Protein AF-A0A8H3B7B1-F1 (afdb_monomer_lite)

Secondary structure (DSSP, 8-state):
--------SSS---TT-TTPPPGGGSTT-PEEEEEEEEEEEEEEESEEEE----------TTT--EEEEEEEEEEPTTS--EEEEEEEEEEEEE-HHHHHHHHHH-TTTTT-EEEEEEEEESEEEEEE--TT--EEEEEEEEE---TTS---TT----EEEEEESSSEEEEEE---SSSSSPPPPEEEEEEEEE---PPP--TT---TT----PPPB---SS--B-TTS-B-----------------------------HHHHHHHHHHHHHHHHHHHHSSEE-SSTTS---TTEEEEE-TTT--EEEEEETTTSHHHHHHHHTS-SS-SEEEPPPEEEEEEEES-EE-----------SS---EEEEEEEEEE-TTS--EEEEEEEEEEEEE-HHHHHHHHTT-GGGTT-EEEEEEEEESEEEEEEPPTTT-EEEEEEEEES-----SSS------EEEEEESSSEEEEEE-TT-STTSPPP-EEEEEEEEE--SS-----------S--------EE---SS--B-TTSPBPPPTTSPPPP--

Organism: NCBI:txid456999

Sequence (546 aa):
MPIFGSVREVWELGPTSRGGVLLSDIPDGQLVEKGSLEDVVRITANAQAEIGGDLFTEIGTTGEVAVRVHASWTITPRNRAAILTVTDACSYYLEIGTIFPKLRTLRKLVGKAVVTEVLQCPAYAMLLTDKGVGGKASLSLHTGLSEAGAVLATGGSAKWQYNSESGLWRTACGYRRTLEEPDAIFTPLYRLKKISRGWPRYRGVSVPGLEEPVSEDYSPPWEELDEDGEEIYQILQYNYAVRVPSHLAVNSAVIQLATYPSVAMGVSSKKYVDLIFKASGKYGNWDPPHTVEVGDWGKVDRGTGNFVKEGNIFRDPECSALLSDAPDAPLIKRGDPEDVLRITAGAQMELKNDLYTEVGGMGELGVRVSGSWEFTPRNRAAVLTATDAYSNYLEVGVVFPRLRNLRKLEGKAIVTEALHCPAYALLLTEKGKGGKASLSLHTGLSDIPAAAGVGAGAGWKFTTESGFWRTACGYRATLDGNDAVYTPLYRLEKVPRVWRVGHRGGSTASTPMEEPVREIYNPPWDELDEDGEEIPPADSPMSPDF

Foldseek 3Di:
DDDDDDPPPPPDDDDDDPADDDPVVDPDWDKDKDDDQPFKDKDKDQKAKPDPDQPQPDDDPPQDWGWRDKTKIWHDLAFKMKMKMFGRKIKIFTPCVPCLVVQLVPPSQAQHKDWGMWIKGLKMKMWIFAHRDIWMKMKIWTPSDDPPPDPPPPQDHIDMDMDIPTTDMDIDHQPDSDPPDDGDMDTPDTWIWHNHNPDDPPPDDDDPPDDGPPTHTDDPPADDAPSRRHGPDPDLDDDDDDDDDDDDDDDDDDDPDPDDVVLVQLLQQLVLQVQQCVQPVWGFDPFQLPDDDAQFKADQDQSRRHGNTPDGLCPDPVSVVLCVPFPPDDQKDKFQWDQKDKTKGQWDWDPPDPPQPPVPDDFDWTFSDKGKIWHDLAAKMKMKMFGRKMKIAGPCLGRLVSCLVPPVLVVMWGFGMWIKGLKMKMWIFDHRFTGMKMKIWIDGFPPPPPPDPDTDDIDMDMDTPGTDMDIDHQQLVDPVSDGDMTTRITWIWGRDNDFPPPPPDDDDPDDPSSDGPTHGDDRPAADADRSSDGDPPPPPPPPPDD

Structure (mmCIF, N/CA/C/O backbone):
data_AF-A0A8H3B7B1-F1
#
_entry.id   AF-A0A8H3B7B1-F1
#
loop_
_atom_site.group_PDB
_atom_site.id
_atom_site.type_symbol
_atom_site.label_atom_id
_atom_site.label_alt_id
_atom_site.label_comp_id
_atom_site.label_asym_id
_atom_site.label_entity_id
_atom_site.label_seq_id
_atom_site.pdbx_PDB_ins_code
_atom_site.Cartn_x
_atom_site.Cartn_y
_atom_site.Cartn_z
_atom_site.occupancy
_atom_site.B_iso_or_equiv
_atom_site.auth_seq_id
_atom_site.auth_comp_id
_atom_site.auth_asym_id
_atom_site.auth_atom_id
_atom_site.pdbx_PDB_model_num
ATOM 1 N N . MET A 1 1 ? 7.821 -14.110 19.195 1.00 34.41 1 MET A N 1
ATOM 2 C CA . MET A 1 1 ? 8.799 -13.852 20.285 1.00 34.41 1 MET A CA 1
ATOM 3 C C . MET A 1 1 ? 10.180 -14.369 19.893 1.00 34.41 1 MET A C 1
ATOM 5 O O . MET A 1 1 ? 10.292 -15.563 19.639 1.00 34.41 1 MET A O 1
ATOM 9 N N . PRO A 1 2 ? 11.230 -13.535 19.972 1.00 25.27 2 PRO A N 1
ATOM 10 C CA . PRO A 1 2 ? 12.553 -13.978 20.387 1.00 25.27 2 PRO A CA 1
ATOM 11 C C . PRO A 1 2 ? 12.964 -13.338 21.724 1.00 25.27 2 PRO A C 1
ATOM 13 O O . PRO A 1 2 ? 12.488 -12.281 22.139 1.00 25.27 2 PRO A O 1
ATOM 16 N N . ILE A 1 3 ? 13.831 -14.054 22.426 1.00 23.69 3 ILE A N 1
ATOM 17 C CA . ILE A 1 3 ? 14.311 -13.793 23.782 1.00 23.69 3 ILE A CA 1
ATOM 18 C C . ILE A 1 3 ? 15.318 -12.631 23.744 1.00 23.69 3 ILE A C 1
ATOM 20 O O . ILE A 1 3 ? 16.404 -12.774 23.192 1.00 23.69 3 ILE A O 1
ATOM 24 N N . PHE A 1 4 ? 14.984 -11.481 24.338 1.00 31.52 4 PHE A N 1
ATOM 25 C CA . PHE A 1 4 ? 15.954 -10.401 24.564 1.00 31.52 4 PHE A CA 1
ATOM 26 C C . PHE A 1 4 ? 16.943 -10.814 25.663 1.00 31.52 4 PHE A C 1
ATOM 28 O O . PHE A 1 4 ? 16.574 -10.888 26.837 1.00 31.52 4 PHE A O 1
ATOM 35 N N . GLY A 1 5 ? 18.192 -11.077 25.275 1.00 23.47 5 GLY A N 1
ATOM 36 C CA . GLY A 1 5 ? 19.325 -11.164 26.192 1.00 23.47 5 GLY A CA 1
ATOM 37 C C . GLY A 1 5 ? 19.665 -9.791 26.777 1.00 23.47 5 GLY A C 1
ATOM 38 O O . GLY A 1 5 ? 19.486 -8.761 26.130 1.00 23.47 5 GLY A O 1
ATOM 39 N N . SER A 1 6 ? 20.141 -9.772 28.022 1.00 23.83 6 SER A N 1
ATOM 40 C CA . SER A 1 6 ? 20.609 -8.554 28.684 1.00 23.83 6 SER A CA 1
ATOM 41 C C . SER A 1 6 ? 21.815 -7.988 27.919 1.00 23.83 6 SER A C 1
ATOM 43 O O . SER A 1 6 ? 22.846 -8.654 27.822 1.00 23.83 6 SER A O 1
ATOM 45 N N . VAL A 1 7 ? 21.707 -6.765 27.394 1.00 31.25 7 VAL A N 1
ATOM 46 C CA . VAL A 1 7 ? 22.816 -6.014 26.781 1.00 31.25 7 VAL A CA 1
ATOM 47 C C . VAL A 1 7 ? 23.719 -5.485 27.902 1.00 31.25 7 VAL A C 1
ATOM 49 O O . VAL A 1 7 ? 23.717 -4.302 28.221 1.00 31.25 7 VAL A O 1
ATOM 52 N N . ARG A 1 8 ? 24.452 -6.386 28.563 1.00 25.31 8 ARG A N 1
ATOM 53 C CA . ARG A 1 8 ? 25.526 -6.041 29.515 1.00 25.31 8 ARG A CA 1
ATOM 54 C C . ARG A 1 8 ? 26.922 -6.248 28.908 1.00 25.31 8 ARG A C 1
ATOM 56 O O . ARG A 1 8 ? 27.909 -5.839 29.496 1.00 25.31 8 ARG A O 1
ATOM 63 N N . GLU A 1 9 ? 26.995 -6.809 27.699 1.00 26.45 9 GLU A N 1
ATOM 64 C CA . GLU A 1 9 ? 28.237 -7.194 27.006 1.00 26.45 9 GLU A CA 1
ATOM 65 C C . GLU A 1 9 ? 28.702 -6.215 25.906 1.00 26.45 9 GLU A C 1
ATOM 67 O O . GLU A 1 9 ? 29.564 -6.556 25.104 1.00 26.45 9 GLU A O 1
ATOM 72 N N . VAL A 1 10 ? 28.169 -4.988 25.832 1.00 32.31 10 VAL A N 1
ATOM 73 C CA . VAL A 1 10 ? 28.619 -4.010 24.811 1.00 32.31 10 VAL A CA 1
ATOM 74 C C . VAL A 1 10 ? 29.741 -3.087 25.308 1.00 32.31 10 VAL A C 1
ATOM 76 O O . VAL A 1 10 ? 30.409 -2.468 24.487 1.00 32.31 10 VAL A O 1
ATOM 79 N N . TRP A 1 11 ? 30.035 -3.044 26.613 1.00 33.31 11 TRP A N 1
ATOM 80 C CA . TRP A 1 11 ? 31.008 -2.076 27.150 1.00 33.31 11 TRP A CA 1
ATOM 81 C C . TRP A 1 11 ? 32.160 -2.670 27.976 1.00 33.31 11 TRP A C 1
ATOM 83 O O . TRP A 1 11 ? 33.146 -1.977 28.199 1.00 33.31 11 TRP A O 1
ATOM 93 N N . GLU A 1 12 ? 32.128 -3.966 28.303 1.00 30.67 12 GLU A N 1
ATOM 94 C CA . GLU A 1 12 ? 33.288 -4.704 28.825 1.00 30.67 12 GLU A CA 1
ATOM 95 C C . GLU A 1 12 ? 33.363 -6.098 28.183 1.00 30.67 12 GLU A C 1
ATOM 97 O O . GLU A 1 12 ? 32.766 -7.055 28.667 1.00 30.67 12 GLU A O 1
ATOM 102 N N . LEU A 1 13 ? 34.105 -6.237 27.079 1.00 28.47 13 LEU A N 1
ATOM 103 C CA . LEU A 1 13 ? 34.527 -7.546 26.575 1.00 28.47 13 LEU A CA 1
ATOM 104 C C . LEU A 1 13 ? 36.023 -7.532 26.258 1.00 28.47 13 LEU A C 1
ATOM 106 O O . LEU A 1 13 ? 36.514 -6.738 25.457 1.00 28.47 13 LEU A O 1
ATOM 110 N N . GLY A 1 14 ? 36.732 -8.440 26.932 1.00 31.02 14 GLY A N 1
ATOM 111 C CA . GLY A 1 14 ? 38.154 -8.716 26.769 1.00 31.02 14 GLY A CA 1
ATOM 112 C C . GLY A 1 14 ? 38.542 -9.284 25.389 1.00 31.02 14 GLY A C 1
ATOM 113 O O . GLY A 1 14 ? 37.713 -9.436 24.491 1.00 31.02 14 GLY A O 1
ATOM 114 N N . PRO A 1 15 ? 39.830 -9.616 25.198 1.00 28.97 15 PRO A N 1
ATOM 115 C CA . PRO A 1 15 ? 40.537 -9.505 23.916 1.00 28.97 15 PRO A CA 1
ATOM 116 C C . PRO A 1 15 ? 40.290 -10.624 22.880 1.00 28.97 15 PRO A C 1
ATOM 118 O O . PRO A 1 15 ? 41.192 -10.933 22.101 1.00 28.97 15 PRO A O 1
ATOM 121 N N . THR A 1 16 ? 39.118 -11.265 22.816 1.00 33.72 16 THR A N 1
ATOM 122 C CA . THR A 1 16 ? 38.947 -12.471 21.969 1.00 33.72 16 THR A CA 1
ATOM 123 C C . THR A 1 16 ? 37.715 -12.548 21.063 1.00 33.72 16 THR A C 1
ATOM 125 O O . THR A 1 16 ? 37.625 -13.502 20.286 1.00 33.72 16 THR A O 1
ATOM 128 N N . SER A 1 17 ? 36.830 -11.549 20.997 1.00 32.31 17 SER A N 1
ATOM 129 C CA . SER A 1 17 ? 35.781 -11.525 19.961 1.00 32.31 17 SER A CA 1
ATOM 130 C C . SER A 1 17 ? 36.282 -10.851 18.670 1.00 32.31 17 SER A C 1
ATOM 132 O O . SER A 1 17 ? 36.390 -9.633 18.530 1.00 32.31 17 SER A O 1
ATOM 134 N N . ARG A 1 18 ? 36.637 -11.676 17.676 1.00 40.03 18 ARG A N 1
ATOM 135 C CA . ARG A 1 18 ? 37.063 -11.229 16.339 1.00 40.03 18 ARG A CA 1
ATOM 136 C C . ARG A 1 18 ? 35.911 -10.519 15.614 1.00 40.03 18 ARG A C 1
ATOM 138 O O . ARG A 1 18 ? 35.073 -11.184 15.015 1.00 40.03 18 ARG A O 1
ATOM 145 N N . GLY A 1 19 ? 35.916 -9.184 15.584 1.00 38.59 19 GLY A N 1
ATOM 146 C CA . GLY A 1 19 ? 35.129 -8.425 14.600 1.00 38.59 19 GLY A CA 1
ATOM 147 C C . GLY A 1 19 ? 34.610 -7.039 14.988 1.00 38.59 19 GLY A C 1
ATOM 148 O O . GLY A 1 19 ? 34.029 -6.389 14.117 1.00 38.59 19 GLY A O 1
ATOM 149 N N . GLY A 1 20 ? 34.806 -6.574 16.225 1.00 36.62 20 GLY A N 1
ATOM 150 C CA . GLY A 1 20 ? 34.458 -5.206 16.633 1.00 36.62 20 GLY A CA 1
ATOM 151 C C . GLY A 1 20 ? 35.492 -4.178 16.161 1.00 36.62 20 GLY A C 1
ATOM 152 O O . GLY A 1 20 ? 36.686 -4.467 16.144 1.00 36.62 20 GLY A O 1
ATOM 153 N N . VAL A 1 21 ? 35.040 -2.995 15.747 1.00 44.12 21 VAL A N 1
ATOM 154 C CA . VAL A 1 21 ? 35.889 -1.798 15.606 1.00 44.12 21 VAL A CA 1
ATOM 155 C C . VAL A 1 21 ? 35.617 -0.957 16.848 1.00 44.12 21 VAL A C 1
ATOM 157 O O . VAL A 1 21 ? 34.452 -0.654 17.106 1.00 44.12 21 VAL A O 1
ATOM 160 N N . LEU A 1 22 ? 36.643 -0.634 17.635 1.00 48.06 22 LEU A N 1
ATOM 161 C CA . LEU A 1 22 ? 36.480 0.182 18.837 1.00 48.06 22 LEU A CA 1
ATOM 162 C C . LEU A 1 22 ? 36.382 1.658 18.431 1.00 48.06 22 LEU A C 1
ATOM 164 O O . LEU A 1 22 ? 37.113 2.121 17.560 1.00 48.06 22 LEU A O 1
ATOM 168 N N . LEU A 1 23 ? 35.500 2.424 19.078 1.00 48.06 23 LEU A N 1
ATOM 169 C CA . LEU A 1 23 ? 35.398 3.877 18.867 1.00 48.06 23 LEU A CA 1
ATOM 170 C C . LEU A 1 23 ? 36.710 4.605 19.210 1.00 48.06 23 LEU A C 1
ATOM 172 O O . LEU A 1 23 ? 37.022 5.616 18.587 1.00 48.06 23 LEU A O 1
ATOM 176 N N . SER A 1 24 ? 37.519 4.046 20.121 1.00 51.34 24 SER A N 1
ATOM 177 C CA . SER A 1 24 ? 38.871 4.528 20.433 1.00 51.34 24 SER A CA 1
ATOM 178 C C . SER A 1 24 ? 39.842 4.468 19.248 1.00 51.34 24 SER A C 1
ATOM 180 O O . SER A 1 24 ? 40.880 5.122 19.288 1.00 51.34 24 SER A O 1
ATOM 182 N N . ASP A 1 25 ? 39.517 3.715 18.191 1.00 52.84 25 ASP A N 1
ATOM 183 C CA . ASP A 1 25 ? 40.328 3.618 16.971 1.00 52.84 25 ASP A CA 1
ATOM 184 C C . ASP A 1 25 ? 40.089 4.800 16.009 1.00 52.84 25 ASP A C 1
ATOM 186 O O . ASP A 1 25 ? 40.728 4.887 14.957 1.00 52.84 25 ASP A O 1
ATOM 190 N N . ILE A 1 26 ? 39.162 5.709 16.340 1.00 55.50 26 ILE A N 1
ATOM 191 C CA . ILE A 1 26 ? 38.836 6.897 15.548 1.00 55.50 26 ILE A CA 1
ATOM 192 C C . ILE A 1 26 ? 39.436 8.119 16.254 1.00 55.50 26 ILE A C 1
ATOM 194 O O . ILE A 1 26 ? 38.814 8.656 17.174 1.00 55.50 26 ILE A O 1
ATOM 198 N N . PRO A 1 27 ? 40.626 8.594 15.840 1.00 46.84 27 PRO A N 1
ATOM 199 C CA . PRO A 1 27 ? 41.157 9.842 16.365 1.00 46.84 27 PRO A CA 1
ATOM 200 C C . PRO A 1 27 ? 40.156 10.951 16.012 1.00 46.84 27 PRO A C 1
ATOM 202 O O . PRO A 1 27 ? 39.730 11.057 14.861 1.00 46.84 27 PRO A O 1
ATOM 205 N N . ASP A 1 28 ? 39.739 11.739 17.001 1.00 57.53 28 ASP A N 1
ATOM 206 C CA . ASP A 1 28 ? 38.872 12.930 16.900 1.00 57.53 28 ASP A CA 1
ATOM 207 C C . ASP A 1 28 ? 37.340 12.731 16.876 1.00 57.53 28 ASP A C 1
ATOM 209 O O . ASP A 1 28 ? 36.619 13.673 16.550 1.00 57.53 28 ASP A O 1
ATOM 213 N N . GLY A 1 29 ? 36.801 11.562 17.234 1.00 57.31 29 GLY A N 1
ATOM 214 C CA . GLY A 1 29 ? 35.360 11.456 17.508 1.00 57.31 29 GLY A CA 1
ATOM 215 C C . GLY A 1 29 ? 35.010 12.012 18.893 1.00 57.31 29 GLY A C 1
ATOM 216 O O . GLY A 1 29 ? 35.287 11.345 19.885 1.00 57.31 29 GLY A O 1
ATOM 217 N N . GLN A 1 30 ? 34.414 13.206 18.988 1.00 66.56 30 GLN A N 1
ATOM 218 C CA . GLN A 1 30 ? 33.869 13.700 20.261 1.00 66.56 30 GLN A CA 1
ATOM 219 C C . GLN A 1 30 ? 32.459 13.144 20.482 1.00 66.56 30 GLN A C 1
ATOM 221 O O . GLN A 1 30 ? 31.583 13.273 19.627 1.00 66.56 30 GLN A O 1
ATOM 226 N N . LEU A 1 31 ? 32.251 12.516 21.641 1.00 68.81 31 LEU A N 1
ATOM 227 C CA . LEU A 1 31 ? 30.917 12.205 22.136 1.00 68.81 31 LEU A CA 1
ATOM 228 C C . LEU A 1 31 ? 30.320 13.498 22.682 1.00 68.81 31 LEU A C 1
ATOM 230 O O . LEU A 1 31 ? 30.909 14.111 23.574 1.00 68.81 31 LEU A O 1
ATOM 234 N N . VAL A 1 32 ? 29.177 13.910 22.146 1.00 77.75 32 VAL A N 1
ATOM 235 C CA . VAL A 1 32 ? 28.492 15.108 22.625 1.00 77.75 32 VAL A CA 1
ATOM 236 C C . VAL A 1 32 ? 27.325 14.669 23.496 1.00 77.75 32 VAL A C 1
ATOM 238 O O . VAL A 1 32 ? 26.419 13.965 23.047 1.00 77.75 32 VAL A O 1
ATOM 241 N N . GLU A 1 33 ? 27.359 15.081 24.757 1.00 80.25 33 GLU A N 1
ATOM 242 C CA . GLU A 1 33 ? 26.218 14.992 25.661 1.00 80.25 33 GLU A CA 1
ATOM 243 C C . GLU A 1 33 ? 25.295 16.182 25.387 1.00 80.25 33 GLU A C 1
ATOM 245 O O . GLU A 1 33 ? 25.735 17.336 25.373 1.00 80.25 33 GLU A O 1
ATOM 250 N N . LYS A 1 34 ? 24.016 15.919 25.116 1.00 61.88 34 LYS A N 1
ATOM 251 C CA . LYS A 1 34 ? 23.012 16.974 24.948 1.00 61.88 34 LYS A CA 1
ATOM 252 C C . LYS A 1 34 ? 21.755 16.573 25.689 1.00 61.88 34 LYS A C 1
ATOM 254 O O . LYS A 1 34 ? 20.983 15.743 25.222 1.00 61.88 34 LYS A O 1
ATOM 259 N N . GLY A 1 35 ? 21.541 17.218 26.824 1.00 53.72 35 GLY A N 1
ATOM 260 C CA . GLY A 1 35 ? 20.293 17.143 27.561 1.00 53.72 35 GLY A CA 1
ATOM 261 C C . GLY A 1 35 ? 20.300 18.130 28.717 1.00 53.72 35 GLY A C 1
ATOM 262 O O . GLY A 1 35 ? 21.275 18.218 29.458 1.00 53.72 35 GLY A O 1
ATOM 263 N N . SER A 1 36 ? 19.212 18.882 28.867 1.00 53.38 36 SER A N 1
ATOM 264 C CA . SER A 1 36 ? 18.713 19.182 30.206 1.00 53.38 36 SER A CA 1
ATOM 265 C C . SER A 1 36 ? 18.206 17.867 30.793 1.00 53.38 36 SER A C 1
ATOM 267 O O . SER A 1 36 ? 17.628 17.081 30.044 1.00 53.38 36 SER A O 1
ATOM 269 N N . LEU A 1 37 ? 18.418 17.620 32.088 1.00 55.25 37 LEU A N 1
ATOM 270 C CA . LEU A 1 37 ? 17.770 16.515 32.798 1.00 55.25 37 LEU A CA 1
ATOM 271 C C . LEU A 1 37 ? 16.252 16.692 32.657 1.00 55.25 37 LEU A C 1
ATOM 273 O O . LEU A 1 37 ? 15.647 17.490 33.366 1.00 55.25 37 LEU A O 1
ATOM 277 N N . GLU A 1 38 ? 15.650 16.024 31.675 1.00 58.69 38 GLU A N 1
ATOM 278 C CA . GLU A 1 38 ? 14.212 15.810 31.672 1.00 58.69 38 GLU A CA 1
ATOM 279 C C . GLU A 1 38 ? 13.956 14.695 32.679 1.00 58.69 38 GLU A C 1
ATOM 281 O O . GLU A 1 38 ? 14.412 13.560 32.503 1.00 58.69 38 GLU A O 1
ATOM 286 N N . ASP A 1 39 ? 13.256 15.035 33.760 1.00 68.25 39 ASP A N 1
ATOM 287 C CA . ASP A 1 39 ? 13.045 14.117 34.879 1.00 68.25 39 ASP A CA 1
ATOM 288 C C . ASP A 1 39 ? 12.316 12.839 34.435 1.00 68.25 39 ASP A C 1
ATOM 290 O O . ASP A 1 39 ? 12.569 11.755 34.970 1.00 68.25 39 ASP A O 1
ATOM 294 N N . VAL A 1 40 ? 11.429 12.942 33.435 1.00 76.69 40 VAL A N 1
ATOM 295 C CA . VAL A 1 40 ? 10.622 11.829 32.921 1.00 76.69 40 VAL A CA 1
ATOM 296 C C . VAL A 1 40 ? 10.344 11.990 31.422 1.00 76.69 40 VAL A C 1
ATOM 298 O O . VAL A 1 40 ? 9.697 12.948 31.011 1.00 76.69 40 VAL A O 1
ATOM 301 N N . VAL A 1 41 ? 10.725 10.996 30.611 1.00 82.38 41 VAL A N 1
ATOM 302 C CA . VAL A 1 41 ? 10.337 10.898 29.191 1.00 82.38 41 VAL A CA 1
ATOM 303 C C . VAL A 1 41 ? 9.377 9.724 29.005 1.00 82.38 41 VAL A C 1
ATOM 305 O O . VAL A 1 41 ? 9.643 8.599 29.442 1.00 82.38 41 VAL A O 1
ATOM 308 N N . ARG A 1 42 ? 8.242 9.974 28.342 1.00 83.25 42 ARG A N 1
ATOM 309 C CA . ARG A 1 42 ? 7.211 8.969 28.045 1.00 83.25 42 ARG A CA 1
ATOM 310 C C . ARG A 1 42 ? 6.991 8.862 26.541 1.00 83.25 42 ARG A C 1
ATOM 312 O O . ARG A 1 42 ? 6.687 9.851 25.883 1.00 83.25 42 ARG A O 1
ATOM 319 N N . ILE A 1 43 ? 7.089 7.647 26.018 1.00 86.12 43 ILE A N 1
ATOM 320 C CA . ILE A 1 43 ? 6.796 7.312 24.625 1.00 86.12 43 ILE A CA 1
ATOM 321 C C . ILE A 1 43 ? 5.671 6.286 24.625 1.00 86.12 43 ILE A C 1
ATOM 323 O O . ILE A 1 43 ? 5.788 5.223 25.231 1.00 86.12 43 ILE A O 1
ATOM 327 N N . THR A 1 44 ? 4.573 6.602 23.950 1.00 83.38 44 THR A N 1
ATOM 328 C CA . THR A 1 44 ? 3.398 5.733 23.862 1.00 83.38 44 THR A CA 1
ATOM 329 C C . THR A 1 44 ? 2.986 5.548 22.412 1.00 83.38 44 THR A C 1
ATOM 331 O O . THR A 1 44 ? 2.771 6.530 21.704 1.00 83.38 44 THR A O 1
ATOM 334 N N . ALA A 1 45 ? 2.806 4.302 21.992 1.00 84.31 45 ALA A N 1
ATOM 335 C CA . ALA A 1 45 ? 2.183 3.931 20.730 1.00 84.31 45 ALA A CA 1
ATOM 336 C C . ALA A 1 45 ? 0.903 3.143 21.024 1.00 84.31 45 ALA A C 1
ATOM 338 O O . ALA A 1 45 ? 0.930 2.202 21.817 1.00 84.31 45 ALA A O 1
ATOM 339 N N . ASN A 1 46 ? -0.213 3.525 20.392 1.00 77.62 46 ASN A N 1
ATOM 340 C CA . ASN A 1 46 ? -1.522 2.860 20.506 1.00 77.62 46 ASN A CA 1
ATOM 341 C C . ASN A 1 46 ? -2.091 2.708 21.937 1.00 77.62 46 ASN A C 1
ATOM 343 O O . ASN A 1 46 ? -2.994 1.904 22.167 1.00 77.62 46 ASN A O 1
ATOM 347 N N . ALA A 1 47 ? -1.605 3.500 22.892 1.00 76.56 47 ALA A N 1
ATOM 348 C CA . ALA A 1 47 ? -2.181 3.642 24.224 1.00 76.56 47 ALA A CA 1
ATOM 349 C C . ALA A 1 47 ? -2.589 5.097 24.437 1.00 76.56 47 ALA A C 1
ATOM 351 O O . ALA A 1 47 ? -1.830 6.009 24.102 1.00 76.56 47 ALA A O 1
ATOM 352 N N . GLN A 1 48 ? -3.763 5.317 25.020 1.00 77.38 48 GLN A N 1
ATOM 353 C CA . GLN A 1 48 ? -4.163 6.645 25.454 1.00 77.38 48 GLN A CA 1
ATOM 354 C C . GLN A 1 48 ? -3.753 6.804 26.913 1.00 77.38 48 GLN A C 1
ATOM 356 O O . GLN A 1 48 ? -4.214 6.055 27.770 1.00 77.38 48 GLN A O 1
ATOM 361 N N . ALA A 1 49 ? -2.876 7.762 27.208 1.00 74.31 49 ALA A N 1
ATOM 362 C CA . ALA A 1 49 ? -2.594 8.116 28.592 1.00 74.31 49 ALA A CA 1
ATOM 363 C C . ALA A 1 49 ? -3.873 8.694 29.221 1.00 74.31 49 ALA A C 1
ATOM 365 O O . ALA A 1 49 ? -4.384 9.721 28.769 1.00 74.31 49 ALA A O 1
ATOM 366 N N . GLU A 1 50 ? -4.408 8.028 30.246 1.00 73.62 50 GLU A N 1
ATOM 367 C CA . GLU A 1 50 ? -5.372 8.654 31.148 1.00 73.62 50 GLU A CA 1
ATOM 368 C C . GLU A 1 50 ? -4.526 9.596 31.991 1.00 73.62 50 GLU A C 1
ATOM 370 O O . GLU A 1 50 ? -3.678 9.098 32.726 1.00 73.62 50 GLU A O 1
ATOM 375 N N . ILE A 1 51 ? -4.684 10.913 31.815 1.00 51.47 51 ILE A N 1
ATOM 376 C CA . ILE A 1 51 ? -3.869 11.954 32.462 1.00 51.47 51 ILE A CA 1
ATOM 377 C C . ILE A 1 51 ? -3.683 11.621 33.950 1.00 51.47 51 ILE A C 1
ATOM 379 O O . ILE A 1 51 ? -4.518 11.940 34.794 1.00 51.47 51 ILE A O 1
ATOM 383 N N . GLY A 1 52 ? -2.567 10.969 34.262 1.00 49.25 52 GLY A N 1
ATOM 384 C CA . GLY A 1 52 ? -1.959 10.977 35.571 1.00 49.25 52 GLY A CA 1
ATOM 385 C C . GLY A 1 52 ? -1.115 12.229 35.562 1.00 49.25 52 GLY A C 1
ATOM 386 O O . GLY A 1 52 ? -0.194 12.328 34.753 1.00 49.25 52 GLY A O 1
ATOM 387 N N . GLY A 1 53 ? -1.480 13.216 36.378 1.00 49.16 53 GLY A N 1
ATOM 388 C CA . GLY A 1 53 ? -0.601 14.359 36.582 1.00 49.16 53 GLY A CA 1
ATOM 389 C C . GLY A 1 53 ? 0.786 13.856 36.974 1.00 49.16 53 GLY A C 1
ATOM 390 O O . GLY A 1 53 ? 0.898 12.846 37.676 1.00 49.16 53 GLY A O 1
ATOM 391 N N . ASP A 1 54 ? 1.829 14.556 36.532 1.00 49.28 54 ASP A N 1
ATOM 392 C CA . ASP A 1 54 ? 3.141 14.459 37.161 1.00 49.28 54 ASP A CA 1
ATOM 393 C C . ASP A 1 54 ? 2.970 14.961 38.594 1.00 49.28 54 ASP A C 1
ATOM 395 O O . ASP A 1 54 ? 3.086 16.150 38.886 1.00 49.28 54 ASP A O 1
ATOM 399 N N . LEU A 1 55 ? 2.535 14.067 39.481 1.00 45.53 55 LEU A N 1
ATOM 400 C CA . LEU A 1 55 ? 2.333 14.391 40.877 1.00 45.53 55 LEU A CA 1
ATOM 401 C C . LEU A 1 55 ? 3.717 14.399 41.522 1.00 45.53 55 LEU A C 1
ATOM 403 O O . LEU A 1 55 ? 4.153 13.414 42.113 1.00 45.53 55 LEU A O 1
ATOM 407 N N . PHE A 1 56 ? 4.415 15.523 41.396 1.00 50.34 56 PHE A N 1
ATOM 408 C CA . PHE A 1 56 ? 5.449 15.883 42.351 1.00 50.34 56 PHE A CA 1
ATOM 409 C C . PHE A 1 56 ? 4.734 16.197 43.668 1.00 50.34 56 PHE A C 1
ATOM 411 O O . PHE A 1 56 ? 4.365 17.337 43.942 1.00 50.34 56 PHE A O 1
ATOM 418 N N . THR A 1 57 ? 4.436 15.172 44.466 1.00 45.81 57 THR A N 1
ATOM 419 C CA . THR A 1 57 ? 4.040 15.400 45.861 1.00 45.81 57 THR A CA 1
ATOM 420 C C . THR A 1 57 ? 5.290 15.802 46.631 1.00 45.81 57 THR A C 1
ATOM 422 O O . THR A 1 57 ? 6.033 14.953 47.119 1.00 45.81 57 THR A O 1
ATOM 425 N N . GLU A 1 58 ? 5.537 17.108 46.707 1.00 46.16 58 GLU A N 1
ATOM 426 C CA . GLU A 1 58 ? 6.492 17.672 47.652 1.00 46.16 58 GLU A CA 1
ATOM 427 C C . GLU A 1 58 ? 5.903 17.682 49.077 1.00 46.16 58 GLU A C 1
ATOM 429 O O . GLU A 1 58 ? 4.901 18.334 49.365 1.00 46.16 58 GLU A O 1
ATOM 434 N N . ILE A 1 59 ? 6.628 16.967 49.944 1.00 47.66 59 ILE A N 1
ATOM 435 C CA . ILE A 1 59 ? 6.932 17.227 51.360 1.00 47.66 59 ILE A CA 1
ATOM 436 C C . ILE A 1 59 ? 5.830 16.990 52.411 1.00 47.66 59 ILE A C 1
ATOM 438 O O . ILE A 1 59 ? 4.912 17.780 52.616 1.00 47.66 59 ILE A O 1
ATOM 442 N N . GLY A 1 60 ? 6.093 15.987 53.258 1.00 40.88 60 GLY A N 1
ATOM 443 C CA . GLY A 1 60 ? 5.637 15.934 54.647 1.00 40.88 60 GLY A CA 1
ATOM 444 C C . GLY A 1 60 ? 6.780 15.500 55.570 1.00 40.88 60 GLY A C 1
ATOM 445 O O . GLY A 1 60 ? 7.459 14.508 55.311 1.00 40.88 60 GLY A O 1
ATOM 446 N N . THR A 1 61 ? 6.987 16.214 56.678 1.00 49.47 61 THR A N 1
ATOM 447 C CA . THR A 1 61 ? 7.999 15.966 57.732 1.00 49.47 61 THR A CA 1
ATOM 448 C C . THR A 1 61 ? 7.815 14.645 58.504 1.00 49.47 61 THR A C 1
ATOM 450 O O . THR A 1 61 ? 8.441 14.434 59.542 1.00 49.47 61 THR A O 1
ATOM 453 N N . THR A 1 62 ? 6.970 13.736 58.014 1.00 49.16 62 THR A N 1
ATOM 454 C CA . THR A 1 62 ? 6.469 12.559 58.737 1.00 49.16 62 THR A CA 1
ATOM 455 C C . THR A 1 62 ? 6.819 11.210 58.097 1.00 49.16 62 THR A C 1
ATOM 457 O O . THR A 1 62 ? 6.322 10.186 58.556 1.00 49.16 62 THR A O 1
ATOM 460 N N . GLY A 1 63 ? 7.726 11.164 57.114 1.00 52.38 63 GLY A N 1
ATOM 461 C CA . GLY A 1 63 ? 8.296 9.901 56.617 1.00 52.38 63 GLY A CA 1
ATOM 462 C C . GLY A 1 63 ? 7.451 9.163 55.571 1.00 52.38 63 GLY A C 1
ATOM 463 O O . GLY A 1 63 ? 7.366 7.937 55.614 1.00 52.38 63 GLY A O 1
ATOM 464 N N . GLU A 1 64 ? 6.840 9.886 54.632 1.00 52.75 64 GLU A N 1
ATOM 465 C CA . GLU A 1 64 ? 6.116 9.284 53.503 1.00 52.75 64 GLU A CA 1
ATOM 466 C C . GLU A 1 64 ? 7.024 8.966 52.301 1.00 52.75 64 GLU A C 1
ATOM 468 O O . GLU A 1 64 ? 8.084 9.559 52.101 1.00 52.75 64 GLU A O 1
ATOM 473 N N . VAL A 1 65 ? 6.600 7.974 51.512 1.00 54.97 65 VAL A N 1
ATOM 474 C CA . VAL A 1 65 ? 7.289 7.461 50.319 1.00 54.97 65 VAL A CA 1
ATOM 475 C C . VAL A 1 65 ? 7.189 8.481 49.184 1.00 54.97 65 VAL A C 1
ATOM 477 O O . VAL A 1 65 ? 6.090 8.740 48.698 1.00 54.97 65 VAL A O 1
ATOM 480 N N . ALA A 1 66 ? 8.323 8.996 48.702 1.00 64.12 66 ALA A N 1
ATOM 481 C CA . ALA A 1 66 ? 8.350 9.854 47.521 1.00 64.12 66 ALA A CA 1
ATOM 482 C C . ALA A 1 66 ? 7.999 9.035 46.263 1.00 64.12 66 ALA A C 1
ATOM 484 O O . ALA A 1 66 ? 8.742 8.146 45.826 1.00 64.12 66 ALA A O 1
ATOM 485 N N . VAL A 1 67 ? 6.821 9.305 45.697 1.00 61.38 67 VAL A N 1
ATOM 486 C CA . VAL A 1 67 ? 6.427 8.816 44.372 1.00 61.38 67 VAL A CA 1
ATOM 487 C C . VAL A 1 67 ? 7.011 9.779 43.352 1.00 61.38 67 VAL A C 1
ATOM 489 O O . VAL A 1 67 ? 6.644 10.948 43.331 1.00 61.38 67 VAL A O 1
ATOM 492 N N . ARG A 1 68 ? 7.932 9.290 42.521 1.00 68.44 68 ARG A N 1
ATOM 493 C CA . ARG A 1 68 ? 8.633 10.114 41.529 1.00 68.44 68 ARG A CA 1
ATOM 494 C C . ARG A 1 68 ? 7.906 10.169 40.191 1.00 68.44 68 ARG A C 1
ATOM 496 O O . ARG A 1 68 ? 7.981 11.158 39.479 1.00 68.44 68 ARG A O 1
ATOM 503 N N . VAL A 1 69 ? 7.203 9.096 39.844 1.00 80.00 69 VAL A N 1
ATOM 504 C CA . VAL A 1 69 ? 6.414 8.994 38.613 1.00 80.00 69 VAL A CA 1
ATOM 505 C C . VAL A 1 69 ? 5.137 8.251 38.954 1.00 80.00 69 VAL A C 1
ATOM 507 O O . VAL A 1 69 ? 5.206 7.212 39.604 1.00 80.00 69 VAL A O 1
ATOM 510 N N . HIS A 1 70 ? 3.992 8.740 38.489 1.00 84.50 70 HIS A N 1
ATOM 511 C CA . HIS A 1 70 ? 2.757 7.970 38.408 1.00 84.50 70 HIS A CA 1
ATOM 512 C C . HIS A 1 70 ? 2.094 8.250 37.060 1.00 84.50 70 HIS A C 1
ATOM 514 O O . HIS A 1 70 ? 1.935 9.402 36.670 1.00 84.50 70 HIS A O 1
ATOM 520 N N . ALA A 1 71 ? 1.726 7.203 36.333 1.00 86.38 71 ALA A N 1
ATOM 521 C CA . ALA A 1 71 ? 1.038 7.313 35.058 1.00 86.38 71 ALA A CA 1
ATOM 522 C C . ALA A 1 71 ? 0.055 6.156 34.881 1.00 86.38 71 ALA A C 1
ATOM 524 O O . ALA A 1 71 ? 0.273 5.045 35.367 1.00 86.38 71 ALA A O 1
ATOM 525 N N . SER A 1 72 ? -1.035 6.434 34.176 1.00 87.38 72 SER A N 1
ATOM 526 C CA . SER A 1 72 ? -2.069 5.466 33.831 1.00 87.38 72 SER A CA 1
ATOM 527 C C . SER A 1 72 ? -2.425 5.579 32.357 1.00 87.38 72 SER A C 1
ATOM 529 O O . SER A 1 72 ? -2.361 6.654 31.765 1.00 87.38 72 SER A O 1
ATOM 531 N N . TRP A 1 73 ? -2.811 4.463 31.757 1.00 90.12 73 TRP A N 1
ATOM 532 C CA . TRP A 1 73 ? -3.174 4.365 30.354 1.00 90.12 73 TRP A CA 1
ATOM 533 C C . TRP A 1 73 ? -4.420 3.506 30.185 1.00 90.12 73 TRP A C 1
ATOM 535 O O . TRP A 1 73 ? -4.544 2.450 30.811 1.00 90.12 73 TRP A O 1
ATOM 545 N N . THR A 1 74 ? -5.302 3.929 29.282 1.00 86.62 74 THR A N 1
ATOM 546 C CA . THR A 1 74 ? -6.304 3.056 28.675 1.00 86.62 74 THR A CA 1
ATOM 547 C C . THR A 1 74 ? -5.722 2.483 27.391 1.00 86.62 74 THR A C 1
ATOM 549 O O . THR A 1 74 ? -5.335 3.211 26.470 1.00 86.62 74 THR A O 1
ATOM 552 N N . ILE A 1 75 ? -5.683 1.161 27.308 1.00 87.62 75 ILE A N 1
ATOM 553 C CA . ILE A 1 75 ? -5.238 0.420 26.135 1.00 87.62 75 ILE A CA 1
ATOM 554 C C . ILE A 1 75 ? -6.480 -0.061 25.401 1.00 87.62 75 ILE A C 1
ATOM 556 O O . ILE A 1 75 ? -7.306 -0.798 25.945 1.00 87.62 75 ILE A O 1
ATOM 560 N N . THR A 1 76 ? -6.643 0.390 24.160 1.00 83.50 76 THR A N 1
ATOM 561 C CA . THR A 1 76 ? -7.786 -0.040 23.352 1.00 83.50 76 THR A CA 1
ATOM 562 C C . THR A 1 76 ? -7.558 -1.469 22.848 1.00 83.50 76 THR A C 1
ATOM 564 O O . THR A 1 76 ? -6.444 -1.782 22.439 1.00 83.50 76 THR A O 1
ATOM 567 N N . PRO A 1 77 ? -8.588 -2.335 22.794 1.00 81.06 77 PRO A N 1
ATOM 568 C CA . PRO A 1 77 ? -8.420 -3.716 22.334 1.00 81.06 77 PRO A CA 1
ATOM 569 C C . PRO A 1 77 ? -8.002 -3.856 20.868 1.00 81.06 77 PRO A C 1
ATOM 571 O O . PRO A 1 77 ? -7.652 -4.948 20.438 1.00 81.06 77 PRO A O 1
ATOM 574 N N . ARG A 1 78 ? -8.093 -2.784 20.073 1.00 71.12 78 ARG A N 1
ATOM 575 C CA . ARG A 1 78 ? -7.905 -2.858 18.620 1.00 71.12 78 ARG A CA 1
ATOM 576 C C . ARG A 1 78 ? -6.449 -3.084 18.229 1.00 71.12 78 ARG A C 1
ATOM 578 O O . ARG A 1 78 ? -6.196 -3.858 17.318 1.00 71.12 78 ARG A O 1
ATOM 585 N N . ASN A 1 79 ? -5.515 -2.472 18.953 1.00 71.56 79 ASN A N 1
ATOM 586 C CA . ASN A 1 79 ? -4.113 -2.415 18.555 1.00 71.56 79 ASN A CA 1
ATOM 587 C C . ASN A 1 79 ? -3.206 -2.947 19.667 1.00 71.56 79 ASN A C 1
ATOM 589 O O . ASN A 1 79 ? -3.512 -2.813 20.852 1.00 71.56 79 ASN A O 1
ATOM 593 N N . ARG A 1 80 ? -2.042 -3.480 19.284 1.00 82.25 80 ARG A N 1
ATOM 594 C CA . ARG A 1 80 ? -0.925 -3.655 20.220 1.00 82.25 80 ARG A CA 1
ATOM 595 C C . ARG A 1 80 ? -0.458 -2.286 20.687 1.00 82.25 80 ARG A C 1
ATOM 597 O O . ARG A 1 80 ? -0.203 -1.412 19.856 1.00 82.25 80 ARG A O 1
ATOM 604 N N . ALA A 1 81 ? -0.328 -2.115 21.992 1.00 86.88 81 ALA A N 1
ATOM 605 C CA . ALA A 1 81 ? 0.231 -0.922 22.592 1.00 86.88 81 ALA A CA 1
ATOM 606 C C . ALA A 1 81 ? 1.674 -1.161 23.023 1.00 86.88 81 ALA A C 1
ATOM 608 O O . ALA A 1 81 ? 2.009 -2.215 23.567 1.00 86.88 81 ALA A O 1
ATOM 609 N N . ALA A 1 82 ? 2.510 -0.150 22.808 1.00 91.06 82 ALA A N 1
ATOM 610 C CA . ALA A 1 82 ? 3.859 -0.089 23.346 1.00 91.06 82 ALA A CA 1
ATOM 611 C C . ALA A 1 82 ? 3.992 1.184 24.183 1.00 91.06 82 ALA A C 1
ATOM 613 O O . ALA A 1 82 ? 3.727 2.285 23.702 1.00 91.06 82 ALA A O 1
ATOM 614 N N . ILE A 1 83 ? 4.387 1.035 25.441 1.00 92.19 83 ILE A N 1
ATOM 615 C CA . ILE A 1 83 ? 4.602 2.144 26.370 1.00 92.19 83 ILE A CA 1
ATOM 616 C C . ILE A 1 83 ? 6.030 2.032 26.874 1.00 92.19 83 ILE A C 1
ATOM 618 O O . ILE A 1 83 ? 6.418 0.984 27.380 1.00 92.19 83 ILE A O 1
ATOM 622 N N . LEU A 1 84 ? 6.799 3.108 26.770 1.00 94.62 84 LEU A N 1
ATOM 623 C CA . LEU A 1 84 ? 8.115 3.246 27.373 1.00 94.62 84 LEU A CA 1
ATOM 624 C C . LEU A 1 84 ? 8.116 4.494 28.251 1.00 94.62 84 LEU A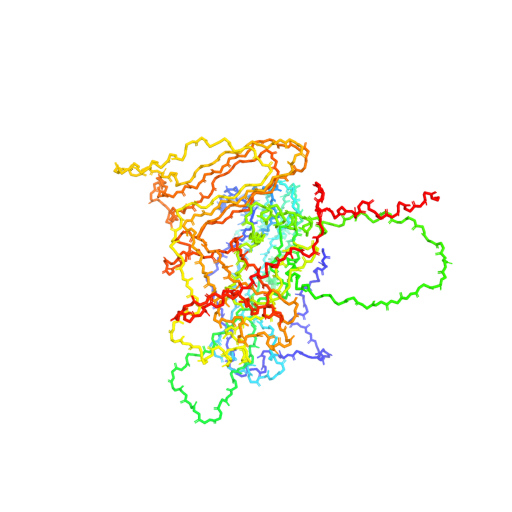 C 1
ATOM 626 O O . LEU A 1 84 ? 7.822 5.593 27.791 1.00 94.62 84 LEU A O 1
ATOM 630 N N . THR A 1 85 ? 8.450 4.320 29.522 1.00 91.56 85 THR A N 1
ATOM 631 C CA . THR A 1 85 ? 8.697 5.412 30.465 1.00 91.56 85 THR A CA 1
ATOM 632 C C . THR A 1 85 ? 10.134 5.307 30.942 1.00 91.56 85 THR A C 1
ATOM 634 O O . THR A 1 85 ? 10.554 4.242 31.397 1.00 91.56 85 THR A O 1
ATOM 637 N N . VAL A 1 86 ? 10.885 6.394 30.832 1.00 91.50 86 VAL A N 1
ATOM 638 C CA . VAL A 1 86 ? 12.266 6.508 31.313 1.00 91.50 86 VAL A CA 1
ATOM 639 C C . VAL A 1 86 ? 12.368 7.722 32.227 1.00 91.50 86 VAL A C 1
ATOM 641 O O . VAL A 1 86 ? 11.636 8.693 32.044 1.00 91.50 86 VAL A O 1
ATOM 644 N N . THR A 1 87 ? 13.247 7.664 33.218 1.00 89.56 87 THR A N 1
ATOM 645 C CA . THR A 1 87 ? 13.483 8.772 34.153 1.00 89.56 87 THR A CA 1
ATOM 646 C C . THR A 1 87 ? 14.935 9.211 34.098 1.00 89.56 87 THR A C 1
ATOM 648 O O . THR A 1 87 ? 15.800 8.370 33.858 1.00 89.56 87 THR A O 1
ATOM 651 N N . ASP A 1 88 ? 15.197 10.501 34.317 1.00 87.56 88 ASP A N 1
ATOM 652 C CA . ASP A 1 88 ? 16.533 11.120 34.239 1.00 87.56 88 ASP A CA 1
ATOM 653 C C . ASP A 1 88 ? 17.301 10.716 32.971 1.00 87.56 88 ASP A C 1
ATOM 655 O O . ASP A 1 88 ? 18.420 10.197 33.026 1.00 87.56 88 ASP A O 1
ATOM 659 N N . ALA A 1 89 ? 16.655 10.850 31.815 1.00 87.06 89 ALA A N 1
ATOM 660 C CA . ALA A 1 89 ? 17.224 10.359 30.573 1.00 87.06 89 ALA A CA 1
ATOM 661 C C . ALA A 1 89 ? 18.254 11.347 30.001 1.00 87.06 89 ALA A C 1
ATOM 663 O O . ALA A 1 89 ? 17.954 12.521 29.797 1.00 87.06 89 ALA A O 1
ATOM 664 N N . CYS A 1 90 ? 19.446 10.851 29.671 1.00 88.62 90 CYS A N 1
ATOM 665 C CA . CYS A 1 90 ? 20.494 11.593 28.973 1.00 88.62 90 CYS A CA 1
ATOM 666 C C . CYS A 1 90 ? 20.679 11.033 27.560 1.00 88.62 90 CYS A C 1
ATOM 668 O O . CYS A 1 90 ? 20.889 9.829 27.389 1.00 88.62 90 CYS A O 1
ATOM 670 N N . SER A 1 91 ? 20.623 11.891 26.536 1.00 87.38 91 SER A N 1
ATOM 671 C CA . SER A 1 91 ? 20.952 11.497 25.161 1.00 87.38 91 SER A CA 1
ATOM 672 C C . SER A 1 91 ? 22.424 11.776 24.861 1.00 87.38 91 SER A C 1
ATOM 674 O O . SER A 1 91 ? 22.916 12.899 25.020 1.00 87.38 91 SER A O 1
ATOM 676 N N . TYR A 1 92 ? 23.121 10.745 24.393 1.00 88.75 92 TYR A N 1
ATOM 677 C CA . TYR A 1 92 ? 24.478 10.838 23.870 1.00 88.75 92 TYR A CA 1
ATOM 678 C C . TYR A 1 92 ? 24.446 10.563 22.377 1.00 88.75 92 TYR A C 1
ATOM 680 O O . TYR A 1 92 ? 23.906 9.542 21.953 1.00 88.75 92 TYR A O 1
ATOM 688 N N . TYR A 1 93 ? 25.063 11.425 21.574 1.00 87.38 93 TYR A N 1
ATOM 689 C CA . TYR A 1 93 ? 25.119 11.240 20.127 1.00 87.38 93 TYR A CA 1
ATOM 690 C C . TYR A 1 93 ? 26.515 11.486 19.568 1.00 87.38 93 TYR A C 1
ATOM 692 O O . TYR A 1 93 ? 27.355 12.184 20.138 1.00 87.38 93 TYR A O 1
ATOM 700 N N . LEU A 1 94 ? 26.753 10.868 18.418 1.00 87.19 94 LEU A N 1
ATOM 701 C CA . LEU A 1 94 ? 27.920 11.094 17.588 1.00 87.19 94 LEU A CA 1
ATOM 702 C C . LEU A 1 94 ? 27.632 12.271 16.664 1.00 87.19 94 LEU A C 1
ATOM 704 O O . LEU A 1 94 ? 26.635 12.271 15.937 1.00 87.19 94 LEU A O 1
ATOM 708 N N . GLU A 1 95 ? 28.524 13.255 16.646 1.00 85.06 95 GLU A N 1
ATOM 709 C CA . GLU A 1 95 ? 28.436 14.352 15.692 1.00 85.06 95 GLU A CA 1
ATOM 710 C C . GLU A 1 95 ? 28.672 13.814 14.270 1.00 85.06 95 GLU A C 1
ATOM 712 O O . GLU A 1 95 ? 29.779 13.446 13.867 1.00 85.06 95 GLU A O 1
ATOM 717 N N . ILE A 1 96 ? 27.583 13.708 13.508 1.00 79.12 96 ILE A N 1
ATOM 718 C CA . ILE A 1 96 ? 27.567 12.988 12.229 1.00 79.12 96 ILE A CA 1
ATOM 719 C C . ILE A 1 96 ? 28.557 13.610 11.235 1.00 79.12 96 ILE A C 1
ATOM 721 O O . ILE A 1 96 ? 29.266 12.874 10.550 1.00 79.12 96 ILE A O 1
ATOM 725 N N . GLY A 1 97 ? 28.652 14.944 11.196 1.00 78.88 97 GLY A N 1
ATOM 726 C CA . GLY A 1 97 ? 29.496 15.669 10.240 1.00 78.88 97 GLY A CA 1
ATOM 727 C C . GLY A 1 97 ? 30.994 15.385 10.382 1.00 78.88 97 GLY A C 1
ATOM 728 O O . GLY A 1 97 ? 31.714 15.358 9.388 1.00 78.88 97 GLY A O 1
ATOM 729 N N . THR A 1 98 ? 31.477 15.107 11.593 1.00 80.31 98 THR A N 1
ATOM 730 C CA . THR A 1 98 ? 32.912 14.903 11.848 1.00 80.31 98 THR A CA 1
ATOM 731 C C . THR A 1 98 ? 33.315 13.432 11.726 1.00 80.31 98 THR A C 1
ATOM 733 O O . THR A 1 98 ? 34.387 13.109 11.202 1.00 80.31 98 THR A O 1
ATOM 736 N N . ILE A 1 99 ? 32.446 12.514 12.159 1.00 84.06 99 ILE A N 1
ATOM 737 C CA . ILE A 1 99 ? 32.790 11.093 12.311 1.00 84.06 99 ILE A CA 1
ATOM 738 C C . ILE A 1 99 ? 32.443 10.265 11.063 1.00 84.06 99 ILE A C 1
ATOM 740 O O . ILE A 1 99 ? 33.204 9.365 10.686 1.00 84.06 99 ILE A O 1
ATOM 744 N N . PHE A 1 100 ? 31.338 10.553 10.366 1.00 82.31 100 PHE A N 1
ATOM 745 C CA . PHE A 1 100 ? 30.890 9.725 9.234 1.00 82.31 100 PHE A CA 1
ATOM 746 C C . PHE A 1 100 ? 31.862 9.675 8.050 1.00 82.31 100 PHE A C 1
ATOM 748 O O . PHE A 1 100 ? 32.050 8.580 7.500 1.00 82.31 100 PHE A O 1
ATOM 755 N N . PRO A 1 101 ? 32.528 10.778 7.653 1.00 83.06 101 PRO A N 1
ATOM 756 C CA . PRO A 1 101 ? 33.544 10.723 6.606 1.00 83.06 101 PRO A CA 1
ATOM 757 C C . PRO A 1 101 ? 34.661 9.725 6.937 1.00 83.06 101 PRO A C 1
ATOM 759 O O . PRO A 1 101 ? 35.076 8.960 6.064 1.00 83.06 10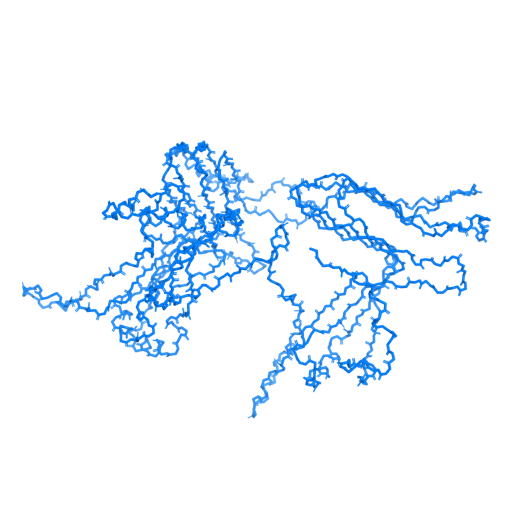1 PRO A O 1
ATOM 762 N N . LYS A 1 102 ? 35.087 9.657 8.207 1.00 85.69 102 LYS A N 1
ATOM 763 C CA . LYS A 1 102 ? 36.111 8.714 8.685 1.00 85.69 102 LYS A CA 1
ATOM 764 C C . LYS A 1 102 ? 35.589 7.280 8.697 1.00 85.69 102 LYS A C 1
ATOM 766 O O . LYS A 1 102 ? 36.248 6.396 8.148 1.00 85.69 102 LYS A O 1
ATOM 771 N N . LEU A 1 103 ? 34.382 7.050 9.217 1.00 85.06 103 LEU A N 1
ATOM 772 C CA . LEU A 1 103 ? 33.747 5.724 9.225 1.00 85.06 103 LEU A CA 1
ATOM 773 C C . LEU A 1 103 ? 33.606 5.130 7.816 1.00 85.06 103 LEU A C 1
ATOM 775 O O . LEU A 1 103 ? 33.846 3.937 7.625 1.00 85.06 103 LEU A O 1
ATOM 779 N N . ARG A 1 104 ? 33.306 5.955 6.805 1.00 82.94 104 ARG A N 1
ATOM 780 C CA . ARG A 1 104 ? 33.231 5.524 5.395 1.00 82.94 104 ARG A CA 1
ATOM 781 C C . ARG A 1 104 ? 34.572 5.032 4.838 1.00 82.94 104 ARG A C 1
ATOM 783 O O . ARG A 1 104 ? 34.578 4.210 3.921 1.00 82.94 104 ARG A O 1
ATOM 790 N N . THR A 1 105 ? 35.707 5.493 5.372 1.00 83.44 105 THR A N 1
ATOM 791 C CA . THR A 1 105 ? 37.033 4.998 4.952 1.00 83.44 105 THR A CA 1
ATOM 792 C C . THR A 1 105 ? 37.309 3.575 5.445 1.00 83.44 105 THR A C 1
ATOM 794 O O . THR A 1 105 ? 38.068 2.827 4.818 1.00 83.44 105 THR A O 1
ATOM 797 N N . LEU A 1 106 ? 36.641 3.154 6.523 1.00 88.00 106 LEU A N 1
ATOM 798 C CA . LEU A 1 106 ? 36.781 1.827 7.105 1.00 88.00 106 LEU A CA 1
ATOM 799 C C . LEU A 1 106 ? 35.937 0.823 6.317 1.00 88.00 106 LEU A C 1
ATOM 801 O O . LEU A 1 106 ? 34.779 0.555 6.631 1.00 88.00 106 LEU A O 1
ATOM 805 N N . ARG A 1 107 ? 36.546 0.187 5.309 1.00 82.75 107 ARG A N 1
ATOM 806 C CA . ARG A 1 107 ? 35.882 -0.814 4.444 1.00 82.75 107 ARG A CA 1
ATOM 807 C C . ARG A 1 107 ? 35.136 -1.918 5.208 1.00 82.75 107 ARG A C 1
ATOM 809 O O . ARG A 1 107 ? 34.166 -2.453 4.687 1.00 82.75 107 ARG A O 1
ATOM 816 N N . LYS A 1 108 ? 35.568 -2.253 6.431 1.00 88.75 108 LYS A N 1
ATOM 817 C CA . LYS A 1 108 ? 34.927 -3.259 7.300 1.00 88.75 108 LYS A CA 1
ATOM 818 C C . LYS A 1 108 ? 33.556 -2.833 7.843 1.00 88.75 108 LYS A C 1
ATOM 820 O O . LYS A 1 108 ? 32.830 -3.694 8.343 1.00 88.75 108 LYS A O 1
ATOM 825 N N . LEU A 1 109 ? 33.235 -1.542 7.797 1.00 86.19 109 LEU A N 1
ATOM 826 C CA . LEU A 1 109 ? 31.992 -0.962 8.307 1.00 86.19 109 LEU A CA 1
ATOM 827 C C . LEU A 1 109 ? 30.993 -0.607 7.202 1.00 86.19 109 LEU A C 1
ATOM 829 O O . LEU A 1 109 ? 29.828 -0.354 7.479 1.00 86.19 109 LEU A O 1
ATOM 833 N N . VAL A 1 110 ? 31.423 -0.639 5.944 1.00 85.62 110 VAL A N 1
ATOM 834 C CA . VAL A 1 110 ? 30.564 -0.390 4.788 1.00 85.62 110 VAL A CA 1
ATOM 835 C C . VAL A 1 110 ? 29.410 -1.397 4.743 1.00 85.62 110 VAL A C 1
ATOM 837 O O . VAL A 1 110 ? 29.636 -2.607 4.732 1.00 85.62 110 VAL A O 1
ATOM 840 N N . GLY A 1 111 ? 28.179 -0.890 4.672 1.00 83.00 111 GLY A N 1
ATOM 841 C CA . GLY A 1 111 ? 26.947 -1.680 4.696 1.00 83.00 111 GLY A CA 1
ATOM 842 C C . GLY A 1 111 ? 26.487 -2.099 6.095 1.00 83.00 111 GLY A C 1
ATOM 843 O O . GLY A 1 111 ? 25.435 -2.722 6.203 1.00 83.00 111 GLY A O 1
ATOM 844 N N . LYS A 1 112 ? 27.234 -1.759 7.155 1.00 89.50 112 LYS A N 1
ATOM 845 C CA . LYS A 1 112 ? 26.837 -2.014 8.546 1.00 89.50 112 LYS A CA 1
ATOM 846 C C . LYS A 1 112 ? 26.069 -0.827 9.130 1.00 89.50 112 LYS A C 1
ATOM 848 O O . LYS A 1 112 ? 26.228 0.311 8.681 1.00 89.50 112 LYS A O 1
ATOM 853 N N . ALA A 1 113 ? 25.253 -1.115 10.138 1.00 89.56 113 ALA A N 1
ATOM 854 C CA . ALA A 1 113 ? 24.637 -0.111 10.992 1.00 89.56 113 ALA A CA 1
ATOM 855 C C . ALA A 1 113 ? 25.614 0.307 12.097 1.00 89.56 113 ALA A C 1
ATOM 857 O O . ALA A 1 113 ? 26.325 -0.539 12.645 1.00 89.56 113 ALA A O 1
ATOM 858 N N . VAL A 1 114 ? 25.639 1.593 12.431 1.00 91.50 114 VAL A N 1
ATOM 859 C CA . VAL A 1 114 ? 26.369 2.126 13.586 1.00 91.50 114 VAL A CA 1
ATOM 860 C C . VAL A 1 114 ? 25.395 2.879 14.474 1.00 91.50 114 VAL A C 1
ATOM 862 O O . VAL A 1 114 ? 24.539 3.609 13.978 1.00 91.50 114 VAL A O 1
ATOM 865 N N . VAL A 1 115 ? 25.530 2.684 15.784 1.00 92.88 115 VAL A N 1
ATOM 866 C CA . VAL A 1 115 ? 24.783 3.434 16.792 1.00 92.88 115 VAL A CA 1
ATOM 867 C C . VAL A 1 115 ? 25.297 4.868 16.804 1.00 92.88 115 VAL A C 1
ATOM 869 O O . VAL A 1 115 ? 26.469 5.103 17.086 1.00 92.88 115 VAL A O 1
ATOM 872 N N . THR A 1 116 ? 24.432 5.816 16.460 1.00 91.06 116 THR A N 1
ATOM 873 C CA . THR A 1 116 ? 24.771 7.244 16.420 1.00 91.06 116 THR A CA 1
ATOM 874 C C . THR A 1 116 ? 24.196 8.024 17.576 1.00 91.06 116 THR A C 1
ATOM 876 O O . THR A 1 116 ? 24.646 9.132 17.815 1.00 91.06 116 THR A O 1
ATOM 879 N N . GLU A 1 117 ? 23.191 7.481 18.249 1.00 91.88 117 GLU A N 1
ATOM 880 C CA . GLU A 1 117 ? 22.550 8.102 19.399 1.00 91.88 117 GLU A CA 1
ATOM 881 C C . GLU A 1 117 ? 22.140 7.001 20.372 1.00 91.88 117 GLU A C 1
ATOM 883 O O . GLU A 1 117 ? 21.658 5.950 19.941 1.00 91.88 117 GLU A O 1
ATOM 888 N N . VAL A 1 118 ? 22.344 7.221 21.663 1.00 91.88 118 VAL A N 1
ATOM 889 C CA . VAL A 1 118 ? 21.880 6.347 22.739 1.00 91.88 118 VAL A CA 1
ATOM 890 C C . VAL A 1 118 ? 21.202 7.192 23.799 1.00 91.88 118 VAL A C 1
ATOM 892 O O . VAL A 1 118 ? 21.744 8.210 24.224 1.00 91.88 118 VAL A O 1
ATOM 895 N N . LEU A 1 119 ? 20.034 6.746 24.248 1.00 91.50 119 LEU A N 1
ATOM 896 C CA . LEU A 1 119 ? 19.384 7.308 25.421 1.00 91.50 119 LEU A CA 1
ATOM 897 C C . LEU A 1 119 ? 19.780 6.462 26.622 1.00 91.50 119 LEU A C 1
ATOM 899 O O . LEU A 1 119 ? 19.469 5.271 26.662 1.00 91.50 119 LEU A O 1
ATOM 903 N N . GLN A 1 120 ? 20.476 7.060 27.578 1.00 92.88 120 GLN A N 1
ATOM 904 C CA . GLN A 1 120 ? 20.857 6.423 28.828 1.00 92.88 120 GLN A CA 1
ATOM 905 C C . GLN A 1 120 ? 19.960 6.901 29.963 1.00 92.88 120 GLN A C 1
ATOM 907 O O . GLN A 1 120 ? 19.616 8.074 30.023 1.00 92.88 120 GLN A O 1
ATOM 912 N N . CYS A 1 121 ? 19.577 6.004 30.866 1.00 91.56 121 CYS A N 1
ATOM 913 C CA . CYS A 1 121 ? 18.759 6.355 32.024 1.00 91.56 121 CYS A CA 1
ATOM 914 C C . CYS A 1 121 ? 19.048 5.430 33.217 1.00 91.56 121 CYS A C 1
ATOM 916 O O . CYS A 1 121 ? 19.325 4.242 33.010 1.00 91.56 121 CYS A O 1
ATOM 918 N N . PRO A 1 122 ? 18.923 5.910 34.463 1.00 89.81 122 PRO A N 1
ATOM 919 C CA . PRO A 1 122 ? 19.009 5.079 35.662 1.00 89.81 122 PRO A CA 1
ATOM 920 C C . PRO A 1 122 ? 17.774 4.196 35.888 1.00 89.81 122 PRO A C 1
ATOM 922 O O . PRO A 1 122 ? 17.867 3.196 36.596 1.00 89.81 122 PRO A O 1
ATOM 925 N N . ALA A 1 123 ? 16.610 4.505 35.308 1.00 90.88 123 ALA A N 1
ATOM 926 C CA . ALA A 1 123 ? 15.444 3.627 35.397 1.00 90.88 123 ALA A CA 1
ATOM 927 C C . ALA A 1 123 ? 14.538 3.714 34.164 1.00 90.88 123 ALA A C 1
ATOM 929 O O . ALA A 1 123 ? 14.336 4.780 33.585 1.00 90.88 123 ALA A O 1
ATOM 930 N N . TYR A 1 124 ? 13.964 2.569 33.787 1.00 94.88 124 TYR A N 1
ATOM 931 C CA . TYR A 1 124 ? 12.959 2.482 32.733 1.00 94.88 124 TYR A CA 1
ATOM 932 C C . TYR A 1 124 ? 11.899 1.425 33.035 1.00 94.88 124 TYR A C 1
ATOM 934 O O . TYR A 1 124 ? 12.144 0.439 33.739 1.00 94.88 124 TYR A O 1
ATOM 942 N N . ALA A 1 125 ? 10.734 1.605 32.429 1.00 94.25 125 ALA A N 1
ATOM 943 C CA . ALA A 1 125 ? 9.659 0.634 32.386 1.00 94.25 125 ALA A CA 1
ATOM 944 C C . ALA A 1 125 ? 9.064 0.586 30.979 1.00 94.25 125 ALA A C 1
ATOM 946 O O . ALA A 1 125 ? 8.770 1.620 30.382 1.00 94.25 125 ALA A O 1
ATOM 947 N N . MET A 1 126 ? 8.888 -0.624 30.458 1.00 95.38 126 MET A N 1
ATOM 948 C CA . MET A 1 126 ? 8.355 -0.885 29.129 1.00 95.38 126 MET A CA 1
ATOM 949 C C . MET A 1 126 ? 7.186 -1.863 29.218 1.00 95.38 126 MET A C 1
ATOM 951 O O . MET A 1 126 ? 7.342 -2.935 29.797 1.00 95.38 126 MET A O 1
ATOM 955 N N . LEU A 1 127 ? 6.047 -1.522 28.624 1.00 93.25 127 LEU A N 1
ATOM 956 C CA . LEU A 1 127 ? 4.903 -2.414 28.445 1.00 93.25 127 LEU A CA 1
ATOM 957 C C . LEU A 1 127 ? 4.702 -2.677 26.957 1.00 93.25 127 LEU A C 1
ATOM 959 O O . LEU A 1 127 ? 4.671 -1.739 26.163 1.00 93.25 127 LEU A O 1
ATOM 963 N N . LEU A 1 128 ? 4.520 -3.946 26.606 1.00 92.00 128 LEU A N 1
ATOM 964 C CA . LEU A 1 128 ? 4.042 -4.371 25.294 1.00 92.00 128 LEU A CA 1
ATOM 965 C C . LEU A 1 128 ? 2.783 -5.216 25.490 1.00 92.00 128 LEU A C 1
ATOM 967 O O . LEU A 1 128 ? 2.816 -6.174 26.270 1.00 92.00 128 LEU A O 1
ATOM 971 N N . THR A 1 129 ? 1.692 -4.864 24.810 1.00 89.12 129 THR A N 1
ATOM 972 C CA . THR A 1 129 ? 0.437 -5.630 24.851 1.00 89.12 129 THR A CA 1
ATOM 973 C C . THR A 1 129 ? 0.216 -6.451 23.590 1.00 89.12 129 THR A C 1
ATOM 975 O O . THR A 1 129 ? 0.652 -6.082 22.498 1.00 89.12 129 THR A O 1
ATOM 978 N N . ASP A 1 130 ? -0.495 -7.566 23.751 1.00 83.75 130 ASP A N 1
ATOM 979 C CA . ASP A 1 130 ? -0.978 -8.375 22.636 1.00 83.75 130 ASP A CA 1
ATOM 980 C C . ASP A 1 130 ? -2.213 -7.729 21.984 1.00 83.75 130 ASP A C 1
ATOM 982 O O . ASP A 1 130 ? -2.957 -6.968 22.611 1.00 83.75 130 ASP A O 1
ATOM 986 N N . LYS A 1 131 ? -2.435 -8.035 20.701 1.00 78.75 131 LYS A N 1
ATOM 987 C CA . LYS A 1 131 ? -3.590 -7.546 19.933 1.00 78.75 131 LYS A CA 1
ATOM 988 C C . LYS A 1 131 ? -4.882 -8.142 20.498 1.00 78.75 131 LYS A C 1
ATOM 990 O O . LYS A 1 131 ? -4.893 -9.276 20.968 1.00 78.75 131 LYS A O 1
ATOM 995 N N . GLY A 1 132 ? -5.985 -7.401 20.434 1.00 76.19 132 GLY A N 1
ATOM 996 C CA . GLY A 1 132 ? -7.295 -7.882 20.882 1.00 76.19 132 GLY A CA 1
ATOM 997 C C . GLY A 1 132 ? -7.536 -7.746 22.386 1.00 76.19 132 GLY A C 1
ATOM 998 O O . GLY A 1 132 ? -8.674 -7.906 22.826 1.00 76.19 132 GLY A O 1
ATOM 999 N N . VAL A 1 133 ? -6.508 -7.421 23.180 1.00 75.50 133 VAL A N 1
ATOM 1000 C CA . VAL A 1 133 ? -6.606 -7.345 24.642 1.00 75.50 133 VAL A CA 1
ATOM 1001 C C . VAL A 1 133 ? -6.473 -5.895 25.101 1.00 75.50 133 VAL A C 1
ATOM 1003 O O . VAL A 1 133 ? -5.378 -5.383 25.340 1.00 75.50 133 VAL A O 1
ATOM 1006 N N . GLY A 1 134 ? -7.615 -5.218 25.210 1.00 82.56 134 GLY A N 1
ATOM 1007 C CA . GLY A 1 134 ? -7.671 -3.897 25.830 1.00 82.56 134 GLY A CA 1
ATOM 1008 C C . GLY A 1 134 ? -7.613 -3.993 27.349 1.00 82.56 134 GLY A C 1
ATOM 1009 O O . GLY A 1 134 ? -7.672 -5.083 27.915 1.00 82.56 134 GLY A O 1
ATOM 1010 N N . GLY A 1 135 ? -7.527 -2.844 28.002 1.00 88.56 135 GLY A N 1
ATOM 1011 C CA . GLY A 1 135 ? -7.572 -2.766 29.454 1.00 88.56 135 GLY A CA 1
ATOM 1012 C C . GLY A 1 135 ? -6.863 -1.541 30.002 1.00 88.56 135 GLY A C 1
ATOM 1013 O O . GLY A 1 135 ? -6.399 -0.677 29.256 1.00 88.56 135 GLY A O 1
ATOM 1014 N N . LYS A 1 136 ? -6.790 -1.454 31.323 1.00 90.44 136 LYS A N 1
ATOM 1015 C CA . LYS A 1 136 ? -6.057 -0.400 32.024 1.00 90.44 136 LYS A CA 1
ATOM 1016 C C . LYS A 1 136 ? -4.648 -0.851 32.373 1.00 90.44 136 LYS A C 1
ATOM 1018 O O . LYS A 1 136 ? -4.426 -1.984 32.803 1.00 90.44 136 LYS A O 1
ATOM 1023 N N . ALA A 1 137 ? -3.698 0.062 32.223 1.00 90.19 137 ALA A N 1
ATOM 1024 C CA . ALA A 1 137 ? -2.341 -0.090 32.721 1.00 90.19 137 ALA A CA 1
ATOM 1025 C C . ALA A 1 137 ? -1.991 1.100 33.614 1.00 90.19 137 ALA A C 1
ATOM 1027 O O . ALA A 1 137 ? -2.355 2.233 33.316 1.00 90.19 137 ALA A O 1
ATOM 1028 N N . SER A 1 138 ? -1.279 0.862 34.706 1.00 90.81 138 SER A N 1
ATOM 1029 C CA . SER A 1 138 ? -0.717 1.905 35.553 1.00 90.81 138 SER A CA 1
ATOM 1030 C C . SER A 1 138 ? 0.713 1.567 35.942 1.00 90.81 138 SER A C 1
ATOM 1032 O O . SER A 1 138 ? 1.103 0.402 36.035 1.00 90.81 138 SER A O 1
ATOM 1034 N N . LEU A 1 139 ? 1.506 2.609 36.139 1.00 91.81 139 LEU A N 1
ATOM 1035 C CA . LEU A 1 139 ? 2.915 2.530 36.477 1.00 91.81 139 LEU A CA 1
ATOM 1036 C C . LEU A 1 139 ? 3.243 3.636 37.472 1.00 91.81 139 LEU A C 1
ATOM 1038 O O . LEU A 1 139 ? 2.954 4.805 37.220 1.00 91.81 139 LEU A O 1
ATOM 1042 N N . SER A 1 140 ? 3.910 3.277 38.560 1.00 88.94 140 SER A N 1
ATOM 1043 C CA . SER A 1 140 ? 4.506 4.219 39.491 1.00 88.94 140 SER A CA 1
ATOM 1044 C C . SER A 1 140 ? 5.948 3.859 39.835 1.00 88.94 140 SER A C 1
ATOM 1046 O O . SER A 1 140 ? 6.306 2.692 39.993 1.00 88.94 140 SER A O 1
ATOM 1048 N N . LEU A 1 141 ? 6.801 4.873 39.961 1.00 88.38 141 LEU A N 1
ATOM 1049 C CA . LEU A 1 141 ? 8.157 4.730 40.479 1.00 88.38 141 LEU A CA 1
ATOM 1050 C C . LEU A 1 141 ? 8.204 5.278 41.898 1.00 88.38 141 LEU A C 1
ATOM 1052 O O . LEU A 1 141 ? 7.999 6.472 42.114 1.00 88.38 141 LEU A O 1
ATOM 1056 N N . HIS A 1 142 ? 8.527 4.414 42.854 1.00 84.38 142 HIS A N 1
ATOM 1057 C CA . HIS A 1 142 ? 8.749 4.818 44.236 1.00 84.38 142 HIS A CA 1
ATOM 1058 C C . HIS A 1 142 ? 10.249 4.932 44.468 1.00 84.38 142 HIS A C 1
ATOM 1060 O O . HIS A 1 142 ? 10.962 3.932 44.364 1.00 84.38 142 HIS A O 1
ATOM 1066 N N . THR A 1 143 ? 10.729 6.131 44.785 1.00 75.12 143 THR A N 1
ATOM 1067 C CA . THR A 1 143 ? 12.112 6.377 45.197 1.00 75.12 143 THR A CA 1
ATOM 1068 C C . THR A 1 143 ? 12.093 6.537 46.709 1.00 75.12 143 THR A C 1
ATOM 1070 O O . THR A 1 143 ? 11.611 7.542 47.209 1.00 75.12 143 THR A O 1
ATOM 1073 N N . GLY A 1 144 ? 12.544 5.537 47.469 1.00 63.66 144 GLY A N 1
ATOM 1074 C CA . GLY A 1 144 ? 12.486 5.532 48.943 1.00 63.66 144 GLY A CA 1
ATOM 1075 C C . GLY A 1 144 ? 13.376 6.571 49.648 1.00 63.66 144 GLY A C 1
ATOM 1076 O O . GLY A 1 144 ? 13.792 6.342 50.780 1.00 63.66 144 GLY A O 1
ATOM 1077 N N . LEU A 1 145 ? 13.712 7.676 48.981 1.00 56.12 145 LEU A N 1
ATOM 1078 C CA . LEU A 1 145 ? 14.596 8.731 49.453 1.00 56.12 145 LEU A CA 1
ATOM 1079 C C . LEU A 1 145 ? 13.755 9.858 50.065 1.00 56.12 145 LEU A C 1
ATOM 1081 O O . LEU A 1 145 ? 12.975 10.507 49.377 1.00 56.12 145 LEU A O 1
ATOM 1085 N N . SER A 1 146 ? 13.918 10.072 51.370 1.00 52.44 146 SER A N 1
ATOM 1086 C CA . SER A 1 146 ? 13.471 11.287 52.056 1.00 52.44 146 SER A CA 1
ATOM 1087 C C . SER A 1 146 ? 14.535 12.370 51.850 1.00 52.44 146 SER A C 1
ATOM 1089 O O . SER A 1 146 ? 15.701 12.143 52.180 1.00 52.44 146 SER A O 1
ATOM 1091 N N . GLU A 1 147 ? 14.159 13.542 51.327 1.00 49.31 147 GLU A N 1
ATOM 1092 C CA . GLU A 1 147 ? 15.075 14.679 51.094 1.00 49.31 147 GLU A CA 1
ATOM 1093 C C . GLU A 1 147 ? 15.769 15.191 52.367 1.00 49.31 147 GLU A C 1
ATOM 1095 O O . GLU A 1 147 ? 16.777 15.889 52.293 1.00 49.31 147 GLU A O 1
ATOM 1100 N N . ALA A 1 148 ? 15.297 14.808 53.557 1.00 50.97 148 ALA A N 1
ATOM 1101 C CA . ALA A 1 148 ? 15.862 15.264 54.824 1.00 50.97 148 ALA A CA 1
ATOM 1102 C C . ALA A 1 148 ? 17.230 14.639 55.180 1.00 50.97 148 ALA A C 1
ATOM 1104 O O . ALA A 1 148 ? 17.723 14.853 56.287 1.00 50.97 148 ALA A O 1
ATOM 1105 N N . GLY A 1 149 ? 17.838 13.822 54.310 1.00 47.00 149 GLY A N 1
ATOM 1106 C CA . GLY A 1 149 ? 19.139 13.182 54.566 1.00 47.00 149 GLY A CA 1
ATOM 1107 C C . GLY A 1 149 ? 19.137 12.169 55.722 1.00 47.00 149 GLY A C 1
ATOM 1108 O O . GLY A 1 149 ? 20.160 11.553 56.017 1.00 47.00 149 GLY A O 1
ATOM 1109 N N . ALA A 1 150 ? 17.989 11.954 56.368 1.00 46.56 150 ALA A N 1
ATOM 1110 C CA . ALA A 1 150 ? 17.784 10.892 57.331 1.00 46.56 150 ALA A CA 1
ATOM 1111 C C . ALA A 1 150 ? 17.412 9.623 56.564 1.00 46.56 150 ALA A C 1
ATOM 1113 O O . ALA A 1 150 ? 16.294 9.482 56.066 1.00 46.56 150 ALA A O 1
ATOM 1114 N N . VAL A 1 151 ? 18.367 8.699 56.467 1.00 43.62 151 VAL A N 1
ATOM 1115 C CA . VAL A 1 151 ? 18.124 7.322 56.034 1.00 43.62 151 VAL A CA 1
ATOM 1116 C C . VAL A 1 151 ? 16.965 6.779 56.872 1.00 43.62 151 VAL A C 1
ATOM 1118 O O . VAL A 1 151 ? 17.127 6.533 58.069 1.00 43.62 151 VAL A O 1
ATOM 1121 N N . LEU A 1 152 ? 15.783 6.604 56.271 1.00 44.94 152 LEU A N 1
ATOM 1122 C CA . LEU A 1 152 ? 14.757 5.754 56.865 1.00 44.94 152 LEU A CA 1
ATOM 1123 C C . LEU A 1 152 ? 15.435 4.402 57.097 1.00 44.94 152 LEU A C 1
ATOM 1125 O O . LEU A 1 152 ? 15.934 3.786 56.155 1.00 44.94 152 LEU A O 1
ATOM 1129 N N . ALA A 1 153 ? 15.497 3.959 58.355 1.00 47.50 153 ALA A N 1
ATOM 1130 C CA . ALA A 1 153 ? 16.219 2.760 58.798 1.00 47.50 153 ALA A CA 1
ATOM 1131 C C . ALA A 1 153 ? 15.738 1.447 58.134 1.00 47.50 153 ALA A C 1
ATOM 1133 O O . ALA A 1 153 ? 16.218 0.362 58.452 1.00 47.50 153 ALA A O 1
ATOM 1134 N N . THR A 1 154 ? 14.797 1.537 57.198 1.00 50.97 154 THR A N 1
ATOM 1135 C CA . THR A 1 154 ? 14.180 0.455 56.442 1.00 50.97 154 THR A CA 1
ATOM 1136 C C . THR A 1 154 ? 14.597 0.441 54.965 1.00 50.97 154 THR A C 1
ATOM 1138 O O . THR A 1 154 ? 13.787 0.081 54.127 1.00 50.97 154 THR A O 1
ATOM 1141 N N . GLY A 1 155 ? 15.840 0.810 54.619 1.00 56.56 155 GLY A N 1
ATOM 1142 C CA . GLY A 1 155 ? 16.573 0.320 53.428 1.00 56.56 155 GLY A CA 1
ATOM 1143 C C . GLY A 1 155 ? 15.795 0.134 52.110 1.00 56.56 155 GLY A C 1
ATOM 1144 O O . GLY A 1 155 ? 16.005 -0.862 51.413 1.00 56.56 155 GLY A O 1
ATOM 1145 N N . GLY A 1 156 ? 14.873 1.038 51.772 1.00 61.75 156 GLY A N 1
ATOM 1146 C CA . GLY A 1 156 ? 13.976 0.875 50.630 1.00 61.75 156 GLY A CA 1
ATOM 1147 C C . GLY A 1 156 ? 14.674 1.225 49.321 1.00 61.75 156 GLY A C 1
ATOM 1148 O O . GLY A 1 156 ? 14.885 2.397 49.029 1.00 61.75 156 GLY A O 1
ATOM 1149 N N . SER A 1 157 ? 15.019 0.227 48.505 1.00 73.19 157 SER A N 1
ATOM 1150 C CA . SER A 1 157 ? 15.510 0.479 47.145 1.00 73.19 157 SER A CA 1
ATOM 1151 C C . SER A 1 157 ? 14.386 1.009 46.259 1.00 73.19 157 SER A C 1
ATOM 1153 O O . SER A 1 157 ? 13.267 0.490 46.328 1.00 73.19 157 SER A O 1
ATOM 1155 N N . ALA A 1 158 ? 14.696 1.972 45.390 1.00 81.81 158 ALA A N 1
ATOM 1156 C CA . ALA A 1 158 ? 13.743 2.444 44.397 1.00 81.81 158 ALA A CA 1
ATOM 1157 C C . ALA A 1 158 ? 13.191 1.270 43.567 1.00 81.81 158 ALA A C 1
ATOM 1159 O O . ALA A 1 158 ? 13.930 0.353 43.193 1.00 81.81 158 ALA A O 1
ATOM 1160 N N . LYS A 1 159 ? 11.877 1.262 43.332 1.00 87.31 159 LYS A N 1
ATOM 1161 C CA . LYS A 1 159 ? 11.196 0.148 42.665 1.00 87.31 159 LYS A CA 1
ATOM 1162 C C . LYS A 1 159 ? 10.008 0.643 41.849 1.00 87.31 159 LYS A C 1
ATOM 1164 O O . LYS A 1 159 ? 9.208 1.450 42.320 1.00 87.31 159 LYS A O 1
ATOM 1169 N N . TRP A 1 160 ? 9.872 0.085 40.650 1.00 90.25 160 TRP A N 1
ATOM 1170 C CA . TRP A 1 160 ? 8.661 0.203 39.847 1.00 90.25 160 TRP A CA 1
ATOM 1171 C C . TRP A 1 160 ? 7.534 -0.634 40.457 1.00 90.25 160 TRP A C 1
ATOM 1173 O O . TRP A 1 160 ? 7.693 -1.837 40.690 1.00 90.25 160 TRP A O 1
ATOM 1183 N N . GLN A 1 161 ? 6.394 -0.003 40.700 1.00 89.31 161 GLN A N 1
ATOM 1184 C CA . GLN A 1 161 ? 5.119 -0.672 40.905 1.00 89.31 161 GLN A CA 1
ATOM 1185 C C . GLN A 1 161 ? 4.302 -0.496 39.634 1.00 89.31 161 GLN A C 1
ATOM 1187 O O . GLN A 1 161 ? 4.262 0.579 39.048 1.00 89.31 161 GLN A O 1
ATOM 1192 N N . TYR A 1 162 ? 3.687 -1.566 39.166 1.00 92.19 162 TYR A N 1
ATOM 1193 C CA . TYR A 1 162 ? 2.897 -1.529 37.950 1.00 92.19 162 TYR A CA 1
ATOM 1194 C C . TYR A 1 162 ? 1.713 -2.465 38.086 1.00 92.19 162 TYR A C 1
ATOM 1196 O O . TYR A 1 162 ? 1.771 -3.468 38.801 1.00 92.19 162 TYR A O 1
ATOM 1204 N N . ASN A 1 163 ? 0.648 -2.128 37.379 1.00 90.94 163 ASN A N 1
ATOM 1205 C CA . ASN A 1 163 ? -0.504 -2.981 37.185 1.00 90.94 163 ASN A CA 1
ATOM 1206 C C . ASN A 1 163 ? -0.891 -2.918 35.709 1.00 90.94 163 ASN A C 1
ATOM 1208 O O . ASN A 1 163 ? -0.818 -1.862 35.084 1.00 90.94 163 ASN A O 1
ATOM 1212 N N . SER A 1 164 ? -1.286 -4.040 35.134 1.00 89.88 164 SER A N 1
ATOM 1213 C CA . SER A 1 164 ? -1.823 -4.067 33.782 1.00 89.88 164 SER A CA 1
ATOM 1214 C C . SER A 1 164 ? -2.803 -5.210 33.640 1.00 89.88 164 SER A C 1
ATOM 1216 O O . SER A 1 164 ? -2.499 -6.346 33.997 1.00 89.88 164 SER A O 1
ATOM 1218 N N . GLU A 1 165 ? -3.964 -4.906 33.073 1.00 88.94 165 GLU A N 1
ATOM 1219 C CA . GLU A 1 165 ? -4.957 -5.915 32.703 1.00 88.94 165 GLU A CA 1
ATOM 1220 C C . GLU A 1 165 ? -4.489 -6.756 31.500 1.00 88.94 165 GLU A C 1
ATOM 1222 O O . GLU A 1 165 ? -4.946 -7.884 31.322 1.00 88.94 165 GLU A O 1
ATOM 1227 N N . SER A 1 166 ? -3.546 -6.239 30.700 1.00 83.19 166 SER A N 1
ATOM 1228 C CA . SER A 1 166 ? -2.959 -6.928 29.549 1.00 83.19 166 SER A CA 1
ATOM 1229 C C . SER A 1 166 ? -1.483 -6.576 29.321 1.00 83.19 166 SER A C 1
ATOM 1231 O O . SER A 1 166 ? -1.001 -5.524 29.739 1.00 83.19 166 SER A O 1
ATOM 1233 N N . GLY A 1 167 ? -0.758 -7.470 28.641 1.00 88.56 167 GLY A N 1
ATOM 1234 C CA . GLY A 1 167 ? 0.652 -7.289 28.283 1.00 88.56 167 GLY A CA 1
ATOM 1235 C C . GLY A 1 167 ? 1.661 -7.657 29.372 1.00 88.56 167 GLY A C 1
ATOM 1236 O O . GLY A 1 167 ? 1.311 -8.101 30.466 1.00 88.56 167 GLY A O 1
ATOM 1237 N N . LEU A 1 168 ? 2.946 -7.501 29.042 1.00 89.31 168 LEU A N 1
ATOM 1238 C CA . LEU A 1 168 ? 4.068 -7.829 29.925 1.00 89.31 168 LEU A CA 1
ATOM 1239 C C . LEU A 1 168 ? 4.938 -6.597 30.183 1.00 89.31 168 LEU A C 1
ATOM 1241 O O . LEU A 1 168 ? 5.568 -6.068 29.263 1.00 89.31 168 LEU A O 1
ATOM 1245 N N . TRP A 1 169 ? 5.026 -6.189 31.449 1.00 90.69 169 TRP A N 1
ATOM 1246 C CA . TRP A 1 169 ? 5.966 -5.161 31.885 1.00 90.69 169 TRP A CA 1
ATOM 1247 C C . TRP A 1 169 ? 7.397 -5.700 31.960 1.00 90.69 169 TRP A C 1
ATOM 1249 O O . TRP A 1 169 ? 7.665 -6.775 32.501 1.00 90.69 169 TRP A O 1
ATOM 1259 N N . ARG A 1 170 ? 8.342 -4.900 31.471 1.00 91.75 170 ARG A N 1
ATOM 1260 C CA . ARG A 1 170 ? 9.781 -5.054 31.683 1.00 91.75 170 ARG A CA 1
ATOM 1261 C C . ARG A 1 170 ? 10.305 -3.789 32.329 1.00 91.75 170 ARG A C 1
ATOM 1263 O O . ARG A 1 170 ? 10.206 -2.714 31.751 1.00 91.75 170 ARG A O 1
ATOM 1270 N N . THR A 1 171 ? 10.861 -3.919 33.523 1.00 92.94 171 THR A N 1
ATOM 1271 C CA . THR A 1 171 ? 11.281 -2.769 34.323 1.00 92.94 171 THR A CA 1
ATOM 1272 C C . THR A 1 171 ? 12.699 -2.953 34.824 1.00 92.94 171 THR A C 1
ATOM 1274 O O . THR A 1 171 ? 13.050 -4.048 35.271 1.00 92.94 171 THR A O 1
ATOM 1277 N N . ALA A 1 172 ? 13.478 -1.880 34.839 1.00 90.25 172 ALA A N 1
ATOM 1278 C CA . ALA A 1 172 ? 14.757 -1.827 35.527 1.00 90.25 172 ALA A CA 1
ATOM 1279 C C . ALA A 1 172 ? 14.872 -0.520 36.313 1.00 90.25 172 ALA A C 1
ATOM 1281 O O . ALA A 1 172 ? 14.364 0.523 35.898 1.00 90.25 172 ALA A O 1
ATOM 1282 N N . CYS A 1 173 ? 15.511 -0.595 37.475 1.00 89.31 173 CYS A N 1
ATOM 1283 C CA . CYS A 1 173 ? 15.711 0.541 38.359 1.00 89.31 173 CYS A CA 1
ATOM 1284 C C . CYS A 1 173 ? 17.094 0.424 38.993 1.00 89.31 173 CYS A C 1
ATOM 1286 O O . CYS A 1 173 ? 17.372 -0.531 39.719 1.00 89.31 173 CYS A O 1
ATOM 1288 N N . GLY A 1 174 ? 17.954 1.372 38.649 1.00 84.31 174 GLY A N 1
ATOM 1289 C CA . GLY A 1 174 ? 19.373 1.415 38.970 1.00 84.31 174 GLY A CA 1
ATOM 1290 C C . GLY A 1 174 ? 19.747 2.514 39.946 1.00 84.31 174 GLY A C 1
ATOM 1291 O O . GLY A 1 174 ? 20.933 2.656 40.224 1.00 84.31 174 GLY A O 1
ATOM 1292 N N . TYR A 1 175 ? 18.764 3.265 40.459 1.00 81.50 175 TYR A N 1
ATOM 1293 C CA . TYR A 1 175 ? 19.005 4.275 41.482 1.00 81.50 175 TYR A CA 1
ATOM 1294 C C . TYR A 1 175 ? 19.735 3.664 42.672 1.00 81.50 175 TYR A C 1
ATOM 1296 O O . TYR A 1 175 ? 19.313 2.631 43.214 1.00 81.50 175 TYR A O 1
ATOM 1304 N N . ARG A 1 176 ? 20.835 4.307 43.057 1.00 73.12 176 ARG A N 1
ATOM 1305 C CA . ARG A 1 176 ? 21.707 3.840 44.134 1.00 73.12 176 ARG A CA 1
ATOM 1306 C C . ARG A 1 176 ? 20.941 3.637 45.438 1.00 73.12 176 ARG A C 1
ATOM 1308 O O . ARG A 1 176 ? 20.030 4.390 45.781 1.00 73.12 176 ARG A O 1
ATOM 1315 N N . ARG A 1 177 ? 21.371 2.640 46.215 1.00 63.00 177 ARG A N 1
ATOM 1316 C CA . ARG A 1 177 ? 20.909 2.443 47.601 1.00 63.00 177 ARG A CA 1
ATOM 1317 C C . ARG A 1 177 ? 21.677 3.312 48.599 1.00 63.00 177 ARG A C 1
ATOM 1319 O O . ARG A 1 177 ? 21.164 3.581 49.680 1.00 63.00 177 ARG A O 1
ATOM 1326 N N . THR A 1 178 ? 22.896 3.723 48.248 1.00 65.56 178 THR A N 1
ATOM 1327 C CA . THR A 1 178 ? 23.814 4.522 49.074 1.00 65.56 178 THR A CA 1
ATOM 1328 C C . THR A 1 178 ? 24.508 5.587 48.218 1.00 65.56 178 THR A C 1
ATOM 1330 O O . THR A 1 178 ? 24.592 5.452 47.003 1.00 65.56 178 THR A O 1
ATOM 1333 N N . LEU A 1 179 ? 25.039 6.650 48.830 1.00 66.44 179 LEU A N 1
ATOM 1334 C CA . LEU A 1 179 ? 25.755 7.710 48.097 1.00 66.44 179 LEU A CA 1
ATOM 1335 C C . LEU A 1 179 ? 27.061 7.229 47.423 1.00 66.44 179 LEU A C 1
ATOM 1337 O O . LEU A 1 179 ? 27.577 7.914 46.543 1.00 66.44 179 LEU A O 1
ATOM 1341 N N . GLU A 1 180 ? 27.598 6.072 47.824 1.00 73.44 180 GLU A N 1
ATOM 1342 C CA . GLU A 1 180 ? 28.923 5.585 47.409 1.00 73.44 180 GLU A CA 1
ATOM 1343 C C . GLU A 1 180 ? 28.905 4.693 46.154 1.00 73.44 180 GLU A C 1
ATOM 1345 O O . GLU A 1 180 ? 29.877 4.681 45.399 1.00 73.44 180 GLU A O 1
ATOM 1350 N N . GLU A 1 181 ? 27.822 3.955 45.892 1.00 74.00 181 GLU A N 1
ATOM 1351 C CA . GLU A 1 181 ? 27.698 3.117 44.685 1.00 74.00 181 GLU A CA 1
ATOM 1352 C C . GLU A 1 181 ? 27.376 3.989 43.467 1.00 74.00 181 GLU A C 1
ATOM 1354 O O . GLU A 1 181 ? 26.698 4.979 43.667 1.00 74.00 181 GLU A O 1
ATOM 1359 N N . PRO A 1 182 ? 27.817 3.700 42.228 1.00 77.38 182 PRO A N 1
ATOM 1360 C CA . PRO A 1 182 ? 27.319 4.366 41.021 1.00 77.38 182 PRO A CA 1
ATOM 1361 C C . PRO A 1 182 ? 25.895 3.907 40.653 1.00 77.38 182 PRO A C 1
ATOM 1363 O O . PRO A 1 182 ? 25.540 2.756 40.903 1.00 77.38 182 PRO A O 1
ATOM 1366 N N . ASP A 1 183 ? 25.081 4.770 40.028 1.00 79.62 183 ASP A N 1
ATOM 1367 C CA . ASP A 1 183 ? 23.770 4.354 39.508 1.00 79.62 183 ASP A CA 1
ATOM 1368 C C . ASP A 1 183 ? 23.988 3.355 38.372 1.00 79.62 183 ASP A C 1
ATOM 1370 O O . ASP A 1 183 ? 24.877 3.533 37.533 1.00 79.62 183 ASP A O 1
ATOM 1374 N N . ALA A 1 184 ? 23.175 2.300 38.323 1.00 85.25 184 ALA A N 1
ATOM 1375 C CA . ALA A 1 184 ? 23.194 1.417 37.166 1.00 85.25 184 ALA A CA 1
ATOM 1376 C C . ALA A 1 184 ? 22.563 2.146 35.974 1.00 85.25 184 ALA A C 1
ATOM 1378 O O . ALA A 1 184 ? 21.416 2.584 36.042 1.00 85.25 184 ALA A O 1
ATOM 1379 N N . ILE A 1 185 ? 23.317 2.255 34.882 1.00 88.81 185 ILE A N 1
ATOM 1380 C CA . ILE A 1 185 ? 22.885 2.931 33.660 1.00 88.81 185 ILE A CA 1
ATOM 1381 C C . ILE A 1 185 ? 22.297 1.901 32.693 1.00 88.81 185 ILE A C 1
ATOM 1383 O O . ILE A 1 185 ? 22.910 0.870 32.407 1.00 88.81 185 ILE A O 1
ATOM 1387 N N . PHE A 1 186 ? 21.113 2.195 32.164 1.00 91.94 186 PHE A N 1
ATOM 1388 C CA . PHE A 1 186 ? 20.433 1.404 31.142 1.00 91.94 186 PHE A CA 1
ATOM 1389 C C . PHE A 1 186 ? 20.349 2.177 29.828 1.00 91.94 186 PHE A C 1
ATOM 1391 O O . PHE A 1 186 ? 20.379 3.401 29.830 1.00 91.94 186 PHE A O 1
ATOM 1398 N N . THR A 1 187 ? 20.203 1.468 28.706 1.00 93.38 187 THR A N 1
ATOM 1399 C CA . THR A 1 187 ? 20.074 2.073 27.369 1.00 93.38 187 THR A CA 1
ATOM 1400 C C . THR A 1 187 ? 18.813 1.562 26.664 1.00 93.38 187 THR A C 1
ATOM 1402 O O . THR A 1 187 ? 18.901 0.642 25.849 1.00 93.38 187 THR A O 1
ATOM 1405 N N . PRO A 1 188 ? 17.618 2.080 27.008 1.00 89.62 188 PRO A N 1
ATOM 1406 C CA . PRO A 1 188 ? 16.359 1.582 26.452 1.00 89.62 188 PRO A CA 1
ATOM 1407 C C . PRO A 1 188 ? 16.116 1.994 24.993 1.00 89.62 188 PRO A C 1
ATOM 1409 O O . PRO A 1 188 ? 15.339 1.327 24.316 1.00 89.62 188 PRO A O 1
ATOM 1412 N N . LEU A 1 189 ? 16.765 3.057 24.498 1.00 91.50 189 LEU A N 1
ATOM 1413 C CA . LEU A 1 189 ? 16.635 3.525 23.114 1.00 91.50 189 LEU A CA 1
ATOM 1414 C C . LEU A 1 189 ? 17.996 3.814 22.494 1.00 91.50 189 LEU A C 1
ATOM 1416 O O . LEU A 1 189 ? 18.919 4.289 23.156 1.00 91.50 189 LEU A O 1
ATOM 1420 N N . TYR A 1 190 ? 18.092 3.565 21.194 1.00 94.00 190 TYR A N 1
ATOM 1421 C CA . TYR A 1 190 ? 19.248 3.921 20.391 1.00 94.00 190 TYR A CA 1
ATOM 1422 C C . TYR A 1 190 ? 18.825 4.214 18.949 1.00 94.00 190 TYR A C 1
ATOM 1424 O O . TYR A 1 190 ? 17.865 3.633 18.441 1.00 94.00 190 TYR A O 1
ATOM 1432 N N . ARG A 1 191 ? 19.556 5.108 18.279 1.00 89.44 191 ARG A N 1
ATOM 1433 C CA . ARG A 1 191 ? 19.406 5.399 16.850 1.00 89.44 191 ARG A CA 1
ATOM 1434 C C . ARG A 1 191 ? 20.545 4.757 16.080 1.00 89.44 191 ARG A C 1
ATOM 1436 O O . ARG A 1 191 ? 21.713 4.890 16.450 1.00 89.44 191 ARG A O 1
ATOM 1443 N N . LEU A 1 192 ? 20.202 4.091 14.986 1.00 92.75 192 LEU A N 1
ATOM 1444 C CA . LEU A 1 192 ? 21.151 3.482 14.066 1.00 92.75 192 LEU A CA 1
ATOM 1445 C C . LEU A 1 192 ? 21.211 4.276 12.760 1.00 92.75 192 LEU A C 1
ATOM 1447 O O . LEU A 1 192 ? 20.185 4.719 12.246 1.00 92.75 192 LEU A O 1
ATOM 1451 N N . LYS A 1 193 ? 22.401 4.376 12.170 1.00 91.06 193 LYS A N 1
ATOM 1452 C CA . LYS A 1 193 ? 22.592 4.864 10.798 1.00 91.06 193 LYS A CA 1
ATOM 1453 C C . LYS A 1 193 ? 23.375 3.876 9.962 1.00 91.06 193 LYS A C 1
ATOM 1455 O O . LYS A 1 193 ? 24.289 3.210 10.457 1.00 91.06 193 LYS A O 1
ATOM 1460 N N . LYS A 1 194 ? 23.034 3.791 8.678 1.00 89.50 194 LYS A N 1
ATOM 1461 C CA . LYS A 1 194 ? 23.692 2.884 7.737 1.00 89.50 194 LYS A CA 1
ATOM 1462 C C . LYS A 1 194 ? 24.919 3.557 7.132 1.00 89.50 194 LYS A C 1
ATOM 1464 O O . LYS A 1 194 ? 24.841 4.651 6.575 1.00 89.50 194 LYS A O 1
ATOM 1469 N N . ILE A 1 195 ? 26.067 2.884 7.180 1.00 87.88 195 ILE A N 1
ATOM 1470 C CA . ILE A 1 195 ? 27.261 3.361 6.473 1.00 87.88 195 ILE A CA 1
ATOM 1471 C C . ILE A 1 195 ? 27.132 2.977 4.998 1.00 87.88 195 ILE A C 1
ATOM 1473 O O . ILE A 1 195 ? 27.411 1.841 4.603 1.00 87.88 195 ILE A O 1
ATOM 1477 N N . SER A 1 196 ? 26.703 3.931 4.171 1.00 82.94 196 SER A N 1
ATOM 1478 C CA . SER A 1 196 ? 26.603 3.757 2.722 1.00 82.94 196 SER A CA 1
ATOM 1479 C C . SER A 1 196 ? 27.982 3.608 2.065 1.00 82.94 196 SER A C 1
ATOM 1481 O O . SER A 1 196 ? 28.989 4.168 2.517 1.00 82.94 196 SER A O 1
ATOM 1483 N N . ARG A 1 197 ? 28.047 2.835 0.969 1.00 79.00 197 ARG A N 1
ATOM 1484 C CA . ARG A 1 197 ? 29.201 2.876 0.059 1.00 79.00 197 ARG A CA 1
ATOM 1485 C C . ARG A 1 197 ? 29.235 4.281 -0.526 1.00 79.00 197 ARG A C 1
ATOM 1487 O O . ARG A 1 197 ? 28.304 4.654 -1.227 1.00 79.00 197 ARG A O 1
ATOM 1494 N N . GLY A 1 198 ? 30.273 5.056 -0.206 1.00 71.31 198 GLY A N 1
ATOM 1495 C CA . GLY A 1 198 ? 30.451 6.381 -0.799 1.00 71.31 198 GLY A CA 1
ATOM 1496 C C . GLY A 1 198 ? 30.370 6.315 -2.327 1.00 71.31 198 GLY A C 1
ATOM 1497 O O . GLY A 1 198 ? 30.677 5.272 -2.914 1.00 71.31 198 GLY A O 1
ATOM 1498 N N . TRP A 1 199 ? 29.956 7.420 -2.954 1.00 56.56 199 TRP A N 1
ATOM 1499 C CA . TRP A 1 199 ? 29.848 7.523 -4.408 1.00 56.56 199 TRP A CA 1
ATOM 1500 C C . TRP A 1 199 ? 31.118 6.988 -5.080 1.00 56.56 199 TRP A C 1
ATOM 1502 O O . TRP A 1 199 ? 32.227 7.265 -4.598 1.00 56.56 199 TRP A O 1
ATOM 1512 N N . PRO A 1 200 ? 30.996 6.241 -6.194 1.00 58.44 200 PRO A N 1
ATOM 1513 C CA . PRO A 1 200 ? 32.144 5.951 -7.031 1.00 58.44 200 PRO A CA 1
ATOM 1514 C C . PRO A 1 200 ? 32.828 7.283 -7.327 1.00 58.44 200 PRO A C 1
ATOM 1516 O O . PRO A 1 200 ? 32.207 8.187 -7.883 1.00 58.44 200 PRO A O 1
ATOM 1519 N N . ARG A 1 201 ? 34.091 7.442 -6.914 1.00 58.25 201 ARG A N 1
ATOM 1520 C CA . ARG A 1 201 ? 34.881 8.602 -7.328 1.00 58.25 201 ARG A CA 1
ATOM 1521 C C . ARG A 1 201 ? 35.006 8.516 -8.845 1.00 58.25 201 ARG A C 1
ATOM 1523 O O . ARG A 1 201 ? 35.870 7.792 -9.342 1.00 58.25 201 ARG A O 1
ATOM 1530 N N . TYR A 1 202 ? 34.128 9.207 -9.571 1.00 49.25 202 TYR A N 1
ATOM 1531 C CA . TYR A 1 202 ? 34.277 9.402 -11.003 1.00 49.25 202 TYR A CA 1
ATOM 1532 C C . TYR A 1 202 ? 35.624 10.084 -11.203 1.00 49.25 202 TYR A C 1
ATOM 1534 O O . TYR A 1 202 ? 35.879 11.191 -10.726 1.00 49.25 202 TYR A O 1
ATOM 1542 N N . ARG A 1 203 ? 36.549 9.343 -11.807 1.00 52.69 203 ARG A N 1
ATOM 1543 C CA . ARG A 1 203 ? 37.935 9.758 -11.957 1.00 52.69 203 ARG A CA 1
ATOM 1544 C C . ARG A 1 203 ? 37.967 10.887 -12.996 1.00 52.69 203 ARG A C 1
ATOM 1546 O O . ARG A 1 203 ? 38.001 10.601 -14.183 1.00 52.69 203 ARG A O 1
ATOM 1553 N N . GLY A 1 204 ? 37.937 12.146 -12.549 1.00 57.62 204 GLY A N 1
ATOM 1554 C CA . GLY A 1 204 ? 38.299 13.298 -13.387 1.00 57.62 204 GLY A CA 1
ATOM 1555 C C . GLY A 1 204 ? 37.421 14.550 -13.323 1.00 57.62 204 GLY A C 1
ATOM 1556 O O . GLY A 1 204 ? 37.827 15.550 -13.901 1.00 57.62 204 GLY A O 1
ATOM 1557 N N . VAL A 1 205 ? 36.275 14.556 -12.632 1.00 55.41 205 VAL A N 1
ATOM 1558 C CA . VAL A 1 205 ? 35.439 15.768 -12.526 1.00 55.41 205 VAL A CA 1
ATOM 1559 C C . VAL A 1 205 ? 35.038 15.985 -11.072 1.00 55.41 205 VAL A C 1
ATOM 1561 O O . VAL A 1 205 ? 34.098 15.378 -10.567 1.00 55.41 205 VAL A O 1
ATOM 1564 N N . SER A 1 206 ? 35.784 16.835 -10.369 1.00 52.44 206 SER A N 1
ATOM 1565 C CA . SER A 1 206 ? 35.334 17.409 -9.104 1.00 52.44 206 SER A CA 1
ATOM 1566 C C . SER A 1 206 ? 34.231 18.411 -9.426 1.00 52.44 206 SER A C 1
ATOM 1568 O O . SER A 1 206 ? 34.536 19.518 -9.863 1.00 52.44 206 SER A O 1
ATOM 1570 N N . VAL A 1 207 ? 32.966 18.019 -9.270 1.00 60.09 207 VAL A N 1
ATOM 1571 C CA . VAL A 1 207 ? 31.845 18.964 -9.335 1.00 60.09 207 VAL A CA 1
ATOM 1572 C C . VAL A 1 207 ? 31.838 19.731 -8.007 1.00 60.09 207 VAL A C 1
ATOM 1574 O O . VAL A 1 207 ? 31.571 19.119 -6.971 1.00 60.09 207 VAL A O 1
ATOM 1577 N N . PRO A 1 208 ? 32.188 21.029 -7.977 1.00 60.94 208 PRO A N 1
ATOM 1578 C CA . PRO A 1 208 ? 32.102 21.818 -6.757 1.00 60.94 208 PRO A CA 1
ATOM 1579 C C . PRO A 1 208 ? 30.619 22.056 -6.447 1.00 60.94 208 PRO A C 1
ATOM 1581 O O . PRO A 1 208 ? 29.893 22.547 -7.308 1.00 60.94 208 PRO A O 1
ATOM 1584 N N . GLY A 1 209 ? 30.171 21.707 -5.238 1.00 64.06 209 GLY A N 1
ATOM 1585 C CA . GLY A 1 209 ? 28.813 22.004 -4.764 1.00 64.06 209 GLY A CA 1
ATOM 1586 C C . GLY A 1 209 ? 27.834 20.829 -4.687 1.00 64.06 209 GLY A C 1
ATOM 1587 O O . GLY A 1 209 ? 26.664 21.067 -4.417 1.00 64.06 209 GLY A O 1
ATOM 1588 N N . LEU A 1 210 ? 28.267 19.575 -4.884 1.00 59.81 210 LEU A N 1
ATOM 1589 C CA . LEU A 1 210 ? 27.431 18.439 -4.477 1.00 59.81 210 LEU A CA 1
ATOM 1590 C C . LEU A 1 210 ? 27.409 18.361 -2.946 1.00 59.81 210 LEU A C 1
ATOM 1592 O O . LEU A 1 210 ? 28.443 18.091 -2.330 1.00 59.81 210 LEU A O 1
ATOM 1596 N N . GLU A 1 211 ? 26.240 18.618 -2.359 1.00 61.72 211 GLU A N 1
ATOM 1597 C CA . GLU A 1 211 ? 25.975 18.420 -0.935 1.00 61.72 211 GLU A CA 1
ATOM 1598 C C . GLU A 1 211 ? 26.406 17.010 -0.513 1.00 61.72 211 GLU A C 1
ATOM 1600 O O . GLU A 1 211 ? 26.209 16.031 -1.244 1.00 61.72 211 GLU A O 1
ATOM 1605 N N . GLU A 1 212 ? 27.064 16.905 0.646 1.00 59.34 212 GLU A N 1
ATOM 1606 C CA . GLU A 1 212 ? 27.505 15.611 1.153 1.00 59.34 212 GLU A CA 1
ATOM 1607 C C . GLU A 1 212 ? 26.309 14.658 1.241 1.00 59.34 212 GLU A C 1
ATOM 1609 O O . GLU A 1 212 ? 25.252 15.051 1.735 1.00 59.34 212 GLU A O 1
ATOM 1614 N N . PRO A 1 213 ? 26.448 13.394 0.794 1.00 60.69 213 PRO A N 1
ATOM 1615 C CA . PRO A 1 213 ? 25.346 12.452 0.847 1.00 60.69 213 PRO A CA 1
ATOM 1616 C C . PRO A 1 213 ? 24.916 12.288 2.301 1.00 60.69 213 PRO A C 1
ATOM 1618 O O . PRO A 1 213 ? 25.687 11.768 3.126 1.00 60.69 213 PRO A O 1
ATOM 1621 N N . VAL A 1 214 ? 23.695 12.750 2.572 1.00 66.50 214 VAL A N 1
ATOM 1622 C CA . VAL A 1 214 ? 23.015 12.666 3.860 1.00 66.50 214 VAL A CA 1
ATOM 1623 C C . VAL A 1 214 ? 23.128 11.225 4.343 1.00 66.50 214 VAL A C 1
ATOM 1625 O O . VAL A 1 214 ? 22.840 10.277 3.614 1.00 66.50 214 VAL A O 1
ATOM 1628 N N . SER A 1 215 ? 23.654 11.034 5.552 1.00 72.69 215 SER A N 1
ATOM 1629 C CA . SER A 1 215 ? 23.681 9.712 6.175 1.00 72.69 215 SER A CA 1
ATOM 1630 C C . SER A 1 215 ? 22.242 9.202 6.296 1.00 72.69 215 SER A C 1
ATOM 1632 O O . SER A 1 215 ? 21.436 9.854 6.961 1.00 72.69 215 SER A O 1
ATOM 1634 N N . GLU A 1 216 ? 21.938 8.063 5.687 1.00 82.31 216 GLU A N 1
ATOM 1635 C CA . GLU A 1 216 ? 20.621 7.438 5.794 1.00 82.31 216 GLU A CA 1
ATOM 1636 C C . GLU A 1 216 ? 20.460 6.804 7.181 1.00 82.31 216 GLU A C 1
ATOM 1638 O O . GLU A 1 216 ? 21.356 6.101 7.677 1.00 82.31 216 GLU A O 1
ATOM 1643 N N . ASP A 1 217 ? 19.317 7.065 7.814 1.00 85.56 217 ASP A N 1
ATOM 1644 C CA . ASP A 1 217 ? 18.918 6.346 9.018 1.00 85.56 217 ASP A CA 1
ATOM 1645 C C . ASP A 1 217 ? 18.782 4.855 8.674 1.00 85.56 217 ASP A C 1
ATOM 1647 O O . ASP A 1 217 ? 18.394 4.474 7.568 1.00 85.56 217 ASP A O 1
ATOM 1651 N N . TYR A 1 218 ? 19.210 3.987 9.591 1.00 86.31 218 TYR A N 1
ATOM 1652 C CA . TYR A 1 218 ? 19.148 2.552 9.351 1.00 86.31 218 TYR A CA 1
ATOM 1653 C C . TYR A 1 218 ? 17.701 2.088 9.484 1.00 86.31 218 TYR A C 1
ATOM 1655 O O . TYR A 1 218 ? 17.166 2.016 10.590 1.00 86.31 218 TYR A O 1
ATOM 1663 N N . SER A 1 219 ? 17.095 1.735 8.357 1.00 80.69 219 SER A N 1
ATOM 1664 C CA . SER A 1 219 ? 15.855 0.971 8.345 1.00 80.69 219 SER A CA 1
ATOM 1665 C C . SER A 1 219 ? 16.125 -0.444 8.870 1.00 80.69 219 SER A C 1
ATOM 1667 O O . SER A 1 219 ? 17.115 -1.061 8.450 1.00 80.69 219 SER A O 1
ATOM 1669 N N . PRO A 1 220 ? 15.292 -0.966 9.786 1.00 78.50 220 PRO A N 1
ATOM 1670 C CA . PRO A 1 220 ? 15.370 -2.356 10.212 1.00 78.50 220 PRO A CA 1
ATOM 1671 C C . PRO A 1 220 ? 15.347 -3.338 9.026 1.00 78.50 220 PRO A C 1
ATOM 1673 O O . PRO A 1 220 ? 14.877 -2.986 7.948 1.00 78.50 220 PRO A O 1
ATOM 1676 N N . PRO A 1 221 ? 15.862 -4.571 9.193 1.00 73.81 221 PRO A N 1
ATOM 1677 C CA . PRO A 1 221 ? 15.918 -5.557 8.113 1.00 73.81 221 PRO A CA 1
ATOM 1678 C C . PRO A 1 221 ? 14.556 -6.176 7.757 1.00 73.81 221 PRO A C 1
ATOM 1680 O O . PRO A 1 221 ? 14.508 -6.984 6.834 1.00 73.81 221 PRO A O 1
ATOM 1683 N N . TRP A 1 222 ? 13.500 -5.833 8.497 1.00 75.56 222 TRP A N 1
ATOM 1684 C CA . TRP A 1 222 ? 12.123 -6.226 8.223 1.00 75.56 222 TRP A CA 1
ATOM 1685 C C . TRP A 1 222 ? 11.389 -5.117 7.453 1.00 75.56 222 TRP A C 1
ATOM 1687 O O . TRP A 1 222 ? 11.675 -3.934 7.650 1.00 75.56 222 TRP A O 1
ATOM 1697 N N . GLU A 1 223 ? 10.445 -5.506 6.594 1.00 78.38 223 GLU A N 1
ATOM 1698 C CA . GLU A 1 223 ? 9.491 -4.588 5.952 1.00 78.38 223 GLU A CA 1
ATOM 1699 C C . GLU A 1 223 ? 8.506 -4.021 6.987 1.00 78.38 223 GLU A C 1
ATOM 1701 O O . GLU A 1 223 ? 8.559 -4.385 8.165 1.00 78.38 223 GLU A O 1
ATOM 1706 N N . GLU A 1 224 ? 7.605 -3.121 6.582 1.00 71.94 224 GLU A N 1
ATOM 1707 C CA . GLU A 1 224 ? 6.522 -2.689 7.472 1.00 71.94 224 GLU A CA 1
ATOM 1708 C C . GLU A 1 224 ? 5.854 -3.917 8.108 1.00 71.94 224 GLU A C 1
ATOM 1710 O O . GLU A 1 224 ? 5.532 -4.895 7.435 1.00 71.94 224 GLU A O 1
ATOM 1715 N N . LEU A 1 225 ? 5.742 -3.904 9.435 1.00 73.19 225 LEU A N 1
ATOM 1716 C CA . LEU A 1 225 ? 5.077 -4.971 10.167 1.00 73.19 225 LEU A CA 1
ATOM 1717 C C . LEU A 1 225 ? 3.585 -4.659 10.198 1.00 73.19 225 LEU A C 1
ATOM 1719 O O . LEU A 1 225 ? 3.197 -3.498 10.358 1.00 73.19 225 LEU A O 1
ATOM 1723 N N . ASP A 1 226 ? 2.751 -5.682 10.089 1.00 75.69 226 ASP A N 1
ATOM 1724 C CA . ASP A 1 226 ? 1.321 -5.512 10.302 1.00 75.69 226 ASP A CA 1
ATOM 1725 C C . ASP A 1 226 ? 0.985 -5.336 11.797 1.00 75.69 226 ASP A C 1
ATOM 1727 O O . ASP A 1 226 ? 1.836 -5.340 12.692 1.00 75.69 226 ASP A O 1
ATOM 1731 N N . GLU A 1 227 ? -0.304 -5.173 12.086 1.00 65.69 227 GLU A N 1
ATOM 1732 C CA . GLU A 1 227 ? -0.829 -5.081 13.453 1.00 65.69 227 GLU A CA 1
ATOM 1733 C C . GLU A 1 227 ? -0.575 -6.342 14.312 1.00 65.69 227 GLU A C 1
ATOM 1735 O O . GLU A 1 227 ? -0.684 -6.284 15.544 1.00 65.69 227 GLU A O 1
ATOM 1740 N N . ASP A 1 228 ? -0.198 -7.464 13.693 1.00 71.19 228 ASP A N 1
ATOM 1741 C CA . ASP A 1 228 ? 0.183 -8.722 14.335 1.00 71.19 228 ASP A CA 1
ATOM 1742 C C . ASP A 1 228 ? 1.708 -8.881 14.494 1.00 71.19 228 ASP A C 1
ATOM 1744 O O . ASP A 1 228 ? 2.185 -9.835 15.125 1.00 71.19 228 ASP A O 1
ATOM 1748 N N . GLY A 1 229 ? 2.484 -7.884 14.066 1.00 70.12 229 GLY A N 1
ATOM 1749 C CA . GLY A 1 229 ? 3.941 -7.899 14.138 1.00 70.12 229 GLY A CA 1
ATOM 1750 C C . GLY A 1 229 ? 4.578 -8.895 13.172 1.00 70.12 229 GLY A C 1
ATOM 1751 O O . GLY A 1 229 ? 5.738 -9.255 13.377 1.00 70.12 229 GLY A O 1
ATOM 1752 N N . GLU A 1 230 ? 3.827 -9.351 12.171 1.00 75.12 230 GLU A N 1
ATOM 1753 C CA . GLU A 1 230 ? 4.336 -10.171 11.081 1.00 75.12 230 GLU A CA 1
ATOM 1754 C C . GLU A 1 230 ? 4.842 -9.252 9.965 1.00 75.12 230 GLU A C 1
ATOM 1756 O O . GLU A 1 230 ? 4.292 -8.175 9.720 1.00 75.12 230 GLU A O 1
ATOM 1761 N N . GLU A 1 231 ? 5.929 -9.656 9.307 1.00 70.50 231 GLU A N 1
ATOM 1762 C CA . GLU A 1 231 ? 6.464 -8.913 8.167 1.00 70.50 231 GLU A CA 1
ATOM 1763 C C . GLU A 1 231 ?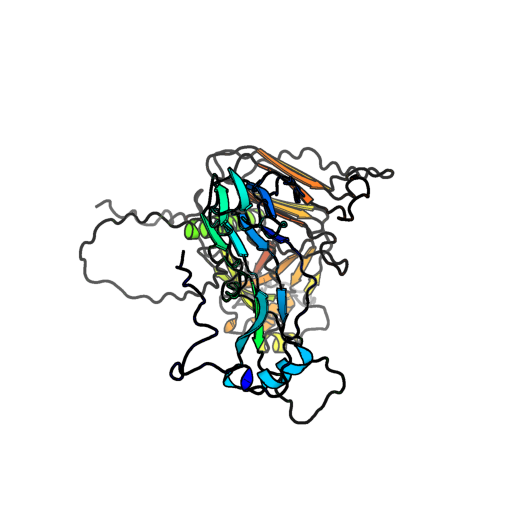 5.413 -8.880 7.060 1.00 70.50 231 GLU A C 1
ATOM 1765 O O . GLU A 1 231 ? 4.938 -9.928 6.605 1.00 70.50 231 GLU A O 1
ATOM 1770 N N . ILE A 1 232 ? 5.059 -7.682 6.593 1.00 66.31 232 ILE A N 1
ATOM 1771 C CA . ILE A 1 232 ? 4.241 -7.542 5.394 1.00 66.31 232 ILE A CA 1
ATOM 1772 C C . ILE A 1 232 ? 5.130 -7.949 4.213 1.00 66.31 232 ILE A C 1
ATOM 1774 O O . ILE A 1 232 ? 5.819 -7.133 3.602 1.00 66.31 232 ILE A O 1
ATOM 1778 N N . TYR A 1 233 ? 5.153 -9.247 3.898 1.00 58.47 233 TYR A N 1
ATOM 1779 C CA . TYR A 1 233 ? 5.864 -9.765 2.735 1.00 58.47 233 TYR A CA 1
ATOM 1780 C C . TYR A 1 233 ? 5.203 -9.230 1.466 1.00 58.47 233 TYR A C 1
ATOM 1782 O O . TYR A 1 233 ? 4.168 -9.733 1.020 1.00 58.47 233 TYR A O 1
ATOM 1790 N N . GLN A 1 234 ? 5.841 -8.252 0.827 1.00 48.28 234 GLN A N 1
ATOM 1791 C CA . GLN A 1 234 ? 5.599 -7.982 -0.585 1.00 48.28 234 GLN A CA 1
ATOM 1792 C C . GLN A 1 234 ? 6.103 -9.194 -1.392 1.00 48.28 234 GLN A C 1
ATOM 1794 O O . GLN A 1 234 ? 7.282 -9.288 -1.734 1.00 48.28 234 GLN A O 1
ATOM 1799 N N . ILE A 1 235 ? 5.240 -10.185 -1.657 1.00 47.19 235 ILE A N 1
ATOM 1800 C CA . ILE A 1 235 ? 5.640 -11.378 -2.416 1.00 47.19 235 ILE A CA 1
ATOM 1801 C C . ILE A 1 235 ? 5.772 -11.022 -3.904 1.00 47.19 235 ILE A C 1
ATOM 1803 O O . ILE A 1 235 ? 4.798 -10.969 -4.652 1.00 47.19 235 ILE A O 1
ATOM 1807 N N . LEU A 1 236 ? 7.022 -10.858 -4.340 1.00 45.00 236 LEU A N 1
ATOM 1808 C CA . LEU A 1 236 ? 7.456 -10.984 -5.733 1.00 45.00 236 LEU A CA 1
ATOM 1809 C C . LEU A 1 236 ? 7.257 -12.444 -6.193 1.00 45.00 236 LEU A C 1
ATOM 1811 O O . LEU A 1 236 ? 8.110 -13.297 -5.944 1.00 45.00 236 LEU A O 1
ATOM 1815 N N . GLN A 1 237 ? 6.141 -12.773 -6.850 1.00 38.59 237 GLN A N 1
ATOM 1816 C CA . GLN A 1 237 ? 5.894 -14.143 -7.324 1.00 38.59 237 GLN A CA 1
ATOM 1817 C C . GLN A 1 237 ? 6.577 -14.423 -8.674 1.00 38.59 237 GLN A C 1
ATOM 1819 O O . GLN A 1 237 ? 6.067 -14.116 -9.750 1.00 38.59 237 GLN A O 1
ATOM 1824 N N . TYR A 1 238 ? 7.738 -15.080 -8.600 1.00 42.56 238 TYR A N 1
ATOM 1825 C CA . TYR A 1 238 ? 8.309 -15.919 -9.658 1.00 42.56 238 TYR A CA 1
ATOM 1826 C C . TYR A 1 238 ? 7.881 -17.371 -9.413 1.00 42.56 238 TYR A C 1
ATOM 1828 O O . TYR A 1 238 ? 8.210 -17.908 -8.363 1.00 42.56 238 TYR A O 1
ATOM 1836 N N . ASN A 1 239 ? 7.242 -18.046 -10.378 1.00 35.28 239 ASN A N 1
ATOM 1837 C CA . ASN A 1 239 ? 7.274 -19.514 -10.445 1.00 35.28 239 ASN A CA 1
ATOM 1838 C C . ASN A 1 239 ? 7.178 -20.044 -11.889 1.00 35.28 239 ASN A C 1
ATOM 1840 O O . ASN A 1 239 ? 6.209 -19.816 -12.613 1.00 35.28 239 ASN A O 1
ATOM 1844 N N . TYR A 1 240 ? 8.226 -20.773 -12.285 1.00 31.72 240 TYR A N 1
ATOM 1845 C CA . TYR A 1 240 ? 8.287 -21.707 -13.411 1.00 31.72 240 TYR A CA 1
ATOM 1846 C C . TYR A 1 240 ? 7.907 -23.105 -12.893 1.00 31.72 240 TYR A C 1
ATOM 1848 O O . TYR A 1 240 ? 8.435 -23.528 -11.870 1.00 31.72 240 TYR A O 1
ATOM 1856 N N . ALA A 1 241 ? 7.067 -23.853 -13.613 1.00 34.59 241 ALA A N 1
ATOM 1857 C CA . ALA A 1 241 ? 6.819 -25.271 -13.337 1.00 34.59 241 ALA A CA 1
ATOM 1858 C C . ALA A 1 241 ? 7.608 -26.160 -14.316 1.00 34.59 241 ALA A C 1
ATOM 1860 O O . ALA A 1 241 ? 7.522 -25.979 -15.532 1.00 34.59 241 ALA A O 1
ATOM 1861 N N . VAL A 1 242 ? 8.344 -27.142 -13.788 1.00 29.97 242 VAL A N 1
ATOM 1862 C CA . VAL A 1 242 ? 8.961 -28.245 -14.545 1.00 29.97 242 VAL A CA 1
ATOM 1863 C C . VAL A 1 242 ? 8.276 -29.556 -14.148 1.00 29.97 242 VAL A C 1
ATOM 1865 O O . VAL A 1 242 ? 7.972 -29.793 -12.984 1.00 29.97 242 VAL A O 1
ATOM 1868 N N . ARG A 1 243 ? 8.008 -30.386 -15.156 1.00 39.59 243 ARG A N 1
ATOM 1869 C CA . ARG A 1 243 ? 7.233 -31.637 -15.143 1.00 39.59 243 ARG A CA 1
ATOM 1870 C C . ARG A 1 243 ? 8.117 -32.837 -14.772 1.00 39.59 243 ARG A C 1
ATOM 1872 O O . ARG A 1 243 ? 9.197 -32.945 -15.346 1.00 39.59 243 ARG A O 1
ATOM 1879 N N . VAL A 1 244 ? 7.624 -33.801 -13.983 1.00 31.64 244 VAL A N 1
ATOM 1880 C CA . VAL A 1 244 ? 8.129 -35.197 -14.004 1.00 31.64 244 VAL A CA 1
ATOM 1881 C C . VAL A 1 244 ? 6.977 -36.200 -13.773 1.00 31.64 244 VAL A C 1
ATOM 1883 O O . VAL A 1 244 ? 6.118 -35.910 -12.942 1.00 31.64 244 VAL A O 1
ATOM 1886 N N . PRO A 1 245 ? 6.921 -37.353 -14.483 1.00 36.88 245 PRO A N 1
ATOM 1887 C CA . PRO A 1 245 ? 5.859 -38.353 -14.355 1.00 36.88 245 PRO A CA 1
ATOM 1888 C C . PRO A 1 245 ? 6.143 -39.477 -13.339 1.00 36.88 245 PRO A C 1
ATOM 1890 O O . PRO A 1 245 ? 7.271 -39.740 -12.931 1.00 36.88 245 PRO A O 1
ATOM 1893 N N . SER A 1 246 ? 5.043 -40.147 -13.009 1.00 43.88 246 SER A N 1
ATOM 1894 C CA . SER A 1 246 ? 4.739 -41.163 -11.998 1.00 43.88 246 SER A CA 1
ATOM 1895 C C . SER A 1 246 ? 5.419 -42.532 -12.133 1.00 43.88 246 SER A C 1
ATOM 1897 O O . SER A 1 246 ? 5.344 -43.132 -13.198 1.00 43.88 246 SER A O 1
ATOM 1899 N N . HIS A 1 247 ? 5.912 -43.086 -11.015 1.00 37.66 247 HIS A N 1
ATOM 1900 C CA . HIS A 1 247 ? 5.722 -44.491 -10.607 1.00 37.66 247 HIS A CA 1
ATOM 1901 C C . HIS A 1 247 ? 6.199 -44.695 -9.154 1.00 37.66 247 HIS A C 1
ATOM 1903 O O . HIS A 1 247 ? 7.397 -44.650 -8.901 1.00 37.66 247 HIS A O 1
ATOM 1909 N N . LEU A 1 248 ? 5.246 -44.926 -8.237 1.00 35.47 248 LEU A N 1
ATOM 1910 C CA . LEU A 1 248 ? 5.286 -45.738 -7.000 1.00 35.47 248 LEU A CA 1
ATOM 1911 C C . LEU A 1 248 ? 4.399 -45.113 -5.916 1.00 35.47 248 LEU A C 1
ATOM 1913 O O . LEU A 1 248 ? 4.674 -44.040 -5.388 1.00 35.47 248 LEU A O 1
ATOM 1917 N N . ALA A 1 249 ? 3.322 -45.829 -5.601 1.00 42.09 249 ALA A N 1
ATOM 1918 C CA . ALA A 1 249 ? 2.447 -45.572 -4.473 1.00 42.09 249 ALA A CA 1
ATOM 1919 C C . ALA A 1 249 ? 3.127 -45.996 -3.167 1.00 42.09 249 ALA A C 1
ATOM 1921 O O . ALA A 1 249 ? 3.591 -47.132 -3.075 1.00 42.09 249 ALA A O 1
ATOM 1922 N N . VAL A 1 250 ? 3.099 -45.134 -2.147 1.00 34.97 250 VAL A N 1
ATOM 1923 C CA . VAL A 1 250 ? 3.085 -45.552 -0.739 1.00 34.97 250 VAL A CA 1
ATOM 1924 C C . VAL A 1 250 ? 2.193 -44.589 0.045 1.00 34.97 250 VAL A C 1
ATOM 1926 O O . VAL A 1 250 ? 2.331 -43.373 -0.050 1.00 34.97 250 VAL A O 1
ATOM 1929 N N . ASN A 1 251 ? 1.277 -45.188 0.804 1.00 41.97 251 ASN A N 1
ATOM 1930 C CA . ASN A 1 251 ? 0.384 -44.598 1.794 1.00 41.97 251 ASN A CA 1
ATOM 1931 C C . ASN A 1 251 ? 1.038 -43.473 2.613 1.00 41.97 251 ASN A C 1
ATOM 1933 O O . ASN A 1 251 ? 2.115 -43.674 3.177 1.00 41.97 251 ASN A O 1
ATOM 1937 N N . SER A 1 252 ? 0.345 -42.348 2.803 1.00 31.02 252 SER A N 1
ATOM 1938 C CA . SER A 1 252 ? 0.528 -41.530 4.005 1.00 31.02 252 SER A CA 1
ATOM 1939 C C . SER A 1 252 ? -0.702 -40.699 4.325 1.00 31.02 252 SER A C 1
ATOM 1941 O O . SER A 1 252 ? -1.418 -40.217 3.454 1.00 31.02 252 SER A O 1
ATOM 1943 N N . ALA A 1 253 ? -0.939 -40.640 5.628 1.00 31.30 253 ALA A N 1
ATOM 1944 C CA . ALA A 1 253 ? -2.147 -40.229 6.294 1.00 31.30 253 ALA A CA 1
ATOM 1945 C C . ALA A 1 253 ? -2.500 -38.753 6.092 1.00 31.30 253 ALA A C 1
ATOM 1947 O O . ALA A 1 253 ? -1.641 -37.882 5.966 1.00 31.30 253 ALA A O 1
ATOM 1948 N N . VAL A 1 254 ? -3.808 -38.520 6.153 1.00 38.31 254 VAL A N 1
ATOM 1949 C CA . VAL A 1 254 ? -4.478 -37.234 6.314 1.00 38.31 254 VAL A CA 1
ATOM 1950 C C . VAL A 1 254 ? -3.815 -36.432 7.436 1.00 38.31 254 VAL A C 1
ATOM 1952 O O . VAL A 1 254 ? -3.939 -36.768 8.612 1.00 38.31 254 VAL A O 1
ATOM 1955 N N . ILE A 1 255 ? -3.143 -35.346 7.065 1.00 29.67 255 ILE A N 1
ATOM 1956 C CA . ILE A 1 255 ? -2.889 -34.212 7.950 1.00 29.67 255 ILE A CA 1
ATOM 1957 C C . ILE A 1 255 ? -3.733 -33.072 7.384 1.00 29.67 255 ILE A C 1
ATOM 1959 O O . ILE A 1 255 ? -3.372 -32.458 6.382 1.00 29.67 255 ILE A O 1
ATOM 1963 N N . GLN A 1 256 ? -4.886 -32.815 8.007 1.00 32.12 256 GLN A N 1
ATOM 1964 C CA . GLN A 1 256 ? -5.599 -31.546 7.863 1.00 32.12 256 GLN A CA 1
ATOM 1965 C C . GLN A 1 256 ? -4.696 -30.448 8.441 1.00 32.12 256 GLN A C 1
ATOM 1967 O O . GLN A 1 256 ? -4.715 -30.167 9.637 1.00 32.12 256 GLN A O 1
ATOM 1972 N N . LEU A 1 257 ? -3.852 -29.865 7.590 1.00 31.42 257 LEU A N 1
ATOM 1973 C CA . LEU A 1 257 ? -3.201 -28.595 7.873 1.00 31.42 257 LEU A CA 1
ATOM 1974 C C . LEU A 1 257 ? -4.289 -27.526 7.856 1.00 31.42 257 LEU A C 1
ATOM 1976 O O . LEU A 1 257 ? -4.881 -27.251 6.814 1.00 31.42 257 LEU A O 1
ATOM 1980 N N . ALA A 1 258 ? -4.561 -26.953 9.026 1.00 31.83 258 ALA A N 1
ATOM 1981 C CA . ALA A 1 258 ? -5.303 -25.711 9.140 1.00 31.83 258 ALA A CA 1
ATOM 1982 C C . ALA A 1 258 ? -4.651 -24.674 8.213 1.00 31.83 258 ALA A C 1
ATOM 1984 O O . ALA A 1 258 ? -3.477 -24.332 8.361 1.00 31.83 258 ALA A O 1
ATOM 1985 N N . THR A 1 259 ? -5.405 -24.244 7.208 1.00 34.28 259 THR A N 1
ATOM 1986 C CA . THR A 1 259 ? -4.991 -23.297 6.180 1.00 34.28 259 THR A CA 1
ATOM 1987 C C . THR A 1 259 ? -4.598 -21.976 6.847 1.00 34.28 259 THR A C 1
ATOM 1989 O O . THR A 1 259 ? -5.410 -21.336 7.510 1.00 34.28 259 THR A O 1
ATOM 1992 N N . TYR A 1 260 ? -3.325 -21.605 6.718 1.00 32.66 260 TYR A N 1
ATOM 1993 C CA . TYR A 1 260 ? -2.732 -20.399 7.298 1.00 32.66 260 TYR A CA 1
ATOM 1994 C C . TYR A 1 260 ? -3.406 -19.103 6.784 1.00 32.66 260 TYR A C 1
ATOM 1996 O O . TYR A 1 260 ? -3.833 -19.052 5.626 1.00 32.66 260 TYR A O 1
ATOM 2004 N N . PRO A 1 261 ? -3.424 -18.012 7.579 1.00 42.56 261 PRO A N 1
ATOM 2005 C CA . PRO A 1 261 ? -4.024 -16.726 7.197 1.00 42.56 261 PRO A CA 1
ATOM 2006 C C . PRO A 1 261 ? -3.385 -16.044 5.968 1.00 42.56 261 PRO A C 1
ATOM 2008 O O . PRO A 1 261 ? -4.037 -15.212 5.338 1.00 42.56 261 PRO A O 1
ATOM 2011 N N . SER A 1 262 ? -2.169 -16.422 5.545 1.00 43.72 262 SER A N 1
ATOM 2012 C CA . SER A 1 262 ? -1.560 -15.862 4.323 1.00 43.72 262 SER A CA 1
ATOM 2013 C C . SER A 1 262 ? -2.227 -16.362 3.031 1.00 43.72 262 SER A C 1
ATOM 2015 O O . SER A 1 262 ? -2.297 -15.620 2.051 1.00 43.72 262 SER A O 1
ATOM 2017 N N . VAL A 1 263 ? -2.792 -17.579 3.035 1.00 46.47 263 VAL A N 1
ATOM 2018 C CA . VAL A 1 263 ? -3.595 -18.098 1.912 1.00 46.47 263 VAL A CA 1
ATOM 2019 C C . VAL A 1 263 ? -4.911 -17.323 1.824 1.00 46.47 263 VAL A C 1
ATOM 2021 O O . VAL A 1 263 ? -5.324 -16.926 0.739 1.00 46.47 263 VAL A O 1
ATOM 2024 N N . ALA A 1 264 ? -5.525 -17.007 2.970 1.00 53.06 264 ALA A N 1
ATOM 2025 C CA . ALA A 1 264 ? -6.766 -16.234 3.020 1.00 53.06 264 ALA A CA 1
ATOM 2026 C C . ALA A 1 264 ? -6.610 -14.791 2.489 1.00 53.06 264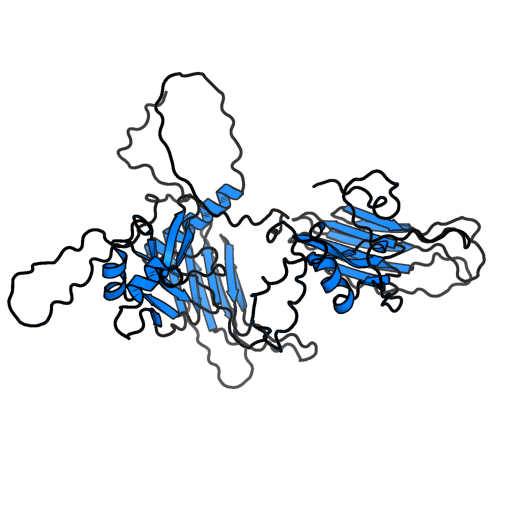 ALA A C 1
ATOM 2028 O O . ALA A 1 264 ? -7.545 -14.266 1.869 1.00 53.06 264 ALA A O 1
ATOM 2029 N N . MET A 1 265 ? -5.439 -14.159 2.668 1.00 55.88 265 MET A N 1
ATOM 2030 C CA . MET A 1 265 ? -5.158 -12.841 2.079 1.00 55.88 265 MET A CA 1
ATOM 2031 C C . MET A 1 265 ? -5.027 -12.890 0.550 1.00 55.88 265 MET A C 1
ATOM 2033 O O . MET A 1 265 ? -5.664 -12.078 -0.122 1.00 55.88 265 MET A O 1
ATOM 2037 N N . GLY A 1 266 ? -4.287 -13.859 -0.008 1.00 62.91 266 GLY A N 1
ATOM 2038 C CA . GLY A 1 266 ? -4.155 -14.020 -1.467 1.00 62.91 266 GLY A CA 1
ATOM 2039 C C . GLY A 1 266 ? -5.477 -14.374 -2.158 1.00 62.91 266 GLY A C 1
ATOM 2040 O O . GLY A 1 266 ? -5.808 -13.840 -3.216 1.00 62.91 266 GLY A O 1
ATOM 2041 N N . VAL A 1 267 ? -6.299 -15.196 -1.503 1.00 76.00 267 VAL A N 1
ATOM 2042 C CA . VAL A 1 267 ? -7.634 -15.572 -1.993 1.00 76.00 267 VAL A CA 1
ATOM 2043 C C . VAL A 1 267 ? -8.584 -14.364 -2.029 1.00 76.00 267 VAL A C 1
ATOM 2045 O O . VAL A 1 267 ? -9.430 -14.256 -2.919 1.00 76.00 267 VAL A O 1
ATOM 2048 N N . SER A 1 268 ? -8.447 -13.419 -1.095 1.00 85.44 268 SER A N 1
ATOM 2049 C CA . SER A 1 268 ? -9.280 -12.208 -1.058 1.00 85.44 268 SER A CA 1
ATOM 2050 C C . SER A 1 268 ? -8.894 -11.203 -2.146 1.00 85.44 268 SER A C 1
ATOM 2052 O O . SER A 1 268 ? -9.782 -10.666 -2.812 1.00 85.44 268 SER A O 1
ATOM 2054 N N . SER A 1 269 ? -7.594 -10.994 -2.384 1.00 92.44 269 SER A N 1
ATOM 2055 C CA . SER A 1 269 ? -7.124 -10.107 -3.453 1.00 92.44 269 SER A CA 1
ATOM 2056 C C . SER A 1 269 ? -7.510 -10.644 -4.832 1.00 92.44 269 SER A C 1
ATOM 2058 O O . SER A 1 269 ? -8.133 -9.917 -5.606 1.00 92.44 269 SER A O 1
ATOM 2060 N N . LYS A 1 270 ? -7.278 -11.936 -5.106 1.00 94.62 270 LYS A N 1
ATOM 2061 C CA . LYS A 1 270 ? -7.629 -12.576 -6.388 1.00 94.62 270 LYS A CA 1
ATOM 2062 C C . LYS A 1 270 ? -9.111 -12.399 -6.726 1.00 94.62 270 LYS A C 1
ATOM 2064 O O . LYS A 1 270 ? -9.456 -12.019 -7.843 1.00 94.62 270 LYS A O 1
ATOM 2069 N N . LYS A 1 271 ? -9.990 -12.600 -5.738 1.00 92.69 271 LYS A N 1
ATOM 2070 C CA . LYS A 1 271 ? -11.442 -12.409 -5.884 1.00 92.69 271 LYS A CA 1
ATOM 2071 C C . LYS A 1 271 ? -11.834 -10.984 -6.222 1.00 92.69 271 LYS A C 1
ATOM 2073 O O . LYS A 1 271 ? -12.668 -10.775 -7.099 1.00 92.69 271 LYS A O 1
ATOM 2078 N N . TYR A 1 272 ? -11.270 -10.011 -5.512 1.00 95.81 272 TYR A N 1
ATOM 2079 C CA . TYR A 1 272 ? -11.542 -8.612 -5.806 1.00 95.81 272 TYR A CA 1
ATOM 2080 C C . TYR A 1 272 ? -11.156 -8.276 -7.249 1.00 95.81 272 TYR A C 1
ATOM 2082 O O . TYR A 1 272 ? -11.961 -7.705 -7.985 1.00 95.81 272 TYR A O 1
ATOM 2090 N N . VAL A 1 273 ? -9.958 -8.694 -7.667 1.00 96.62 273 VAL A N 1
ATOM 2091 C CA . VAL A 1 273 ? -9.458 -8.471 -9.028 1.00 96.62 273 VAL A CA 1
ATOM 2092 C C . VAL A 1 273 ? -10.384 -9.102 -10.065 1.00 96.62 273 VAL A C 1
ATOM 2094 O O . VAL A 1 273 ? -10.736 -8.433 -11.033 1.00 96.62 273 VAL A O 1
ATOM 2097 N N . ASP A 1 274 ? -10.825 -10.343 -9.852 1.00 96.31 274 ASP A N 1
ATOM 2098 C CA . ASP A 1 274 ? -11.738 -11.048 -10.758 1.00 96.31 274 ASP A CA 1
ATOM 2099 C C . ASP A 1 274 ? -13.097 -10.344 -10.902 1.00 96.31 274 ASP A C 1
ATOM 2101 O O . ASP A 1 274 ? -13.557 -10.093 -12.017 1.00 96.31 274 ASP A O 1
ATOM 2105 N N . LEU A 1 275 ? -13.720 -9.963 -9.782 1.00 95.50 275 LEU A N 1
ATOM 2106 C CA . LEU A 1 275 ? -15.017 -9.279 -9.778 1.00 95.50 275 LEU A CA 1
ATOM 2107 C C . LEU A 1 275 ? -14.946 -7.915 -10.477 1.00 95.50 275 LEU A C 1
ATOM 2109 O O . LEU A 1 275 ? -15.816 -7.585 -11.286 1.00 95.50 275 LEU A O 1
ATOM 2113 N N . ILE A 1 276 ? -13.898 -7.135 -10.204 1.00 97.25 276 ILE A N 1
ATOM 2114 C CA . ILE A 1 276 ? -13.672 -5.842 -10.858 1.00 97.25 276 ILE A CA 1
ATOM 2115 C C . ILE A 1 276 ? -13.360 -6.024 -12.345 1.00 97.25 276 ILE A C 1
ATOM 2117 O O . ILE A 1 276 ? -13.891 -5.275 -13.169 1.00 97.25 276 ILE A O 1
ATOM 2121 N N . PHE A 1 277 ? -12.570 -7.035 -12.712 1.00 96.94 277 PHE A N 1
ATOM 2122 C CA . PHE A 1 277 ? -12.264 -7.339 -14.108 1.00 96.94 277 PHE A CA 1
ATOM 2123 C C . PHE A 1 277 ? -13.516 -7.722 -14.891 1.00 96.94 277 PHE A C 1
ATOM 2125 O O . PHE A 1 277 ? -13.754 -7.169 -15.963 1.00 96.94 277 PHE A O 1
ATOM 2132 N N . LYS A 1 278 ? -14.377 -8.581 -14.339 1.00 95.31 278 LYS A N 1
ATOM 2133 C CA . LYS A 1 278 ? -15.666 -8.933 -14.956 1.00 95.31 278 LYS A CA 1
ATOM 2134 C C . LYS A 1 278 ? -16.581 -7.720 -15.131 1.00 95.31 278 LYS A C 1
ATOM 2136 O O . LYS A 1 278 ? -17.264 -7.620 -16.146 1.00 95.31 278 LYS A O 1
ATOM 2141 N N . ALA A 1 279 ? -16.586 -6.795 -14.170 1.00 95.56 279 ALA A N 1
ATOM 2142 C CA . ALA A 1 279 ? -17.430 -5.602 -14.226 1.00 95.56 279 ALA A CA 1
ATOM 2143 C C . ALA A 1 279 ? -16.900 -4.503 -15.163 1.00 95.56 279 ALA A C 1
ATOM 2145 O O . ALA A 1 279 ? -17.693 -3.718 -15.676 1.00 95.56 279 ALA A O 1
ATOM 2146 N N . SER A 1 280 ? -15.583 -4.415 -15.375 1.00 96.00 280 SER A N 1
ATOM 2147 C CA . SER A 1 280 ? -14.959 -3.249 -16.025 1.00 96.00 280 SER A CA 1
ATOM 2148 C C . SER A 1 280 ? -14.053 -3.554 -17.218 1.00 96.00 280 SER A C 1
ATOM 2150 O O . SER A 1 280 ? -13.698 -2.644 -17.966 1.00 96.00 280 SER A O 1
ATOM 2152 N N . GLY A 1 281 ? -13.623 -4.805 -17.387 1.00 96.38 281 GLY A N 1
ATOM 2153 C CA . GLY A 1 281 ? -12.545 -5.184 -18.304 1.00 96.38 281 GLY A CA 1
ATOM 2154 C C . GLY A 1 281 ? -11.157 -4.666 -17.894 1.00 96.38 281 GLY A C 1
ATOM 2155 O O . GLY A 1 281 ? -10.215 -4.771 -18.680 1.00 96.38 281 GLY A O 1
ATOM 2156 N N . LYS A 1 282 ? -11.019 -4.089 -16.692 1.00 97.75 282 LYS A N 1
ATOM 2157 C CA . LYS A 1 282 ? -9.764 -3.594 -16.110 1.00 97.75 282 LYS A CA 1
ATOM 2158 C C . LYS A 1 282 ? -9.422 -4.386 -14.851 1.00 97.75 282 LYS A C 1
ATOM 2160 O O . LYS A 1 282 ? -10.298 -4.845 -14.128 1.00 97.75 282 LYS A O 1
ATOM 2165 N N . TYR A 1 283 ? -8.138 -4.532 -14.575 1.00 98.00 283 TYR A N 1
ATOM 2166 C CA . TYR A 1 283 ? -7.652 -5.170 -13.362 1.00 98.00 283 TYR A CA 1
ATOM 2167 C C . TYR A 1 283 ? -7.790 -4.220 -12.176 1.00 98.00 283 TYR A C 1
ATOM 2169 O O . TYR A 1 283 ? -7.328 -3.079 -12.231 1.00 98.00 283 TYR A O 1
ATOM 2177 N N . GLY A 1 284 ? -8.405 -4.714 -11.102 1.00 97.50 284 GLY A N 1
ATOM 2178 C CA . GLY A 1 284 ? -8.351 -4.069 -9.794 1.00 97.50 284 GLY A CA 1
ATOM 2179 C C . GLY A 1 284 ? -6.931 -4.096 -9.238 1.00 97.50 284 GLY A C 1
ATOM 2180 O O . GLY A 1 284 ? -6.275 -5.134 -9.272 1.00 97.50 284 GLY A O 1
ATOM 2181 N N . ASN A 1 285 ? -6.451 -2.980 -8.700 1.00 97.19 285 ASN A N 1
ATOM 2182 C CA . ASN A 1 285 ? -5.286 -2.993 -7.827 1.00 97.19 285 ASN A CA 1
ATOM 2183 C C . ASN A 1 285 ? -5.765 -3.152 -6.383 1.00 97.19 285 ASN A C 1
ATOM 2185 O O . ASN A 1 285 ? -6.421 -2.265 -5.840 1.00 97.19 285 ASN A O 1
ATOM 2189 N N . TRP A 1 286 ? -5.462 -4.294 -5.771 1.00 95.12 286 TRP A N 1
ATOM 2190 C CA . TRP A 1 286 ? -5.831 -4.561 -4.380 1.00 95.12 286 TRP A CA 1
ATOM 2191 C C . TRP A 1 286 ? -5.049 -3.701 -3.373 1.00 95.12 286 TRP A C 1
ATOM 2193 O O . TRP A 1 286 ? -5.513 -3.474 -2.251 1.00 95.12 286 TRP A O 1
ATOM 2203 N N . ASP A 1 287 ? -3.892 -3.187 -3.797 1.00 94.94 287 ASP A N 1
ATOM 2204 C CA . ASP A 1 287 ? -3.039 -2.288 -3.029 1.00 94.94 287 ASP A CA 1
ATOM 2205 C C . ASP A 1 287 ? -2.732 -1.005 -3.830 1.00 94.94 287 ASP A C 1
ATOM 2207 O O . ASP A 1 287 ? -1.631 -0.837 -4.352 1.00 94.94 287 ASP A O 1
ATOM 2211 N N . PRO A 1 288 ? -3.701 -0.074 -3.977 1.00 95.88 288 PRO A N 1
ATOM 2212 C CA . PRO A 1 288 ? -3.529 1.135 -4.790 1.00 95.88 288 PRO A CA 1
ATOM 2213 C C . PRO A 1 288 ? -2.357 2.071 -4.435 1.00 95.88 288 PRO A C 1
ATOM 2215 O O . PRO A 1 288 ? -1.953 2.821 -5.331 1.00 95.88 288 PRO A O 1
ATOM 2218 N N . PRO A 1 289 ? -1.817 2.099 -3.194 1.00 92.62 289 PRO A N 1
ATOM 2219 C CA . PRO A 1 289 ? -0.552 2.771 -2.889 1.00 92.62 289 PRO A CA 1
ATOM 2220 C C . PRO A 1 289 ? 0.640 2.207 -3.667 1.00 92.62 289 PRO A C 1
ATOM 2222 O O . PRO A 1 289 ? 1.562 2.956 -3.986 1.00 92.62 289 PRO A O 1
ATOM 2225 N N . HIS A 1 290 ? 0.615 0.919 -4.021 1.00 91.81 290 HIS A N 1
ATOM 2226 C CA . HIS A 1 290 ? 1.585 0.342 -4.939 1.00 91.81 290 HIS A CA 1
ATOM 2227 C C . HIS A 1 290 ? 1.300 0.841 -6.358 1.00 91.81 290 HIS A C 1
ATOM 2229 O O . HIS A 1 290 ? 0.293 0.492 -6.981 1.00 91.81 290 HIS A O 1
ATOM 2235 N N . THR A 1 291 ? 2.181 1.697 -6.870 1.00 90.94 291 THR A N 1
ATOM 2236 C CA . THR A 1 291 ? 1.972 2.372 -8.148 1.00 90.94 291 THR A CA 1
ATOM 2237 C C . THR A 1 291 ? 2.205 1.431 -9.326 1.00 90.94 291 THR A C 1
ATOM 2239 O O . THR A 1 291 ? 3.244 0.783 -9.451 1.00 90.94 291 THR A O 1
ATOM 2242 N N . VAL A 1 292 ? 1.223 1.390 -10.228 1.00 96.75 292 VAL A N 1
ATOM 2243 C CA . VAL A 1 292 ? 1.305 0.687 -11.511 1.00 96.75 292 VAL A CA 1
ATOM 2244 C C . VAL A 1 292 ? 1.317 1.746 -12.608 1.00 96.75 292 VAL A C 1
ATOM 2246 O O . VAL A 1 292 ? 0.409 2.570 -12.695 1.00 96.75 292 VAL A O 1
ATOM 2249 N N . GLU A 1 293 ? 2.361 1.767 -13.430 1.00 97.50 293 GLU A N 1
ATOM 2250 C CA . GLU A 1 293 ? 2.554 2.810 -14.440 1.00 97.50 293 GLU A CA 1
ATOM 2251 C C . GLU A 1 293 ? 2.285 2.273 -15.849 1.00 97.50 293 GLU A C 1
ATOM 2253 O O . GLU A 1 293 ? 2.541 1.107 -16.161 1.00 97.50 293 GLU A O 1
ATOM 2258 N N . VAL A 1 294 ? 1.823 3.147 -16.747 1.00 98.00 294 VAL A N 1
ATOM 2259 C CA . VAL A 1 294 ? 1.724 2.813 -18.173 1.00 98.00 294 VAL A CA 1
ATOM 2260 C C . VAL A 1 294 ? 3.092 2.391 -18.710 1.00 98.00 294 VAL A C 1
ATOM 2262 O O . VAL A 1 294 ? 4.113 3.044 -18.484 1.00 98.00 294 VAL A O 1
ATOM 2265 N N . GLY A 1 295 ? 3.103 1.285 -19.448 1.00 97.75 295 GLY A N 1
ATOM 2266 C CA . GLY A 1 295 ? 4.314 0.680 -19.986 1.00 97.75 295 GLY A CA 1
ATOM 2267 C C . GLY A 1 295 ? 5.007 -0.300 -19.042 1.00 97.75 295 GLY A C 1
ATOM 2268 O O . GLY A 1 295 ? 5.957 -0.959 -19.477 1.00 97.75 295 GLY A O 1
ATOM 2269 N N . ASP A 1 296 ? 4.551 -0.451 -17.796 1.00 98.50 296 ASP A N 1
ATOM 2270 C CA . ASP A 1 296 ? 5.003 -1.552 -16.948 1.00 98.50 296 ASP A CA 1
ATOM 2271 C C . ASP A 1 296 ? 4.648 -2.889 -17.601 1.00 98.50 296 ASP A C 1
ATOM 2273 O O . ASP A 1 296 ? 3.555 -3.065 -18.143 1.00 98.50 296 ASP A O 1
ATOM 2277 N N . TRP A 1 297 ? 5.581 -3.837 -17.582 1.00 98.44 297 TRP A N 1
ATOM 2278 C CA . TRP A 1 297 ? 5.379 -5.168 -18.141 1.00 98.44 297 TRP A CA 1
ATOM 2279 C C . TRP A 1 297 ? 5.738 -6.249 -17.130 1.00 98.44 297 TRP A C 1
ATOM 2281 O O . TRP A 1 297 ? 6.604 -6.063 -16.272 1.00 98.44 297 TRP A O 1
ATOM 2291 N N . GLY A 1 298 ? 5.042 -7.380 -17.212 1.00 98.00 298 GLY A N 1
ATOM 2292 C CA . GLY A 1 298 ? 5.144 -8.429 -16.203 1.00 98.00 298 GLY A CA 1
ATOM 2293 C C . GLY A 1 298 ? 4.101 -9.526 -16.363 1.00 98.00 298 GLY A C 1
ATOM 2294 O O . GLY A 1 298 ? 3.657 -9.833 -17.478 1.00 98.00 298 GLY A O 1
ATOM 2295 N N . LYS A 1 299 ? 3.720 -10.139 -15.243 1.00 97.81 299 LYS A N 1
ATOM 2296 C CA . LYS A 1 299 ? 2.707 -11.200 -15.179 1.00 97.81 299 LYS A CA 1
ATOM 2297 C C . LYS A 1 299 ? 1.753 -10.951 -14.021 1.00 97.81 299 LYS A C 1
ATOM 2299 O O . LYS A 1 299 ? 2.155 -10.428 -12.991 1.00 97.81 299 LYS A O 1
ATOM 2304 N N . VAL A 1 300 ? 0.505 -11.371 -14.188 1.00 97.38 300 VAL A N 1
ATOM 2305 C CA . VAL A 1 300 ? -0.430 -11.468 -13.066 1.00 97.38 300 VAL A CA 1
ATOM 2306 C C . VAL A 1 300 ? -0.140 -12.772 -12.337 1.00 97.38 300 VAL A C 1
ATOM 2308 O O . VAL A 1 300 ? -0.089 -13.831 -12.970 1.00 97.38 300 VAL A O 1
ATOM 2311 N N . ASP A 1 301 ? 0.067 -12.707 -11.029 1.00 95.88 301 ASP A N 1
ATOM 2312 C CA . ASP A 1 301 ? 0.174 -13.916 -10.231 1.00 95.88 301 ASP A CA 1
ATOM 2313 C C . ASP A 1 301 ? -1.188 -14.613 -10.106 1.00 95.88 301 ASP A C 1
ATOM 2315 O O . ASP A 1 301 ? -2.203 -13.986 -9.802 1.00 95.88 301 ASP A O 1
ATOM 2319 N N . ARG A 1 302 ? -1.215 -15.932 -10.328 1.00 94.69 302 ARG A N 1
ATOM 2320 C CA . ARG A 1 302 ? -2.461 -16.717 -10.325 1.00 94.69 302 ARG A CA 1
ATOM 2321 C C . ARG A 1 302 ? -3.076 -16.874 -8.931 1.00 94.69 302 ARG A C 1
ATOM 2323 O O . ARG A 1 302 ? -4.292 -17.006 -8.834 1.00 94.69 302 ARG A O 1
ATOM 2330 N N . GLY A 1 303 ? -2.266 -16.899 -7.876 1.00 90.81 303 GLY A N 1
ATOM 2331 C CA . GLY A 1 303 ? -2.721 -17.093 -6.499 1.00 90.81 303 GLY A CA 1
ATOM 2332 C C . GLY A 1 303 ? -3.252 -15.815 -5.855 1.00 90.81 303 GLY A C 1
ATOM 2333 O O . GLY A 1 303 ? -4.231 -15.875 -5.119 1.00 90.81 303 GLY A O 1
ATOM 2334 N N . THR A 1 304 ? -2.638 -14.668 -6.145 1.00 91.88 304 THR A N 1
ATOM 2335 C CA . THR A 1 304 ? -2.987 -13.384 -5.513 1.00 91.88 304 THR A CA 1
ATOM 2336 C C . THR A 1 304 ? -3.769 -12.445 -6.423 1.00 91.88 304 THR A C 1
ATOM 2338 O O . THR A 1 304 ? -4.435 -11.538 -5.933 1.00 91.88 304 THR A O 1
ATOM 2341 N N . GLY A 1 305 ? -3.699 -12.614 -7.742 1.00 94.12 305 GLY A N 1
ATOM 2342 C CA . GLY A 1 305 ? -4.251 -11.648 -8.691 1.00 94.12 305 GLY A CA 1
ATOM 2343 C C . GLY A 1 305 ? -3.459 -10.350 -8.818 1.00 94.12 305 GLY A C 1
ATOM 2344 O O . GLY A 1 305 ? -3.860 -9.479 -9.587 1.00 94.12 305 GLY A O 1
ATOM 2345 N N . ASN A 1 306 ? -2.327 -10.226 -8.122 1.00 95.50 306 ASN A N 1
ATOM 2346 C CA . ASN A 1 306 ? -1.485 -9.040 -8.190 1.00 95.50 306 ASN A CA 1
ATOM 2347 C C . ASN A 1 306 ? -0.642 -9.039 -9.468 1.00 95.50 306 ASN A C 1
ATOM 2349 O O . ASN A 1 306 ? -0.149 -10.075 -9.921 1.00 95.50 306 ASN A O 1
ATOM 2353 N N . PHE A 1 307 ? -0.438 -7.855 -10.040 1.00 97.44 307 PHE A N 1
ATOM 2354 C CA . PHE A 1 307 ? 0.490 -7.671 -11.146 1.00 97.44 307 PHE A CA 1
ATOM 2355 C C . PHE A 1 307 ? 1.927 -7.582 -10.624 1.00 97.44 307 PHE A C 1
ATOM 2357 O O . PHE A 1 307 ? 2.288 -6.653 -9.906 1.00 97.44 307 PHE A O 1
ATOM 2364 N N . VAL A 1 308 ? 2.759 -8.550 -11.002 1.00 97.00 308 VAL A N 1
ATOM 2365 C CA . VAL A 1 308 ? 4.180 -8.603 -10.658 1.00 97.00 308 VAL A CA 1
ATOM 2366 C C . VAL A 1 308 ? 4.972 -7.923 -11.772 1.00 97.00 308 VAL A C 1
ATOM 2368 O O . VAL A 1 308 ? 5.174 -8.492 -12.851 1.00 97.00 308 VAL A O 1
ATOM 2371 N N . LYS A 1 309 ? 5.404 -6.686 -11.511 1.00 97.75 309 LYS A N 1
ATOM 2372 C CA . LYS A 1 309 ? 6.221 -5.877 -12.424 1.00 97.75 309 LYS A CA 1
ATOM 2373 C C . LYS A 1 309 ? 7.605 -6.497 -12.610 1.00 97.75 309 LYS A C 1
ATOM 2375 O O . LYS A 1 309 ? 8.329 -6.735 -11.648 1.00 97.75 309 LYS A O 1
ATOM 2380 N N . GLU A 1 310 ? 7.998 -6.695 -13.863 1.00 97.81 310 GLU A N 1
ATOM 2381 C CA . GLU A 1 310 ? 9.336 -7.166 -14.243 1.00 97.81 310 GLU A CA 1
ATOM 2382 C C . GLU A 1 310 ? 10.180 -6.056 -14.891 1.00 97.81 310 GLU A C 1
ATOM 2384 O O . GLU A 1 310 ? 11.408 -6.096 -14.842 1.00 97.81 310 GLU A O 1
ATOM 2389 N N . GLY A 1 311 ? 9.538 -5.032 -15.457 1.00 97.62 311 GLY A N 1
ATOM 2390 C CA . GLY A 1 311 ? 10.205 -3.851 -15.997 1.00 97.62 311 GLY A CA 1
ATOM 2391 C C . GLY A 1 311 ? 9.214 -2.813 -16.516 1.00 97.62 311 GLY A C 1
ATOM 2392 O O . GLY A 1 311 ? 8.011 -2.928 -16.302 1.00 97.62 311 GLY A O 1
ATOM 2393 N N . ASN A 1 312 ? 9.724 -1.794 -17.210 1.00 98.19 312 ASN A N 1
ATOM 2394 C CA . ASN A 1 312 ? 8.916 -0.783 -17.896 1.00 98.19 312 ASN A CA 1
ATOM 2395 C C . ASN A 1 312 ? 9.495 -0.528 -19.296 1.00 98.19 312 ASN A C 1
ATOM 2397 O O . ASN A 1 312 ? 10.707 -0.360 -19.432 1.00 98.19 312 ASN A O 1
ATOM 2401 N N . ILE A 1 313 ? 8.658 -0.504 -20.335 1.00 97.50 313 ILE A N 1
ATOM 2402 C CA . ILE A 1 313 ? 9.097 -0.385 -21.739 1.00 97.50 313 ILE A CA 1
ATOM 2403 C C . ILE A 1 313 ? 9.801 0.944 -22.058 1.00 97.50 313 ILE A C 1
ATOM 2405 O O . ILE A 1 313 ? 10.552 1.008 -23.026 1.00 97.50 313 ILE A O 1
ATOM 2409 N N . PHE A 1 314 ? 9.591 1.987 -21.255 1.00 95.81 314 PHE A N 1
ATOM 2410 C CA . PHE A 1 314 ? 10.247 3.286 -21.421 1.00 95.81 314 PHE A CA 1
ATOM 2411 C C . PHE A 1 314 ? 11.576 3.379 -20.667 1.00 95.81 314 PHE A C 1
ATOM 2413 O O . PHE A 1 314 ? 12.438 4.165 -21.046 1.00 95.81 314 PHE A O 1
ATOM 2420 N N . ARG A 1 315 ? 11.752 2.587 -19.602 1.00 95.88 315 ARG A N 1
ATOM 2421 C CA . ARG A 1 315 ? 12.981 2.568 -18.785 1.00 95.88 315 ARG A CA 1
ATOM 2422 C C . ARG A 1 315 ? 13.951 1.464 -19.201 1.00 95.88 315 ARG A C 1
ATOM 2424 O O . ARG A 1 315 ? 15.142 1.550 -18.923 1.00 95.88 315 ARG A O 1
ATOM 2431 N N . ASP A 1 316 ? 13.447 0.418 -19.846 1.00 96.69 316 ASP A N 1
ATOM 2432 C CA . ASP A 1 316 ? 14.263 -0.669 -20.363 1.00 96.69 316 ASP A CA 1
ATOM 2433 C C . ASP A 1 316 ? 15.089 -0.209 -21.590 1.00 96.69 316 ASP A C 1
ATOM 2435 O O . ASP A 1 316 ? 14.512 0.342 -22.532 1.00 96.69 316 ASP A O 1
ATOM 2439 N N . PRO A 1 317 ? 16.416 -0.441 -21.633 1.00 96.44 317 PRO A N 1
ATOM 2440 C CA . PRO A 1 317 ? 17.270 0.050 -22.720 1.00 96.44 317 PRO A CA 1
ATOM 2441 C C . PRO A 1 317 ? 16.934 -0.494 -24.116 1.00 96.44 317 PRO A C 1
ATOM 2443 O O . PRO A 1 317 ? 17.042 0.238 -25.096 1.00 96.44 317 PRO A O 1
ATOM 2446 N N . GLU A 1 318 ? 16.521 -1.759 -24.241 1.00 95.44 318 GLU A N 1
ATOM 2447 C CA . GLU A 1 318 ? 16.228 -2.346 -25.559 1.00 95.44 318 GLU A CA 1
ATOM 2448 C C . GLU A 1 318 ? 14.852 -1.901 -26.062 1.00 95.44 318 GLU A C 1
ATOM 2450 O O . GLU A 1 318 ? 14.685 -1.622 -27.247 1.00 95.44 318 GLU A O 1
ATOM 2455 N N . CYS A 1 319 ? 13.865 -1.814 -25.165 1.00 95.19 319 CYS A N 1
ATOM 2456 C CA . CYS A 1 319 ? 12.540 -1.303 -25.501 1.00 95.19 319 CYS A CA 1
ATOM 2457 C C . CYS A 1 319 ? 12.614 0.186 -25.849 1.00 95.19 319 CYS A C 1
ATOM 2459 O O . CYS A 1 319 ? 12.112 0.595 -26.894 1.00 95.19 319 CYS A O 1
ATOM 2461 N N . SER A 1 320 ? 13.280 0.986 -25.012 1.00 94.38 320 SER A N 1
ATOM 2462 C CA . SER A 1 320 ? 13.382 2.434 -25.213 1.00 94.38 320 SER A CA 1
ATOM 2463 C C . SER A 1 320 ? 14.129 2.787 -26.500 1.00 94.38 320 SER A C 1
ATOM 2465 O O . SER A 1 320 ? 13.685 3.687 -27.212 1.00 94.38 320 SER A O 1
ATOM 2467 N N . ALA A 1 321 ? 15.169 2.035 -26.885 1.00 94.50 321 ALA A N 1
ATOM 2468 C CA . ALA A 1 321 ? 15.844 2.223 -28.171 1.00 94.50 321 ALA A CA 1
ATOM 2469 C C . ALA A 1 321 ? 14.884 2.054 -29.365 1.00 94.50 321 ALA A C 1
ATOM 2471 O O . ALA A 1 321 ? 14.874 2.886 -30.266 1.00 94.50 321 ALA A O 1
ATOM 2472 N N . LEU A 1 322 ? 14.009 1.041 -29.348 1.00 92.81 322 LEU A N 1
ATOM 2473 C CA . LEU A 1 322 ? 13.020 0.815 -30.417 1.00 92.81 322 LEU A CA 1
ATOM 2474 C C . LEU A 1 322 ? 11.893 1.858 -30.442 1.00 92.81 322 LEU A C 1
ATOM 2476 O O . LEU A 1 322 ? 11.277 2.099 -31.488 1.00 92.81 322 LEU A O 1
ATOM 2480 N N . LEU A 1 323 ? 11.587 2.451 -29.289 1.00 93.00 323 LEU A N 1
ATOM 2481 C CA . LEU A 1 323 ? 10.576 3.498 -29.150 1.00 93.00 323 LEU A CA 1
ATOM 2482 C C . LEU A 1 323 ? 11.132 4.898 -29.433 1.00 93.00 323 LEU A C 1
ATOM 2484 O O . LEU A 1 323 ? 10.347 5.785 -29.746 1.00 93.00 323 LEU A O 1
ATOM 2488 N N . SER A 1 324 ? 12.454 5.087 -29.391 1.00 89.81 324 SER A N 1
ATOM 2489 C CA . SER A 1 324 ? 13.096 6.384 -29.667 1.00 89.81 324 SER A CA 1
ATOM 2490 C C . SER A 1 324 ? 12.908 6.832 -31.118 1.00 89.81 324 SER A C 1
ATOM 2492 O O . SER A 1 324 ? 12.849 8.024 -31.388 1.00 89.81 324 SER A O 1
ATOM 2494 N N . ASP A 1 325 ? 12.737 5.882 -32.041 1.00 83.75 325 ASP A N 1
ATOM 2495 C CA . ASP A 1 325 ? 12.476 6.161 -33.459 1.00 83.75 325 ASP A CA 1
ATOM 2496 C C . ASP A 1 325 ? 10.983 6.448 -33.750 1.00 83.75 325 ASP A C 1
ATOM 2498 O O . ASP A 1 325 ? 10.538 6.357 -34.901 1.00 83.75 325 ASP A O 1
ATOM 2502 N N . ALA A 1 326 ? 10.137 6.593 -32.723 1.00 80.44 326 ALA A N 1
ATOM 2503 C CA . ALA A 1 326 ? 8.705 6.849 -32.885 1.00 80.44 326 ALA A CA 1
ATOM 2504 C C . ALA A 1 326 ? 8.454 8.310 -33.281 1.00 80.44 326 ALA A C 1
ATOM 2506 O O . ALA A 1 326 ? 9.243 9.173 -32.913 1.00 80.44 326 ALA A O 1
ATOM 2507 N N . PRO A 1 327 ? 7.389 8.601 -34.056 1.00 73.81 327 PRO A N 1
ATOM 2508 C CA . PRO A 1 327 ? 7.046 9.983 -34.389 1.00 73.81 327 PRO A CA 1
ATOM 2509 C C . PRO A 1 327 ? 6.867 10.818 -33.114 1.00 73.81 327 PRO A C 1
ATOM 2511 O O . PRO A 1 327 ? 6.403 10.283 -32.111 1.00 73.81 327 PRO A O 1
ATOM 2514 N N . ASP A 1 328 ? 7.161 12.122 -33.188 1.00 69.19 328 ASP A N 1
ATOM 2515 C CA . ASP A 1 328 ? 7.228 13.084 -32.063 1.00 69.19 328 ASP A CA 1
ATOM 2516 C C . ASP A 1 328 ? 5.962 13.197 -31.180 1.00 69.19 328 ASP A C 1
ATOM 2518 O O . ASP A 1 328 ? 5.940 13.945 -30.201 1.00 69.19 328 ASP A O 1
ATOM 2522 N N . ALA A 1 329 ? 4.879 12.491 -31.513 1.00 67.44 329 ALA A N 1
ATOM 2523 C CA . ALA A 1 329 ? 3.673 12.463 -30.703 1.00 67.44 329 ALA A CA 1
ATOM 2524 C C . ALA A 1 329 ? 3.917 11.731 -29.367 1.00 67.44 329 ALA A C 1
ATOM 2526 O O . ALA A 1 329 ? 4.590 10.696 -29.336 1.00 67.44 329 ALA A O 1
ATOM 2527 N N . PRO A 1 330 ? 3.331 12.212 -28.255 1.00 80.88 330 PRO A N 1
ATOM 2528 C CA . PRO A 1 330 ? 3.486 11.562 -26.964 1.00 80.88 330 PRO A CA 1
ATOM 2529 C C . PRO A 1 330 ? 2.897 10.147 -27.011 1.00 80.88 330 PRO A C 1
ATOM 2531 O O . PRO A 1 330 ? 1.722 9.952 -27.324 1.00 80.88 330 PRO A O 1
ATOM 2534 N N . LEU A 1 331 ? 3.724 9.153 -26.675 1.00 87.06 331 LEU A N 1
ATOM 2535 C CA . LEU A 1 331 ? 3.321 7.741 -26.618 1.00 87.06 331 LEU A CA 1
ATOM 2536 C C . LEU A 1 331 ? 2.345 7.449 -25.470 1.00 87.06 331 LEU A C 1
ATOM 2538 O O . LEU A 1 331 ? 1.694 6.403 -25.476 1.00 87.06 331 LEU A O 1
ATOM 2542 N N . ILE A 1 332 ? 2.261 8.364 -24.499 1.00 91.00 332 ILE A N 1
ATOM 2543 C CA . ILE A 1 332 ? 1.321 8.327 -23.384 1.00 91.00 332 ILE A CA 1
ATOM 2544 C C . ILE A 1 332 ? 0.396 9.537 -23.488 1.00 91.00 332 ILE A C 1
ATOM 2546 O O . ILE A 1 332 ? 0.860 10.678 -23.492 1.00 91.00 332 ILE A O 1
ATOM 2550 N N . LYS A 1 333 ? -0.911 9.293 -23.530 1.00 91.12 333 LYS A N 1
ATOM 2551 C CA . LYS A 1 333 ? -1.937 10.337 -23.464 1.00 91.12 333 LYS A CA 1
ATOM 2552 C C . LYS A 1 333 ? -2.565 10.352 -22.082 1.00 91.12 333 LYS A C 1
ATOM 2554 O O . LYS A 1 333 ? -2.880 9.298 -21.539 1.00 91.12 333 LYS A O 1
ATOM 2559 N N . ARG A 1 334 ? -2.778 11.542 -21.530 1.00 93.56 334 ARG A N 1
ATOM 2560 C CA . ARG A 1 334 ? -3.550 11.726 -20.300 1.00 93.56 334 ARG A CA 1
ATOM 2561 C C . ARG A 1 334 ? -5.005 11.995 -20.675 1.00 93.56 334 ARG A C 1
ATOM 2563 O O . ARG A 1 334 ? -5.260 12.865 -21.502 1.00 93.56 334 ARG A O 1
ATOM 2570 N N . GLY A 1 335 ? -5.923 11.223 -20.111 1.00 89.50 335 GLY A N 1
ATOM 2571 C CA . GLY A 1 335 ? -7.357 11.459 -20.213 1.00 89.50 335 GLY A CA 1
ATOM 2572 C C . GLY A 1 335 ? -7.811 12.596 -19.309 1.00 89.50 335 GLY A C 1
ATOM 2573 O O . GLY A 1 335 ? -7.116 12.960 -18.354 1.00 89.50 335 GLY A O 1
ATOM 2574 N N . ASP A 1 336 ? -8.991 13.123 -19.609 1.00 88.75 336 ASP A N 1
ATOM 2575 C CA . ASP A 1 336 ? -9.647 14.108 -18.759 1.00 88.75 336 ASP A CA 1
ATOM 2576 C C . ASP A 1 336 ? -10.024 13.473 -17.408 1.00 88.75 336 ASP A C 1
ATOM 2578 O O . ASP A 1 336 ? -10.369 12.286 -17.365 1.00 88.75 336 ASP A O 1
ATOM 2582 N N . PRO A 1 337 ? -9.913 14.217 -16.295 1.00 88.94 337 PRO A N 1
ATOM 2583 C CA . PRO A 1 337 ? -10.322 13.717 -14.993 1.00 88.94 337 PRO A CA 1
ATOM 2584 C C . PRO A 1 337 ? -11.845 13.536 -14.932 1.00 88.94 337 PRO A C 1
ATOM 2586 O O . PRO A 1 337 ? -12.605 14.409 -15.343 1.00 88.94 337 PRO A O 1
ATOM 2589 N N . GLU A 1 338 ? -12.279 12.407 -14.386 1.00 86.38 338 GLU A N 1
ATOM 2590 C CA . GLU A 1 338 ? -13.654 12.123 -13.997 1.00 86.38 338 GLU A CA 1
ATOM 2591 C C . GLU A 1 338 ? -13.842 12.475 -12.518 1.00 86.38 338 GLU A C 1
ATOM 2593 O O . GLU A 1 338 ? -13.080 12.018 -11.662 1.00 86.38 338 GLU A O 1
ATOM 2598 N N . ASP A 1 339 ? -14.885 13.246 -12.200 1.00 85.50 339 ASP A N 1
ATOM 2599 C CA . ASP A 1 339 ? -15.157 13.674 -10.822 1.00 85.50 339 ASP A CA 1
ATOM 2600 C C . ASP A 1 339 ? -15.309 12.478 -9.871 1.00 85.50 339 ASP A C 1
ATOM 2602 O O . ASP A 1 339 ? -14.740 12.463 -8.775 1.00 85.50 339 ASP A O 1
ATOM 2606 N N . VAL A 1 340 ? -16.069 11.460 -10.294 1.00 89.94 340 VAL A N 1
ATOM 2607 C CA . VAL A 1 340 ? -16.328 10.239 -9.524 1.00 89.94 340 VAL A CA 1
ATOM 2608 C C . VAL A 1 340 ? -16.434 9.035 -10.458 1.00 89.94 340 VAL A C 1
ATOM 2610 O O . VAL A 1 340 ? -17.377 8.922 -11.239 1.00 89.94 340 VAL A O 1
ATOM 2613 N N . LEU A 1 341 ? -15.524 8.077 -10.296 1.00 93.62 341 LEU A N 1
ATOM 2614 C CA . LEU A 1 341 ? -15.599 6.757 -10.914 1.00 93.62 341 LEU A CA 1
ATOM 2615 C C . LEU A 1 341 ? -16.149 5.743 -9.907 1.00 93.62 341 LEU A C 1
ATOM 2617 O O . LEU A 1 341 ? -15.614 5.593 -8.806 1.00 93.62 341 LEU A O 1
ATOM 2621 N N . ARG A 1 342 ? -17.182 4.990 -10.299 1.00 94.62 342 ARG A N 1
ATOM 2622 C CA . ARG A 1 342 ? -17.738 3.883 -9.506 1.00 94.62 342 ARG A CA 1
ATOM 2623 C C . ARG A 1 342 ? -17.830 2.606 -10.324 1.00 94.62 342 ARG A C 1
ATOM 2625 O O . ARG A 1 342 ? -18.420 2.589 -11.398 1.00 94.62 342 ARG A O 1
ATOM 2632 N N . ILE A 1 343 ? -17.303 1.521 -9.770 1.00 95.31 343 ILE A N 1
ATOM 2633 C CA . ILE A 1 343 ? -17.414 0.172 -10.325 1.00 95.31 343 ILE A CA 1
ATOM 2634 C C . ILE A 1 343 ? -17.996 -0.719 -9.241 1.00 95.31 343 ILE A C 1
ATOM 2636 O O . ILE A 1 343 ? -17.558 -0.693 -8.093 1.00 95.31 343 ILE A O 1
ATOM 2640 N N . THR A 1 344 ? -19.027 -1.480 -9.582 1.00 93.88 344 THR A N 1
ATOM 2641 C CA . THR A 1 344 ? -19.712 -2.366 -8.643 1.00 93.88 344 THR A CA 1
ATOM 2642 C C . THR A 1 344 ? -19.986 -3.698 -9.321 1.00 93.88 344 THR A C 1
ATOM 2644 O O . THR A 1 344 ? -20.532 -3.743 -10.420 1.00 93.88 344 THR A O 1
ATOM 2647 N N . ALA A 1 345 ? -19.613 -4.781 -8.651 1.00 92.75 345 ALA A N 1
ATOM 2648 C CA . ALA A 1 345 ? -19.871 -6.152 -9.061 1.00 92.75 345 ALA A CA 1
ATOM 2649 C C . ALA A 1 345 ? -20.672 -6.853 -7.962 1.00 92.75 345 ALA A C 1
ATOM 2651 O O . ALA A 1 345 ? -20.360 -6.685 -6.786 1.00 92.75 345 ALA A O 1
ATOM 2652 N N . GLY A 1 346 ? -21.689 -7.640 -8.325 1.00 84.12 346 GLY A N 1
ATOM 2653 C CA . GLY A 1 346 ? -22.416 -8.500 -7.378 1.00 84.12 346 GLY A CA 1
ATOM 2654 C C . GLY A 1 346 ? -23.344 -7.791 -6.379 1.00 84.12 346 GLY A C 1
ATOM 2655 O O . GLY A 1 346 ? -23.821 -8.439 -5.450 1.00 84.12 346 GLY A O 1
ATOM 2656 N N . ALA A 1 347 ? -23.629 -6.495 -6.553 1.00 80.56 347 ALA A N 1
ATOM 2657 C CA . ALA A 1 347 ? -24.499 -5.720 -5.662 1.00 80.56 347 ALA A CA 1
ATOM 2658 C C . ALA A 1 347 ? -25.663 -5.059 -6.403 1.00 80.56 347 ALA A C 1
ATOM 2660 O O . ALA A 1 347 ? -25.520 -4.669 -7.564 1.00 80.56 347 ALA A O 1
ATOM 2661 N N . GLN A 1 348 ? -26.780 -4.858 -5.700 1.00 73.25 348 GLN A N 1
ATOM 2662 C CA . GLN A 1 348 ? -27.831 -3.953 -6.147 1.00 73.25 348 GLN A CA 1
ATOM 2663 C C . GLN A 1 348 ? -27.550 -2.576 -5.539 1.00 73.25 348 GLN A C 1
ATOM 2665 O O . GLN A 1 348 ? -27.519 -2.401 -4.321 1.00 73.25 348 GLN A O 1
ATOM 2670 N N . MET A 1 349 ? -27.271 -1.595 -6.393 1.00 71.06 349 MET A N 1
ATOM 2671 C CA . MET A 1 349 ? -26.980 -0.239 -5.942 1.00 71.06 349 MET A CA 1
ATOM 2672 C C . MET A 1 349 ? -28.287 0.542 -5.806 1.00 71.06 349 MET A C 1
ATOM 2674 O O . MET A 1 349 ? -28.953 0.815 -6.804 1.00 71.06 349 MET A O 1
ATOM 2678 N N . GLU A 1 350 ? -28.640 0.934 -4.583 1.00 62.75 350 GLU A N 1
ATOM 2679 C CA . GLU A 1 350 ? -29.616 2.000 -4.369 1.00 62.75 350 GLU A CA 1
ATOM 2680 C C . GLU A 1 350 ? -28.866 3.329 -4.355 1.00 62.75 350 GLU A C 1
ATOM 2682 O O . GLU A 1 350 ? -28.300 3.742 -3.339 1.00 62.75 350 GLU A O 1
ATOM 2687 N N . LEU A 1 351 ? -28.847 4.005 -5.506 1.00 56.84 351 LEU A N 1
ATOM 2688 C CA . LEU A 1 351 ? -28.308 5.355 -5.598 1.00 56.84 351 LEU A CA 1
ATOM 2689 C C . LEU A 1 351 ? -29.269 6.317 -4.887 1.00 56.84 351 LEU A C 1
ATOM 2691 O O . LEU A 1 351 ? -30.187 6.871 -5.491 1.00 56.84 351 LEU A O 1
ATOM 2695 N N . LYS A 1 352 ? -29.074 6.523 -3.584 1.00 55.62 352 LYS A N 1
ATOM 2696 C CA . LYS A 1 352 ? -29.661 7.673 -2.896 1.00 55.62 352 LYS A CA 1
ATOM 2697 C C . LYS A 1 352 ? -28.851 8.896 -3.297 1.00 55.62 352 LYS A C 1
ATOM 2699 O O . LYS A 1 352 ? -27.816 9.133 -2.694 1.00 55.62 352 LYS A O 1
ATOM 2704 N N . ASN A 1 353 ? -29.326 9.560 -4.356 1.00 45.31 353 ASN A N 1
ATOM 2705 C CA . ASN A 1 353 ? -28.905 10.842 -4.929 1.00 45.31 353 ASN A CA 1
ATOM 2706 C C . ASN A 1 353 ? -27.528 11.341 -4.477 1.00 45.31 353 ASN A C 1
ATOM 2708 O O . ASN A 1 353 ? -27.371 11.743 -3.325 1.00 45.31 353 ASN A O 1
ATOM 2712 N N . ASP A 1 354 ? -26.591 11.418 -5.426 1.00 49.94 354 ASP A N 1
ATOM 2713 C CA . ASP A 1 354 ? -25.379 12.231 -5.326 1.00 49.94 354 ASP A CA 1
ATOM 2714 C C . ASP A 1 354 ? -25.779 13.695 -5.065 1.00 49.94 354 ASP A C 1
ATOM 2716 O O . ASP A 1 354 ? -25.935 14.505 -5.978 1.00 49.94 354 ASP A O 1
ATOM 2720 N N . LEU A 1 355 ? -26.042 14.028 -3.802 1.00 47.44 355 LEU A N 1
ATOM 2721 C CA . LEU A 1 355 ? -26.239 15.392 -3.345 1.00 47.44 355 LEU A CA 1
ATOM 2722 C C . LEU A 1 355 ? -24.865 16.052 -3.373 1.00 47.44 355 LEU A C 1
ATOM 2724 O O . LEU A 1 355 ? -24.154 16.093 -2.372 1.00 47.44 355 LEU A O 1
ATOM 2728 N N . TYR A 1 356 ? -24.509 16.587 -4.538 1.00 49.91 356 TYR A N 1
ATOM 2729 C CA . TYR A 1 356 ? -23.577 17.700 -4.628 1.00 49.91 356 TYR A CA 1
ATOM 2730 C C . TYR A 1 356 ? -24.240 18.896 -3.945 1.00 49.91 356 TYR A C 1
ATOM 2732 O O . TYR A 1 356 ? -24.826 19.766 -4.587 1.00 49.91 356 TYR A O 1
ATOM 2740 N N . THR A 1 357 ? -24.196 18.948 -2.618 1.00 46.88 357 THR A N 1
ATOM 2741 C CA . THR A 1 357 ? -24.364 20.219 -1.921 1.00 46.88 357 THR A CA 1
ATOM 2742 C C . THR A 1 357 ? -23.061 20.992 -2.076 1.00 46.88 357 THR A C 1
ATOM 2744 O O . THR A 1 357 ? -22.269 21.086 -1.142 1.00 46.88 357 THR A O 1
ATOM 2747 N N . GLU A 1 358 ? -22.837 21.566 -3.262 1.00 48.16 358 GLU A N 1
ATOM 2748 C CA . GLU A 1 358 ? -22.106 22.830 -3.352 1.00 48.16 358 GLU A CA 1
ATOM 2749 C C . GLU A 1 358 ? -22.985 23.896 -2.687 1.00 48.16 358 GLU A C 1
ATOM 2751 O O . GLU A 1 358 ? -23.666 24.680 -3.346 1.00 48.16 358 GLU A O 1
ATOM 2756 N N . VAL A 1 359 ? -23.043 23.910 -1.355 1.00 42.06 359 VAL A N 1
ATOM 2757 C CA . VAL A 1 359 ? -23.612 25.062 -0.654 1.00 42.06 359 VAL A CA 1
ATOM 2758 C C . VAL A 1 359 ? -22.492 26.080 -0.545 1.00 42.06 359 VAL A C 1
ATOM 2760 O O . VAL A 1 359 ? -21.709 26.124 0.403 1.00 42.06 359 VAL A O 1
ATOM 2763 N N . GLY A 1 360 ? -22.392 26.878 -1.607 1.00 45.81 360 GLY A N 1
ATOM 2764 C CA . GLY A 1 360 ? -21.663 28.127 -1.586 1.00 45.81 360 GLY A CA 1
ATOM 2765 C C . GLY A 1 360 ? -22.145 28.992 -0.422 1.00 45.81 360 GLY A C 1
ATOM 2766 O O . GLY A 1 360 ? -23.339 29.221 -0.250 1.00 45.81 360 GLY A O 1
ATOM 2767 N N . GLY A 1 361 ? -21.180 29.498 0.344 1.00 41.09 361 GLY A N 1
ATOM 2768 C CA . GLY A 1 361 ? -21.378 30.629 1.241 1.00 41.09 361 GLY A CA 1
ATOM 2769 C C . GLY A 1 361 ? -21.775 30.279 2.671 1.00 41.09 361 GLY A C 1
ATOM 2770 O O . GLY A 1 361 ? -22.825 30.722 3.101 1.00 41.09 361 GLY A O 1
ATOM 2771 N N . MET A 1 362 ? -20.924 29.547 3.401 1.00 43.94 362 MET A N 1
ATOM 2772 C CA . MET A 1 362 ? -20.585 29.732 4.835 1.00 43.94 362 MET A CA 1
ATOM 2773 C C . MET A 1 362 ? -20.177 28.388 5.463 1.00 43.94 362 MET A C 1
ATOM 2775 O O . MET A 1 362 ? -21.002 27.703 6.042 1.00 43.94 362 MET A O 1
ATOM 2779 N N . GLY A 1 363 ? -18.896 28.017 5.371 1.00 47.88 363 GLY A N 1
ATOM 2780 C CA . GLY A 1 363 ? -18.237 27.097 6.319 1.00 47.88 363 GLY A CA 1
ATOM 2781 C C . GLY A 1 363 ? -18.665 25.621 6.386 1.00 47.88 363 GLY A C 1
ATOM 2782 O O . GLY A 1 363 ? -17.941 24.842 6.991 1.00 47.88 363 GLY A O 1
ATOM 2783 N N . GLU A 1 364 ? -19.768 25.189 5.774 1.00 50.34 364 GLU A N 1
ATOM 2784 C CA . GLU A 1 364 ? -20.275 23.829 5.995 1.00 50.34 364 GLU A CA 1
ATOM 2785 C C . GLU A 1 364 ? -19.443 22.728 5.305 1.00 50.34 364 GLU A C 1
ATOM 2787 O O . GLU A 1 364 ? -19.016 22.834 4.153 1.00 50.34 364 GLU A O 1
ATOM 2792 N N . LEU A 1 365 ? -19.232 21.632 6.044 1.00 56.94 365 LEU A N 1
ATOM 2793 C CA . LEU A 1 365 ? -18.588 20.387 5.618 1.00 56.94 365 LEU A CA 1
ATOM 2794 C C . LEU A 1 365 ? -19.261 19.804 4.361 1.00 56.94 365 LEU A C 1
ATOM 2796 O O . LEU A 1 365 ? -20.242 19.066 4.459 1.00 56.94 365 LEU A O 1
ATOM 2800 N N . GLY A 1 366 ? -18.693 20.071 3.185 1.00 66.88 366 GLY A N 1
ATOM 2801 C CA . GLY A 1 366 ? -19.156 19.491 1.927 1.00 66.88 366 GLY A CA 1
ATOM 2802 C C . GLY A 1 366 ? -18.947 17.975 1.889 1.00 66.88 366 GLY A C 1
ATOM 2803 O O . GLY A 1 366 ? -17.820 17.477 1.994 1.00 66.88 366 GLY A O 1
ATOM 2804 N N . VAL A 1 367 ? -20.036 17.221 1.733 1.00 75.75 367 VAL A N 1
ATOM 2805 C CA . VAL A 1 367 ? -19.966 15.823 1.290 1.00 75.75 367 VAL A CA 1
ATOM 2806 C C . VAL A 1 367 ? -19.700 15.850 -0.207 1.00 75.75 367 VAL A C 1
ATOM 2808 O O . VAL A 1 367 ? -20.523 16.345 -0.969 1.00 75.75 367 VAL A O 1
ATOM 2811 N N . ARG A 1 368 ? -18.540 15.347 -0.627 1.00 81.94 368 ARG A N 1
ATOM 2812 C CA . ARG A 1 368 ? -18.145 15.332 -2.039 1.00 81.94 368 ARG A CA 1
ATOM 2813 C C . ARG A 1 368 ? -18.728 14.145 -2.786 1.00 81.94 368 ARG A C 1
ATOM 2815 O O . ARG A 1 368 ? -19.120 14.261 -3.937 1.00 81.94 368 ARG A O 1
ATOM 2822 N N . VAL A 1 369 ? -18.751 12.992 -2.126 1.00 88.50 369 VAL A N 1
ATOM 2823 C CA . VAL A 1 369 ? -19.239 11.730 -2.684 1.00 88.50 369 VAL A CA 1
ATOM 2824 C C . VAL A 1 369 ? -20.013 11.015 -1.599 1.00 88.50 369 VAL A C 1
ATOM 2826 O O . VAL A 1 369 ? -19.544 10.963 -0.467 1.00 88.50 369 VAL A O 1
ATOM 2829 N N . SER A 1 370 ? -21.159 10.428 -1.928 1.00 89.69 370 SER A N 1
ATOM 2830 C CA . SER A 1 370 ? -21.880 9.528 -1.027 1.00 89.69 370 SER A CA 1
ATOM 2831 C C . SER A 1 370 ? -22.529 8.389 -1.798 1.00 89.69 370 SER A C 1
ATOM 2833 O O . SER A 1 370 ? -23.096 8.616 -2.860 1.00 89.69 370 SER A O 1
ATOM 2835 N N . GLY A 1 371 ? -22.468 7.173 -1.272 1.00 89.69 371 GLY A N 1
ATOM 2836 C CA . GLY A 1 371 ? -23.076 5.994 -1.876 1.00 89.69 371 GLY A CA 1
ATOM 2837 C C . GLY A 1 371 ? -23.567 5.016 -0.819 1.00 89.69 371 GLY A C 1
ATOM 2838 O O . GLY A 1 371 ? -23.021 4.948 0.285 1.00 89.69 371 GLY A O 1
ATOM 2839 N N . SER A 1 372 ? -24.610 4.265 -1.160 1.00 90.94 372 SER A N 1
ATOM 2840 C CA . SER A 1 372 ? -25.126 3.161 -0.356 1.00 90.94 372 SER A CA 1
ATOM 2841 C C . SER A 1 372 ? -25.382 1.944 -1.234 1.00 90.94 372 SER A C 1
ATOM 2843 O O . SER A 1 372 ? -25.913 2.066 -2.336 1.00 90.94 372 SER A O 1
ATOM 2845 N N . TRP A 1 373 ? -25.025 0.771 -0.730 1.00 92.44 373 TRP A N 1
ATOM 2846 C CA . TRP A 1 373 ? -25.176 -0.503 -1.420 1.00 92.44 373 TRP A CA 1
ATOM 2847 C C . TRP A 1 373 ? -25.921 -1.485 -0.534 1.00 92.44 373 TRP A C 1
ATOM 2849 O O . TRP A 1 373 ? -25.722 -1.509 0.683 1.00 92.44 373 TRP A O 1
ATOM 2859 N N . GLU A 1 374 ? -26.746 -2.315 -1.165 1.00 91.44 374 GLU A N 1
ATOM 2860 C CA . GLU A 1 374 ? -27.356 -3.474 -0.532 1.00 91.44 374 GLU A CA 1
ATOM 2861 C C . GLU A 1 374 ? -26.887 -4.741 -1.252 1.00 91.44 374 GLU A C 1
ATOM 2863 O O . GLU A 1 374 ? -26.988 -4.888 -2.476 1.00 91.44 374 GLU A O 1
ATOM 2868 N N . PHE A 1 375 ? -26.313 -5.654 -0.478 1.00 88.75 375 PHE A N 1
ATOM 2869 C CA . PHE A 1 375 ? -25.729 -6.892 -0.960 1.00 88.75 375 PHE A CA 1
ATOM 2870 C C . PHE A 1 375 ? -26.632 -8.058 -0.600 1.00 88.75 375 PHE A C 1
ATOM 2872 O O . PHE A 1 375 ? -27.003 -8.268 0.558 1.00 88.75 375 PHE A O 1
ATOM 2879 N N . THR A 1 376 ? -26.945 -8.878 -1.596 1.00 87.75 376 THR A N 1
ATOM 2880 C CA . THR A 1 376 ? -27.664 -10.124 -1.350 1.00 87.75 376 THR A CA 1
ATOM 2881 C C . THR A 1 376 ? -26.709 -11.164 -0.757 1.00 87.75 376 THR A C 1
ATOM 2883 O O . THR A 1 376 ? -25.599 -11.297 -1.268 1.00 87.75 376 THR A O 1
ATOM 2886 N N . PRO A 1 377 ? -27.129 -11.981 0.226 1.00 85.56 377 PRO A N 1
ATOM 2887 C CA . PRO A 1 377 ? -26.285 -13.034 0.803 1.00 85.56 377 PRO A CA 1
ATOM 2888 C C . PRO A 1 377 ? -25.752 -14.067 -0.199 1.00 85.56 377 PRO A C 1
ATOM 2890 O O . PRO A 1 377 ? -24.775 -14.748 0.094 1.00 85.56 377 PRO A O 1
ATOM 2893 N N . ARG A 1 378 ? -26.398 -14.196 -1.367 1.00 80.94 378 ARG A N 1
ATOM 2894 C CA . ARG A 1 378 ? -26.040 -15.181 -2.397 1.00 80.94 378 ARG A CA 1
ATOM 2895 C C . ARG A 1 378 ? -24.719 -14.871 -3.092 1.00 80.94 378 ARG A C 1
ATOM 2897 O O . ARG A 1 378 ? -23.999 -15.795 -3.425 1.00 80.94 378 ARG A O 1
ATOM 2904 N N . ASN A 1 379 ? -24.397 -13.595 -3.289 1.00 78.50 379 ASN A N 1
ATOM 2905 C CA . ASN A 1 379 ? -23.246 -13.199 -4.089 1.00 78.50 379 ASN A CA 1
ATOM 2906 C C . ASN A 1 379 ? -22.273 -12.384 -3.242 1.00 78.50 379 ASN A C 1
ATOM 2908 O O . ASN A 1 379 ? -22.680 -11.485 -2.504 1.00 78.50 379 ASN A O 1
ATOM 2912 N N . ARG A 1 380 ? -20.973 -12.655 -3.394 1.00 85.12 380 ARG A N 1
ATOM 2913 C CA . ARG A 1 380 ? -19.965 -11.664 -3.012 1.00 85.12 380 ARG A CA 1
ATOM 2914 C C . ARG A 1 380 ? -20.066 -10.468 -3.944 1.00 85.12 380 ARG A C 1
ATOM 2916 O O . ARG A 1 380 ? -20.418 -10.598 -5.117 1.00 85.12 380 ARG A O 1
ATOM 2923 N N . ALA A 1 381 ? -19.708 -9.318 -3.408 1.00 92.50 381 ALA A N 1
ATOM 2924 C CA . ALA A 1 381 ? -19.704 -8.068 -4.120 1.00 92.50 381 ALA A CA 1
ATOM 2925 C C . ALA A 1 381 ? -18.364 -7.367 -3.953 1.00 92.50 381 ALA A C 1
ATOM 2927 O O . ALA A 1 381 ? -17.719 -7.457 -2.905 1.00 92.50 381 ALA A O 1
ATOM 2928 N N . ALA A 1 382 ? -17.973 -6.652 -4.998 1.00 95.50 382 ALA A N 1
ATOM 2929 C CA . ALA A 1 382 ? -16.834 -5.757 -4.978 1.00 95.50 382 ALA A CA 1
ATOM 2930 C C . ALA A 1 382 ? -17.302 -4.359 -5.369 1.00 95.50 382 ALA A C 1
ATOM 2932 O O . ALA A 1 382 ? -18.078 -4.199 -6.314 1.00 95.50 382 ALA A O 1
ATOM 2933 N N . VAL A 1 383 ? -16.823 -3.354 -4.648 1.00 96.12 383 VAL A N 1
ATOM 2934 C CA . VAL A 1 383 ? -17.059 -1.945 -4.963 1.00 96.12 383 VAL A CA 1
ATOM 2935 C C . VAL A 1 383 ? -15.713 -1.249 -5.059 1.00 96.12 383 VAL A C 1
ATOM 2937 O O . VAL A 1 383 ? -14.836 -1.449 -4.222 1.00 96.12 383 VAL A O 1
ATOM 2940 N N . LEU A 1 384 ? -15.563 -0.413 -6.076 1.00 97.31 384 LEU A N 1
ATOM 2941 C CA . LEU A 1 384 ? -14.516 0.588 -6.184 1.00 97.31 384 LEU A CA 1
ATOM 2942 C C . LEU A 1 384 ? -15.190 1.939 -6.379 1.00 97.31 384 LEU A C 1
ATOM 2944 O O . LEU A 1 384 ? -15.991 2.105 -7.296 1.00 97.31 384 LEU A O 1
ATOM 2948 N N . THR A 1 385 ? -14.843 2.901 -5.535 1.00 96.62 385 THR A N 1
ATOM 2949 C CA . THR A 1 385 ? -15.138 4.317 -5.750 1.00 96.62 385 THR A CA 1
ATOM 2950 C C . THR A 1 385 ? -13.820 5.077 -5.778 1.00 96.62 385 THR A C 1
ATOM 2952 O O . THR A 1 385 ? -13.016 4.923 -4.862 1.00 96.62 385 THR A O 1
ATOM 2955 N N . ALA A 1 386 ? -13.591 5.882 -6.809 1.00 96.25 386 ALA A N 1
ATOM 2956 C CA . ALA A 1 386 ? -12.437 6.765 -6.938 1.00 96.25 386 ALA A CA 1
ATOM 2957 C C . ALA A 1 386 ? -12.912 8.177 -7.299 1.00 96.25 386 ALA A C 1
ATOM 2959 O O . ALA A 1 386 ? -13.913 8.322 -7.998 1.00 96.25 386 ALA A O 1
ATOM 2960 N N . THR A 1 387 ? -12.226 9.208 -6.813 1.00 94.25 387 THR A N 1
ATOM 2961 C CA . THR A 1 387 ? -12.590 10.616 -7.058 1.00 94.25 387 THR A CA 1
ATOM 2962 C C . THR A 1 387 ? -11.470 11.350 -7.768 1.00 94.25 387 THR A C 1
ATOM 2964 O O . THR A 1 387 ? -10.307 11.031 -7.527 1.00 94.25 387 THR A O 1
ATOM 2967 N N . ASP A 1 388 ? -11.807 12.314 -8.628 1.00 92.69 388 ASP A N 1
ATOM 2968 C CA . ASP A 1 388 ? -10.863 12.991 -9.538 1.00 92.69 388 ASP A CA 1
ATOM 2969 C C . ASP A 1 388 ? -9.963 11.997 -10.289 1.00 92.69 388 ASP A C 1
ATOM 2971 O O . ASP A 1 388 ? -8.740 12.152 -10.381 1.00 92.69 388 ASP A O 1
ATOM 2975 N N . ALA A 1 389 ? -10.570 10.909 -10.755 1.00 94.62 389 ALA A N 1
ATOM 2976 C CA . ALA A 1 389 ? -9.865 9.819 -11.398 1.00 94.62 389 ALA A CA 1
ATOM 2977 C C . ALA A 1 389 ? -9.465 10.218 -12.819 1.00 94.62 389 ALA A C 1
ATOM 2979 O O . ALA A 1 389 ? -10.298 10.668 -13.591 1.00 94.62 389 ALA A O 1
ATOM 2980 N N . TYR A 1 390 ? -8.211 10.016 -13.207 1.00 95.81 390 TYR A N 1
ATOM 2981 C CA . TYR A 1 390 ? -7.753 10.239 -14.578 1.00 95.81 390 TYR A CA 1
ATOM 2982 C C . TYR A 1 390 ? -6.938 9.047 -15.067 1.00 95.81 390 TYR A C 1
ATOM 2984 O O . TYR A 1 390 ? -6.161 8.458 -14.318 1.00 95.81 390 TYR A O 1
ATOM 2992 N N . SER A 1 391 ? -7.080 8.701 -16.342 1.00 96.50 391 SER A N 1
ATOM 2993 C CA . SER A 1 391 ? -6.326 7.603 -16.952 1.00 96.50 391 SER A CA 1
ATOM 2994 C C . SER A 1 391 ? -5.139 8.115 -17.757 1.00 96.50 391 SER A C 1
ATOM 2996 O O . SER A 1 391 ? -5.252 9.080 -18.509 1.00 96.50 391 SER A O 1
ATOM 2998 N N . ASN A 1 392 ? -4.009 7.427 -17.663 1.00 96.94 392 ASN A N 1
ATOM 2999 C CA . ASN A 1 392 ? -2.932 7.505 -18.643 1.00 96.94 392 ASN A CA 1
ATOM 3000 C C . ASN A 1 392 ? -3.083 6.338 -19.628 1.00 96.94 392 ASN A C 1
ATOM 3002 O O . ASN A 1 392 ? -3.289 5.209 -19.192 1.00 96.94 392 ASN A O 1
ATOM 3006 N N . TYR A 1 393 ? -2.957 6.588 -20.933 1.00 96.06 393 TYR A N 1
ATOM 3007 C CA . TYR A 1 393 ? -3.169 5.619 -22.014 1.00 96.06 393 TYR A CA 1
ATOM 3008 C C . TYR A 1 393 ? -1.927 5.470 -22.887 1.00 96.06 393 TYR A C 1
ATOM 3010 O O . TYR A 1 393 ? -1.315 6.465 -23.265 1.00 96.06 393 TYR A O 1
ATOM 3018 N N . LEU A 1 394 ? -1.601 4.240 -23.270 1.00 95.69 394 LEU A N 1
ATOM 3019 C CA . LEU A 1 394 ? -0.544 3.911 -24.219 1.00 95.69 394 LEU A CA 1
ATOM 3020 C C . LEU A 1 394 ? -1.072 3.917 -25.658 1.00 95.69 394 LEU A C 1
ATOM 3022 O O . LEU A 1 394 ? -2.073 3.263 -25.960 1.00 95.69 394 LEU A O 1
ATOM 3026 N N . GLU A 1 395 ? -0.342 4.543 -26.580 1.00 93.69 395 GLU A N 1
ATOM 3027 C CA . GLU A 1 395 ? -0.611 4.463 -28.022 1.00 93.69 395 GLU A CA 1
ATOM 3028 C C . GLU A 1 395 ? -0.212 3.090 -28.595 1.00 93.69 395 GLU A C 1
ATOM 3030 O O . GLU A 1 395 ? 0.788 2.937 -29.305 1.00 93.69 395 GLU A O 1
ATOM 3035 N N . VAL A 1 396 ? -1.008 2.060 -28.291 1.00 92.44 396 VAL A N 1
ATOM 3036 C CA . VAL A 1 396 ? -0.735 0.656 -28.657 1.00 92.44 396 VAL A CA 1
ATOM 3037 C C . VAL A 1 396 ? -0.504 0.460 -30.159 1.00 92.44 396 VAL A C 1
ATOM 3039 O O . VAL A 1 396 ? 0.340 -0.348 -30.546 1.00 92.44 396 VAL A O 1
ATOM 3042 N N . GLY A 1 397 ? -1.179 1.249 -31.005 1.00 89.50 397 GLY A N 1
ATOM 3043 C CA . GLY A 1 397 ? -1.023 1.223 -32.464 1.00 89.50 397 GLY A CA 1
ATOM 3044 C C . GLY A 1 397 ? 0.372 1.609 -32.957 1.00 89.50 397 GLY A C 1
ATOM 3045 O O . GLY A 1 397 ? 0.795 1.149 -34.013 1.00 89.50 397 GLY A O 1
ATOM 3046 N N . VAL A 1 398 ? 1.108 2.403 -32.178 1.00 90.19 398 VAL A N 1
ATOM 3047 C CA . VAL A 1 398 ? 2.480 2.829 -32.493 1.00 90.19 398 VAL A CA 1
ATOM 3048 C C . VAL A 1 398 ? 3.499 1.954 -31.765 1.00 90.19 398 VAL A C 1
ATOM 3050 O O . VAL A 1 398 ? 4.520 1.568 -32.338 1.00 90.19 398 VAL A O 1
ATOM 3053 N N . VAL A 1 399 ? 3.214 1.618 -30.506 1.00 93.12 399 VAL A N 1
ATOM 3054 C CA . VAL A 1 399 ? 4.157 0.954 -29.599 1.00 93.12 399 VAL A CA 1
ATOM 3055 C C . VAL A 1 399 ? 4.273 -0.547 -29.887 1.00 93.12 399 VAL A C 1
ATOM 3057 O O . VAL A 1 399 ? 5.380 -1.067 -30.040 1.00 93.12 399 VAL A O 1
ATOM 3060 N N . PHE A 1 400 ? 3.157 -1.272 -30.015 1.00 93.50 400 PHE A N 1
ATOM 3061 C CA . PHE A 1 400 ? 3.185 -2.738 -30.133 1.00 93.50 400 PHE A CA 1
ATOM 3062 C C . PHE A 1 400 ? 3.868 -3.264 -31.408 1.00 93.50 400 PHE A C 1
ATOM 3064 O O . PHE A 1 400 ? 4.621 -4.238 -31.294 1.00 93.50 400 PHE A O 1
ATOM 3071 N N . PRO A 1 401 ? 3.718 -2.642 -32.599 1.00 91.19 401 PRO A N 1
ATOM 3072 C CA . PRO A 1 401 ? 4.434 -3.082 -33.799 1.00 91.19 401 PRO A CA 1
ATOM 3073 C C . PRO A 1 401 ? 5.958 -3.102 -33.638 1.00 91.19 401 PRO A C 1
ATOM 3075 O O . PRO A 1 401 ? 6.630 -3.931 -34.254 1.00 91.19 401 PRO A O 1
ATOM 3078 N N . ARG A 1 402 ? 6.499 -2.203 -32.807 1.00 92.25 402 ARG A N 1
ATOM 3079 C CA . ARG A 1 402 ? 7.940 -2.067 -32.549 1.00 92.25 402 ARG A CA 1
ATOM 3080 C C . ARG A 1 402 ? 8.429 -3.089 -31.532 1.00 92.25 402 ARG A C 1
ATOM 3082 O O . ARG A 1 402 ? 9.501 -3.661 -31.699 1.00 92.25 402 ARG A O 1
ATOM 3089 N N . LEU A 1 403 ? 7.619 -3.366 -30.513 1.00 94.00 403 LEU A N 1
ATOM 3090 C CA . LEU A 1 403 ? 7.990 -4.252 -29.411 1.00 94.00 403 LEU A CA 1
ATOM 3091 C C . LEU A 1 403 ? 7.785 -5.748 -29.705 1.00 94.00 403 LEU A C 1
ATOM 3093 O O . LEU A 1 403 ? 8.386 -6.583 -29.035 1.00 94.00 403 LEU A O 1
ATOM 3097 N N . ARG A 1 404 ? 6.986 -6.116 -30.717 1.00 92.12 404 ARG A N 1
ATOM 3098 C CA . ARG A 1 404 ? 6.589 -7.516 -30.997 1.00 92.12 404 ARG A CA 1
ATOM 3099 C C . ARG A 1 404 ? 7.728 -8.513 -31.217 1.00 92.12 404 ARG A C 1
ATOM 3101 O O . ARG A 1 404 ? 7.535 -9.707 -31.014 1.00 92.12 404 ARG A O 1
ATOM 3108 N N . ASN A 1 405 ? 8.900 -8.042 -31.641 1.00 92.81 405 ASN A N 1
ATOM 3109 C CA . ASN A 1 405 ? 10.053 -8.905 -31.911 1.00 92.81 405 ASN A CA 1
ATOM 3110 C C . ASN A 1 405 ? 10.922 -9.150 -30.664 1.00 92.81 405 ASN A C 1
ATOM 3112 O O . ASN A 1 405 ? 11.869 -9.938 -30.720 1.00 92.81 405 ASN A O 1
ATOM 3116 N N . LEU A 1 406 ? 10.624 -8.491 -29.541 1.00 95.12 406 LEU A N 1
ATOM 3117 C CA . LEU A 1 406 ? 11.379 -8.645 -28.304 1.00 95.12 406 LEU A CA 1
ATOM 3118 C C . LEU A 1 406 ? 10.928 -9.893 -27.544 1.00 95.12 406 LEU A C 1
ATOM 3120 O O . LEU A 1 406 ? 9.866 -9.921 -26.924 1.00 95.12 406 LEU A O 1
ATOM 3124 N N . ARG A 1 407 ? 11.796 -10.910 -27.513 1.00 95.62 407 ARG A N 1
ATOM 3125 C CA . ARG A 1 407 ? 11.541 -12.183 -26.811 1.00 95.62 407 ARG A CA 1
ATOM 3126 C C . ARG A 1 407 ? 11.230 -12.021 -25.324 1.00 95.62 407 ARG A C 1
ATOM 3128 O O . ARG A 1 407 ? 10.495 -12.822 -24.766 1.00 95.62 407 ARG A O 1
ATOM 3135 N N . LYS A 1 408 ? 11.761 -10.993 -24.660 1.00 96.12 408 LYS A N 1
ATOM 3136 C CA . LYS A 1 408 ? 11.505 -10.776 -23.226 1.00 96.12 408 LYS A CA 1
ATOM 3137 C C . LYS A 1 408 ? 10.059 -10.387 -22.904 1.00 96.12 408 LYS A C 1
ATOM 3139 O O . LYS A 1 408 ? 9.603 -10.644 -21.797 1.00 96.12 408 LYS A O 1
ATOM 3144 N N . LEU A 1 409 ? 9.339 -9.815 -23.872 1.00 96.50 409 LEU A N 1
ATOM 3145 C CA . LEU A 1 409 ? 7.924 -9.453 -23.735 1.00 96.50 409 LEU A CA 1
ATOM 3146 C C . LEU A 1 409 ? 6.991 -10.614 -24.118 1.00 96.50 409 LEU A C 1
ATOM 3148 O O . LEU A 1 409 ? 5.770 -10.510 -24.009 1.00 96.50 409 LEU A O 1
ATOM 3152 N N . GLU A 1 410 ? 7.549 -11.742 -24.557 1.00 94.31 410 GLU A N 1
ATOM 3153 C CA . GLU A 1 410 ? 6.796 -12.908 -24.995 1.00 94.31 410 GLU A CA 1
ATOM 3154 C C . GLU A 1 410 ? 5.990 -13.513 -23.835 1.00 94.31 410 GLU A C 1
ATOM 3156 O O . GLU A 1 410 ? 6.533 -13.952 -22.820 1.00 94.31 410 GLU A O 1
ATOM 3161 N N . GLY A 1 411 ? 4.661 -13.528 -23.985 1.00 92.81 411 GLY A N 1
ATOM 3162 C CA . GLY A 1 411 ? 3.745 -14.031 -22.956 1.00 92.81 411 GLY A CA 1
ATOM 3163 C C . GLY A 1 411 ? 3.612 -13.127 -21.724 1.00 92.81 411 GLY A C 1
ATOM 3164 O O . GLY A 1 411 ? 3.014 -13.551 -20.732 1.00 92.81 411 GLY A O 1
ATOM 3165 N N . LYS A 1 412 ? 4.153 -11.905 -21.770 1.00 97.25 412 LYS A N 1
ATOM 3166 C CA . LYS A 1 412 ? 3.997 -10.889 -20.725 1.00 97.25 412 LYS A CA 1
ATOM 3167 C C . LYS A 1 412 ? 2.795 -9.994 -21.022 1.00 97.25 412 LYS A C 1
ATOM 3169 O O . LYS A 1 412 ? 2.387 -9.838 -22.173 1.00 97.25 412 LYS A O 1
ATOM 3174 N N . ALA A 1 413 ? 2.224 -9.434 -19.965 1.00 97.75 413 ALA A N 1
ATOM 3175 C CA . ALA A 1 413 ? 1.259 -8.346 -20.042 1.00 97.75 413 ALA A CA 1
ATOM 3176 C C . ALA A 1 413 ? 2.005 -7.009 -20.063 1.00 97.75 413 ALA A C 1
ATOM 3178 O O . ALA A 1 413 ? 3.037 -6.885 -19.402 1.00 97.75 413 ALA A O 1
ATOM 3179 N N . ILE A 1 414 ? 1.460 -6.023 -20.772 1.00 98.12 414 ILE A N 1
ATOM 3180 C CA . ILE A 1 414 ? 1.869 -4.618 -20.689 1.00 98.12 414 ILE A CA 1
ATOM 3181 C C . ILE A 1 414 ? 0.688 -3.806 -20.164 1.00 98.12 414 ILE A C 1
ATOM 3183 O O . ILE A 1 414 ? -0.434 -3.967 -20.648 1.00 98.12 414 ILE A O 1
ATOM 3187 N N . VAL A 1 415 ? 0.949 -2.921 -19.206 1.00 98.44 415 VAL A N 1
ATOM 3188 C CA . VAL A 1 415 ? -0.009 -1.925 -18.726 1.00 98.44 415 VAL A CA 1
ATOM 3189 C C . VAL A 1 415 ? -0.219 -0.882 -19.820 1.00 98.44 415 VAL A C 1
ATOM 3191 O O . VAL A 1 415 ? 0.649 -0.044 -20.075 1.00 98.44 415 VAL A O 1
ATOM 3194 N N . THR A 1 416 ? -1.360 -0.945 -20.500 1.00 97.81 416 THR A N 1
ATOM 3195 C CA . THR A 1 416 ? -1.721 -0.007 -21.576 1.00 97.81 416 THR A CA 1
ATOM 3196 C C . THR A 1 416 ? -2.573 1.149 -21.086 1.00 97.81 416 THR A C 1
ATOM 3198 O O . THR A 1 416 ? -2.679 2.160 -21.772 1.00 97.81 416 THR A O 1
ATOM 3201 N N . GLU A 1 417 ? -3.181 1.010 -19.915 1.00 97.81 417 GLU A N 1
ATOM 3202 C CA . GLU A 1 417 ? -3.923 2.069 -19.251 1.00 97.81 417 GLU A CA 1
ATOM 3203 C C . GLU A 1 417 ? -3.684 1.967 -17.747 1.00 97.81 417 GLU A C 1
ATOM 3205 O O . GLU A 1 417 ? -3.773 0.869 -17.198 1.00 97.81 417 GLU A O 1
ATOM 3210 N N . ALA A 1 418 ? -3.407 3.083 -17.082 1.00 98.00 418 ALA A N 1
ATOM 3211 C CA . ALA A 1 418 ? -3.350 3.160 -15.625 1.00 98.00 418 ALA A CA 1
ATOM 3212 C C . ALA A 1 418 ? -4.246 4.305 -15.158 1.00 98.00 418 ALA A C 1
ATOM 3214 O O . ALA A 1 418 ? -4.093 5.437 -15.620 1.00 98.00 418 ALA A O 1
ATOM 3215 N N . LEU A 1 419 ? -5.196 3.996 -14.280 1.00 97.81 419 LEU A N 1
ATOM 3216 C CA . LEU A 1 419 ? -6.096 4.977 -13.697 1.00 97.81 419 LEU A CA 1
ATOM 3217 C C . LEU A 1 419 ? -5.522 5.453 -12.374 1.00 97.81 419 LEU A C 1
ATOM 3219 O O . LEU A 1 419 ? -5.264 4.648 -11.482 1.00 97.81 419 LEU A O 1
ATOM 3223 N N . HIS A 1 420 ? -5.373 6.760 -12.251 1.00 97.00 420 HIS A N 1
ATOM 3224 C CA . HIS A 1 420 ? -4.818 7.430 -11.096 1.00 97.00 420 HIS A CA 1
ATOM 3225 C C . HIS A 1 420 ? -5.886 8.270 -10.406 1.00 97.00 420 HIS A C 1
ATOM 3227 O O . HIS A 1 420 ? -6.723 8.872 -11.073 1.00 97.00 420 HIS A O 1
ATOM 3233 N N . CYS A 1 421 ? -5.855 8.344 -9.081 1.00 95.81 421 CYS A N 1
ATOM 3234 C CA . CYS A 1 421 ? -6.778 9.188 -8.327 1.00 95.81 421 CYS A CA 1
ATOM 3235 C C . CYS A 1 421 ? -6.160 9.662 -7.004 1.00 95.81 421 CYS A C 1
ATOM 3237 O O . CYS A 1 421 ? -5.372 8.925 -6.403 1.00 95.81 421 CYS A O 1
ATOM 3239 N N . PRO A 1 422 ? -6.551 10.842 -6.501 1.00 94.25 422 PRO A N 1
ATOM 3240 C CA . PRO A 1 422 ? -6.176 11.310 -5.173 1.00 94.25 422 PRO A CA 1
ATOM 3241 C C . PRO A 1 422 ? -6.926 10.639 -4.023 1.00 94.25 422 PRO A C 1
ATOM 3243 O O . PRO A 1 422 ? -6.436 10.655 -2.900 1.00 94.25 422 PRO A O 1
ATOM 3246 N N . ALA A 1 423 ? -8.096 10.037 -4.240 1.00 94.81 423 ALA A N 1
ATOM 3247 C CA . ALA A 1 423 ? -8.784 9.290 -3.190 1.00 94.81 423 ALA A CA 1
ATOM 3248 C C . ALA A 1 423 ? -9.552 8.096 -3.755 1.00 94.81 423 ALA A C 1
ATOM 3250 O O . ALA A 1 423 ? -10.165 8.178 -4.821 1.00 94.81 423 ALA A O 1
ATOM 3251 N N . TYR A 1 424 ? -9.533 6.991 -3.010 1.00 97.06 424 TYR A N 1
ATOM 3252 C CA . TYR A 1 424 ? -10.243 5.768 -3.365 1.00 97.06 424 TYR A CA 1
ATOM 3253 C C . TYR A 1 424 ? -10.843 5.076 -2.140 1.00 97.06 424 TYR A C 1
ATOM 3255 O O . TYR A 1 424 ? -10.358 5.214 -1.013 1.00 97.06 424 TYR A O 1
ATOM 3263 N N . ALA A 1 425 ? -11.855 4.256 -2.397 1.00 97.12 425 ALA A N 1
ATOM 3264 C CA . ALA A 1 425 ? -12.430 3.310 -1.460 1.00 97.12 425 ALA A CA 1
ATOM 3265 C C . ALA A 1 425 ? -12.752 1.992 -2.179 1.00 97.12 425 ALA A C 1
ATOM 3267 O O . ALA A 1 425 ? -13.484 1.978 -3.172 1.00 97.12 425 ALA A O 1
ATOM 3268 N N . LEU A 1 426 ? -12.208 0.889 -1.668 1.00 97.12 426 LEU A N 1
ATOM 3269 C CA . LEU A 1 426 ? -12.460 -0.478 -2.120 1.00 97.12 426 LEU A CA 1
ATOM 3270 C C . LEU A 1 426 ? -13.261 -1.207 -1.048 1.00 97.12 426 LEU A C 1
ATOM 3272 O O . LEU A 1 426 ? -12.907 -1.137 0.127 1.00 97.12 426 LEU A O 1
ATOM 3276 N N . LEU A 1 427 ? -14.279 -1.957 -1.444 1.00 96.19 427 LEU A N 1
ATOM 3277 C CA . LEU A 1 427 ? -14.975 -2.903 -0.577 1.00 96.19 427 LEU A CA 1
ATOM 3278 C C . LEU A 1 427 ? -14.972 -4.269 -1.243 1.00 96.19 427 LEU A C 1
ATOM 3280 O O . LEU A 1 427 ? -15.257 -4.382 -2.435 1.00 96.19 427 LEU A O 1
ATOM 3284 N N . LEU A 1 428 ? -14.715 -5.299 -0.447 1.00 95.19 428 LEU A N 1
ATOM 3285 C CA . LEU A 1 428 ? -14.990 -6.685 -0.796 1.00 95.19 428 LEU A CA 1
ATOM 3286 C C . LEU A 1 428 ? -15.875 -7.278 0.298 1.00 95.19 428 LEU A C 1
ATOM 3288 O O . LEU A 1 428 ? -15.479 -7.297 1.465 1.00 95.19 428 LEU A O 1
ATOM 3292 N N . THR A 1 429 ? -17.069 -7.745 -0.063 1.00 93.12 429 THR A N 1
ATOM 3293 C CA . THR A 1 429 ? -18.003 -8.323 0.909 1.00 93.12 429 THR A CA 1
ATOM 3294 C C . THR A 1 429 ? -17.666 -9.774 1.239 1.00 93.12 429 THR A C 1
ATOM 3296 O O . THR A 1 429 ? -17.080 -10.521 0.446 1.00 93.12 429 THR A O 1
ATOM 3299 N N . GLU A 1 430 ? -18.048 -10.190 2.445 1.00 87.81 430 GLU A N 1
ATOM 3300 C CA . GLU A 1 430 ? -17.959 -11.588 2.859 1.00 87.81 430 GLU A CA 1
ATOM 3301 C C . GLU A 1 430 ? -19.099 -12.418 2.258 1.00 87.81 430 GLU A C 1
ATOM 3303 O O . GLU A 1 430 ? -20.238 -11.963 2.131 1.00 87.81 430 GLU A O 1
ATOM 3308 N N . LYS A 1 431 ? -18.797 -13.677 1.927 1.00 82.56 431 LYS A N 1
ATOM 3309 C CA . LYS A 1 431 ? -19.784 -14.637 1.420 1.00 82.56 431 LYS A CA 1
ATOM 3310 C C . LYS A 1 431 ? -20.895 -14.880 2.439 1.00 82.56 431 LYS A C 1
ATOM 3312 O O . LYS A 1 431 ? -20.639 -14.958 3.638 1.00 82.56 431 LYS A O 1
ATOM 3317 N N . GLY A 1 432 ? -22.122 -15.064 1.951 1.00 80.62 432 GLY A N 1
ATOM 3318 C CA . GLY A 1 432 ? -23.229 -15.604 2.743 1.00 80.62 432 GLY A CA 1
ATOM 3319 C C . GLY A 1 432 ? -23.844 -14.638 3.754 1.00 80.62 432 GLY A C 1
ATOM 3320 O O . GLY A 1 432 ? -24.878 -14.962 4.331 1.00 80.62 432 GLY A O 1
ATOM 3321 N N . LYS A 1 433 ? -23.244 -13.463 3.976 1.00 83.38 433 LYS A N 1
ATOM 3322 C CA . LYS A 1 433 ? -23.735 -12.488 4.958 1.00 83.38 433 LYS A CA 1
ATOM 3323 C C . LYS A 1 433 ? -24.673 -11.451 4.345 1.00 83.38 433 LYS A C 1
ATOM 3325 O O . LYS A 1 433 ? -25.652 -11.081 4.983 1.00 83.38 433 LYS A O 1
ATOM 3330 N N . GLY A 1 434 ? -24.420 -11.032 3.101 1.00 85.06 434 GLY A N 1
ATOM 3331 C CA . GLY A 1 434 ? -25.148 -9.918 2.487 1.00 85.06 434 GLY A CA 1
ATOM 3332 C C . GLY A 1 434 ? -25.020 -8.644 3.327 1.00 85.06 434 GLY A C 1
ATOM 3333 O O . GLY A 1 434 ? -24.017 -8.458 4.017 1.00 85.06 434 GLY A O 1
ATOM 3334 N N . GLY A 1 435 ? -26.031 -7.783 3.284 1.00 89.50 435 GLY A N 1
ATOM 3335 C CA . GLY A 1 435 ? -26.148 -6.622 4.168 1.00 89.50 435 GLY A CA 1
ATOM 3336 C C . GLY A 1 435 ? -25.927 -5.291 3.463 1.00 89.50 435 GLY A C 1
ATOM 3337 O O . GLY A 1 435 ? -25.864 -5.218 2.236 1.00 89.50 435 GLY A O 1
ATOM 3338 N N . LYS A 1 436 ? -25.852 -4.221 4.245 1.00 93.00 436 LYS A N 1
ATOM 3339 C CA . LYS A 1 436 ? -25.754 -2.843 3.759 1.00 93.00 436 LYS A CA 1
ATOM 3340 C C . LYS A 1 436 ? -24.355 -2.282 3.961 1.00 93.00 436 LYS A C 1
ATOM 3342 O O . LYS A 1 436 ? -23.718 -2.523 4.985 1.00 93.00 436 LYS A O 1
ATOM 3347 N N . ALA A 1 437 ? -23.899 -1.482 3.006 1.00 93.69 437 ALA A N 1
ATOM 3348 C CA . ALA A 1 437 ? -22.741 -0.619 3.191 1.00 93.69 437 ALA A CA 1
ATOM 3349 C C . ALA A 1 437 ? -23.057 0.803 2.749 1.00 93.69 437 ALA A C 1
ATOM 3351 O O . ALA A 1 437 ? -23.832 1.020 1.817 1.00 93.69 437 ALA A O 1
ATOM 3352 N N . SER A 1 438 ? -22.435 1.774 3.402 1.00 93.31 438 SER A N 1
ATOM 3353 C CA . SER A 1 438 ? -22.440 3.160 2.955 1.00 93.31 438 SER A CA 1
ATOM 3354 C C . SER A 1 438 ? -21.036 3.740 2.990 1.00 93.31 438 SER A C 1
ATOM 3356 O O . SER A 1 438 ? -20.176 3.303 3.755 1.00 93.31 438 SER A O 1
ATOM 3358 N N . LEU A 1 439 ? -20.804 4.718 2.128 1.00 94.19 439 LEU A N 1
ATOM 3359 C CA . LEU A 1 439 ? -19.535 5.409 1.972 1.00 94.19 439 LEU A CA 1
ATOM 3360 C C . LEU A 1 439 ? -19.829 6.880 1.711 1.00 94.19 439 LEU A C 1
ATOM 3362 O O . LEU A 1 439 ? -20.671 7.193 0.874 1.00 94.19 439 LEU A O 1
ATOM 3366 N N . SER A 1 440 ? -19.118 7.779 2.376 1.00 91.94 440 SER A N 1
ATOM 3367 C CA . SER A 1 440 ? -19.125 9.202 2.078 1.00 91.94 440 SER A CA 1
ATOM 3368 C C . SER A 1 440 ? -17.726 9.804 2.180 1.00 91.94 440 SER A C 1
ATOM 3370 O O . SER A 1 440 ? -16.997 9.561 3.138 1.00 91.94 440 SER A O 1
ATOM 3372 N N . LEU A 1 441 ? -17.338 10.606 1.193 1.00 90.62 441 LEU A N 1
ATOM 3373 C CA . LEU A 1 441 ? -16.124 11.415 1.228 1.00 90.62 441 LEU A CA 1
ATOM 3374 C C . LEU A 1 441 ? -16.484 12.812 1.712 1.00 90.62 441 LEU A C 1
ATOM 3376 O O . LEU A 1 441 ? -17.296 13.494 1.086 1.00 90.62 441 LEU A O 1
ATOM 3380 N N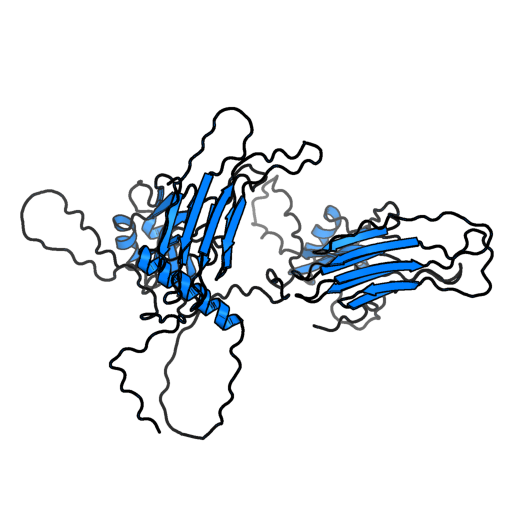 . HIS A 1 442 ? -15.860 13.252 2.796 1.00 86.50 442 HIS A N 1
ATOM 3381 C CA . HIS A 1 442 ? -16.020 14.610 3.299 1.00 86.50 442 HIS A CA 1
ATOM 3382 C C . HIS A 1 442 ? -14.793 15.433 2.924 1.00 86.50 442 HIS A C 1
ATOM 3384 O O . HIS A 1 442 ? -13.668 15.058 3.261 1.00 86.50 442 HIS A O 1
ATOM 3390 N N . THR A 1 443 ? -15.012 16.558 2.247 1.00 75.50 443 THR A N 1
ATOM 3391 C CA . THR A 1 443 ? -13.970 17.526 1.894 1.00 75.50 443 THR A CA 1
ATOM 3392 C C . THR A 1 443 ? -14.369 18.875 2.481 1.00 75.50 443 THR A C 1
ATOM 3394 O O . THR A 1 443 ? -15.200 19.581 1.918 1.00 75.50 443 THR A O 1
ATOM 3397 N N . GLY A 1 444 ? -13.825 19.229 3.643 1.00 67.06 444 GLY A N 1
ATOM 3398 C CA . GLY A 1 444 ? -14.138 20.499 4.296 1.00 67.06 444 GLY A CA 1
ATOM 3399 C C . GLY A 1 444 ? -13.176 20.822 5.431 1.00 67.06 444 GLY A C 1
ATOM 3400 O O . GLY A 1 444 ? -12.580 19.921 6.023 1.00 67.06 444 GLY A O 1
ATOM 3401 N N . LEU A 1 445 ? -13.030 22.117 5.722 1.00 54.06 445 LEU A N 1
ATOM 3402 C CA . LEU A 1 445 ? -12.371 22.587 6.933 1.00 54.06 445 LEU A CA 1
ATOM 3403 C C . LEU A 1 445 ? -13.284 22.227 8.113 1.00 54.06 445 LEU A C 1
ATOM 3405 O O . LEU A 1 445 ? -14.395 22.728 8.185 1.00 54.06 445 LEU A O 1
ATOM 3409 N N . SER A 1 446 ? -12.889 21.310 8.995 1.00 45.97 446 SER A N 1
ATOM 3410 C CA . SER A 1 446 ? -13.696 21.007 10.175 1.00 45.97 446 SER A CA 1
ATOM 3411 C C . SER A 1 446 ? -13.756 22.249 11.062 1.00 45.97 446 SER A C 1
ATOM 3413 O O . SER A 1 446 ? -12.696 22.759 11.429 1.00 45.97 446 SER A O 1
ATOM 3415 N N . ASP A 1 447 ? -14.958 22.677 11.449 1.00 41.31 447 ASP A N 1
ATOM 3416 C CA . ASP A 1 447 ? -15.249 23.765 12.403 1.00 41.31 447 ASP A CA 1
ATOM 3417 C C . ASP A 1 447 ? -14.796 23.458 13.848 1.00 41.31 447 ASP A C 1
ATOM 3419 O O . ASP A 1 447 ? -15.433 23.846 14.830 1.00 41.31 447 ASP A O 1
ATOM 3423 N N . ILE A 1 448 ? -13.693 22.730 14.022 1.00 44.53 448 ILE A N 1
ATOM 3424 C CA . ILE A 1 448 ? -13.048 22.625 15.323 1.00 44.53 448 ILE A CA 1
ATOM 3425 C C . ILE A 1 448 ? -12.391 23.992 15.576 1.00 44.53 448 ILE A C 1
ATOM 3427 O O . ILE A 1 448 ? -11.579 24.425 14.753 1.00 44.53 448 ILE A O 1
ATOM 3431 N N . PRO A 1 449 ? -12.739 24.696 16.675 1.00 37.62 449 PRO A N 1
ATOM 3432 C CA . PRO A 1 449 ? -12.183 26.007 16.978 1.00 37.62 449 PRO A CA 1
ATOM 3433 C C . PRO A 1 449 ? -10.658 25.937 16.929 1.00 37.62 449 PRO A C 1
ATOM 3435 O O . PRO A 1 449 ? -10.077 24.993 17.463 1.00 37.62 449 PRO A O 1
ATOM 3438 N N . ALA A 1 450 ? -10.037 26.929 16.289 1.00 37.09 450 ALA A N 1
ATOM 3439 C CA . ALA A 1 450 ? -8.607 27.055 16.008 1.00 37.09 450 ALA A CA 1
ATOM 3440 C C . ALA A 1 450 ? -7.715 27.136 17.271 1.00 37.09 450 ALA A C 1
ATOM 3442 O O . ALA A 1 450 ? -7.008 28.118 17.485 1.00 37.09 450 ALA A O 1
ATOM 3443 N N . ALA A 1 451 ? -7.755 26.114 18.126 1.00 35.50 451 ALA A N 1
ATOM 3444 C CA . ALA A 1 451 ? -7.016 26.030 19.381 1.00 35.50 451 ALA A CA 1
ATOM 3445 C C . ALA A 1 451 ? -5.876 24.995 19.347 1.00 35.50 451 ALA A C 1
ATOM 3447 O O . ALA A 1 451 ? -5.035 24.996 20.239 1.00 35.50 451 ALA A O 1
ATOM 3448 N N . ALA A 1 452 ? -5.776 24.153 18.315 1.00 38.38 452 ALA A N 1
ATOM 3449 C CA . ALA A 1 452 ? -4.622 23.277 18.106 1.00 38.38 452 ALA A CA 1
ATOM 3450 C C . ALA A 1 452 ? -4.419 23.068 16.600 1.00 38.38 452 ALA A C 1
ATOM 3452 O O . ALA A 1 452 ? -5.330 22.612 15.918 1.00 38.38 452 ALA A O 1
ATOM 3453 N N . GLY A 1 453 ? -3.257 23.460 16.073 1.00 34.66 453 GLY A N 1
ATOM 3454 C CA . GLY A 1 453 ? -2.952 23.574 14.640 1.00 34.66 453 GLY A CA 1
ATOM 3455 C C . GLY A 1 453 ? -2.856 22.260 13.856 1.00 34.66 453 GLY A C 1
ATOM 3456 O O . GLY A 1 453 ? -1.842 22.013 13.212 1.00 34.66 453 GLY A O 1
ATOM 3457 N N . VAL A 1 454 ? -3.903 21.435 13.870 1.00 39.28 454 VAL A N 1
ATOM 3458 C CA . VAL A 1 454 ? -4.039 20.246 13.021 1.00 39.28 454 VAL A CA 1
ATOM 3459 C C . VAL A 1 454 ? -5.057 20.574 11.933 1.00 39.28 454 VAL A C 1
ATOM 3461 O O . VAL A 1 454 ? -6.249 20.709 12.198 1.00 39.28 454 VAL A O 1
ATOM 3464 N N . GLY A 1 455 ? -4.561 20.794 10.714 1.00 45.88 455 GLY A N 1
ATOM 3465 C CA . GLY A 1 455 ? -5.378 21.149 9.557 1.00 45.88 455 GLY A CA 1
ATOM 3466 C C . GLY A 1 455 ? -6.468 20.112 9.293 1.00 45.88 455 GLY A C 1
ATOM 3467 O O . GLY A 1 455 ? -6.249 18.908 9.396 1.00 45.88 455 GLY A O 1
ATOM 3468 N N . ALA A 1 456 ? -7.658 20.590 8.953 1.00 52.69 456 ALA A N 1
ATOM 3469 C CA . ALA A 1 456 ? -8.780 19.743 8.600 1.00 52.69 456 ALA A CA 1
ATOM 3470 C C . ALA A 1 456 ? -8.487 18.909 7.341 1.00 52.69 456 ALA A C 1
ATOM 3472 O O . ALA A 1 456 ? -8.359 19.449 6.240 1.00 52.69 456 ALA A O 1
ATOM 3473 N N . GLY A 1 457 ? -8.369 17.594 7.521 1.00 66.38 457 GLY A N 1
ATOM 3474 C CA . GLY A 1 457 ? -8.116 16.640 6.446 1.00 66.38 457 GLY A CA 1
ATOM 3475 C C . GLY A 1 457 ? -9.409 16.131 5.812 1.00 66.38 457 GLY A C 1
ATOM 3476 O O . GLY A 1 457 ? -10.378 15.826 6.509 1.00 66.38 457 GLY A O 1
ATOM 3477 N N . ALA A 1 458 ? -9.416 16.010 4.484 1.00 81.94 458 ALA A N 1
ATOM 3478 C CA . ALA A 1 458 ? -10.437 15.243 3.781 1.00 81.94 458 ALA A CA 1
ATOM 3479 C C . ALA A 1 458 ? -10.356 13.761 4.187 1.00 81.94 458 ALA A C 1
ATOM 3481 O O . ALA A 1 458 ? -9.265 13.237 4.422 1.00 81.94 458 ALA A O 1
ATOM 3482 N N . GLY A 1 459 ? -11.497 13.075 4.265 1.00 88.81 459 GLY A N 1
ATOM 3483 C CA . GLY A 1 459 ? -11.515 11.685 4.715 1.00 88.81 459 GLY A CA 1
ATOM 3484 C C . GLY A 1 459 ? -12.784 10.924 4.359 1.00 88.81 459 GLY A C 1
ATOM 3485 O O . GLY A 1 459 ? -13.875 11.493 4.251 1.00 88.81 459 GLY A O 1
ATOM 3486 N N . TRP A 1 460 ? -12.625 9.613 4.191 1.00 92.00 460 TRP A N 1
ATOM 3487 C CA . TRP A 1 460 ? -13.727 8.683 3.985 1.00 92.00 460 TRP A CA 1
ATOM 3488 C C . TRP A 1 460 ? -14.405 8.359 5.316 1.00 92.00 460 TRP A C 1
ATOM 3490 O O . TRP A 1 460 ? -13.752 7.978 6.286 1.00 92.00 460 TRP A O 1
ATOM 3500 N N . LYS A 1 461 ? -15.730 8.467 5.352 1.00 91.81 461 LYS A N 1
ATOM 3501 C CA . LYS A 1 461 ? -16.584 7.853 6.367 1.00 91.81 461 LYS A CA 1
ATOM 3502 C C . LYS A 1 461 ? -17.320 6.699 5.714 1.00 91.81 461 LYS A C 1
ATOM 3504 O O . LYS A 1 461 ? -17.796 6.823 4.592 1.00 91.81 461 LYS A O 1
ATOM 3509 N N . PHE A 1 462 ? -17.414 5.574 6.398 1.00 94.44 462 PHE A N 1
ATOM 3510 C CA . PHE A 1 462 ? -18.084 4.404 5.852 1.00 94.44 462 PHE A CA 1
ATOM 3511 C C . PHE A 1 462 ? -18.710 3.568 6.954 1.00 94.44 462 PHE A C 1
ATOM 3513 O O . PHE A 1 462 ? -18.278 3.594 8.108 1.00 94.44 462 PHE A O 1
ATOM 3520 N N . THR A 1 463 ? -19.717 2.795 6.575 1.00 93.25 463 THR A N 1
ATOM 3521 C CA . THR A 1 463 ? -20.249 1.693 7.370 1.00 93.25 463 THR A CA 1
ATOM 3522 C C . THR A 1 463 ? -20.347 0.460 6.483 1.00 93.25 463 THR A C 1
ATOM 3524 O O . THR A 1 463 ? -20.500 0.555 5.263 1.00 93.25 463 THR A O 1
ATOM 3527 N N . THR A 1 464 ? -20.212 -0.719 7.077 1.00 94.06 464 THR A N 1
ATOM 3528 C CA . THR A 1 464 ? -20.508 -1.971 6.385 1.00 94.06 464 THR A CA 1
ATOM 3529 C C . THR A 1 464 ? -20.991 -3.014 7.375 1.00 94.06 464 THR A C 1
ATOM 3531 O O . THR A 1 464 ? -20.453 -3.124 8.476 1.00 94.06 464 THR A O 1
ATOM 3534 N N . GLU A 1 465 ? -22.019 -3.761 6.989 1.00 93.31 465 GLU A N 1
ATOM 3535 C CA . GLU A 1 465 ? -22.510 -4.920 7.736 1.00 93.31 465 GLU A CA 1
ATOM 3536 C C . GLU A 1 465 ? -21.704 -6.191 7.412 1.00 93.31 465 GLU A C 1
ATOM 3538 O O . GLU A 1 465 ? -21.661 -7.114 8.226 1.00 93.31 465 GLU A O 1
ATOM 3543 N N . SER A 1 466 ? -21.036 -6.247 6.250 1.00 89.31 466 SER A N 1
ATOM 3544 C CA . SER A 1 466 ? -20.172 -7.368 5.861 1.00 89.31 466 SER A CA 1
ATOM 3545 C C . SER A 1 466 ? -18.974 -6.942 5.008 1.00 89.31 466 SER A C 1
ATOM 3547 O O . SER A 1 466 ? -19.035 -5.986 4.233 1.00 89.31 466 SER A O 1
ATOM 3549 N N . GLY A 1 467 ? -17.863 -7.672 5.128 1.00 90.31 467 GLY A N 1
ATOM 3550 C CA . GLY A 1 467 ? -16.627 -7.341 4.419 1.00 90.31 467 GLY A CA 1
ATOM 3551 C C . GLY A 1 467 ? -15.806 -6.249 5.090 1.00 90.31 467 GLY A C 1
ATOM 3552 O O . GLY A 1 467 ? -16.056 -5.860 6.229 1.00 90.31 467 GLY A O 1
ATOM 3553 N N . PHE A 1 468 ? -14.809 -5.754 4.364 1.00 90.00 468 PHE A N 1
ATOM 3554 C CA . PHE A 1 468 ? -13.917 -4.708 4.851 1.00 90.00 468 PHE A CA 1
ATOM 3555 C C . PHE A 1 468 ? -13.648 -3.665 3.773 1.00 90.00 468 PHE A C 1
ATOM 3557 O O . PHE A 1 468 ? -13.487 -3.975 2.590 1.00 90.00 468 PHE A O 1
ATOM 3564 N N . TRP A 1 469 ? -13.590 -2.415 4.220 1.00 94.06 469 TRP A N 1
ATOM 3565 C CA . TRP A 1 469 ? -13.207 -1.283 3.396 1.00 94.06 469 TRP A CA 1
ATOM 3566 C C . TRP A 1 469 ? -11.688 -1.101 3.417 1.00 94.06 469 TRP A C 1
ATOM 3568 O O . TRP A 1 469 ? -11.057 -1.176 4.471 1.00 94.06 469 TRP A O 1
ATOM 3578 N N . ARG A 1 470 ? -11.109 -0.802 2.256 1.00 95.00 470 ARG A N 1
ATOM 3579 C CA . ARG A 1 470 ? -9.760 -0.248 2.107 1.00 95.00 470 ARG A CA 1
ATOM 3580 C C . ARG A 1 470 ? -9.893 1.135 1.502 1.00 95.00 470 ARG A C 1
ATOM 3582 O O . ARG A 1 470 ? -10.372 1.265 0.381 1.00 95.00 470 ARG A O 1
ATOM 3589 N N . THR A 1 471 ? -9.494 2.163 2.234 1.00 95.94 471 THR A N 1
ATOM 3590 C CA . THR A 1 471 ? -9.691 3.552 1.812 1.00 95.94 471 THR A CA 1
ATOM 3591 C C . THR A 1 471 ? -8.412 4.346 1.966 1.00 95.94 471 THR A C 1
ATOM 3593 O O . THR A 1 471 ? -7.728 4.195 2.976 1.00 95.94 471 THR A O 1
ATOM 3596 N N . ALA A 1 472 ? -8.148 5.254 1.036 1.00 93.31 472 ALA A N 1
ATOM 3597 C CA . ALA A 1 472 ? -7.138 6.286 1.212 1.00 93.31 472 ALA A CA 1
ATOM 3598 C C . ALA A 1 472 ? -7.632 7.614 0.636 1.00 93.31 472 ALA A C 1
ATOM 3600 O O . ALA A 1 472 ? -8.463 7.654 -0.277 1.00 93.31 472 ALA A O 1
ATOM 3601 N N . CYS A 1 473 ? -7.137 8.707 1.205 1.00 92.19 473 CYS A N 1
ATOM 3602 C CA . CYS A 1 473 ? -7.484 10.061 0.810 1.00 92.19 473 CYS A CA 1
ATOM 3603 C C . CYS A 1 473 ? -6.222 10.921 0.855 1.00 92.19 473 CYS A C 1
ATOM 3605 O O . CYS A 1 473 ? -5.694 11.215 1.924 1.00 92.19 473 CYS A O 1
ATOM 3607 N N . GLY A 1 474 ? -5.739 11.276 -0.328 1.00 87.31 474 GLY A N 1
ATOM 3608 C CA . GLY A 1 474 ? -4.481 11.964 -0.575 1.00 87.31 474 GLY A CA 1
ATOM 3609 C C . GLY A 1 474 ? -4.619 13.462 -0.810 1.00 87.31 474 GLY A C 1
ATOM 3610 O O . GLY A 1 474 ? -3.602 14.110 -1.050 1.00 87.31 474 GLY A O 1
ATOM 3611 N N . TYR A 1 475 ? -5.836 14.014 -0.757 1.00 83.69 475 TYR A N 1
ATOM 3612 C CA . TYR A 1 475 ? -6.058 15.447 -0.944 1.00 83.69 475 TYR A CA 1
ATOM 3613 C C . TYR A 1 475 ? -5.228 16.255 0.056 1.00 83.69 475 TYR A C 1
ATOM 3615 O O . TYR A 1 475 ? -5.436 16.147 1.267 1.00 83.69 475 TYR A O 1
ATOM 3623 N N . ARG A 1 476 ? -4.308 17.080 -0.459 1.00 68.00 476 ARG A N 1
ATOM 3624 C CA . ARG A 1 476 ? -3.407 17.962 0.303 1.00 68.00 476 ARG A CA 1
ATOM 3625 C C . ARG A 1 476 ? -2.536 17.232 1.336 1.00 68.00 476 ARG A C 1
ATOM 3627 O O . ARG A 1 476 ? -2.163 17.820 2.348 1.00 68.00 476 ARG A O 1
ATOM 3634 N N . ALA A 1 477 ? -2.226 15.955 1.096 1.00 56.69 477 ALA A N 1
ATOM 3635 C CA . ALA A 1 477 ? -1.493 15.109 2.039 1.00 56.69 477 ALA A CA 1
ATOM 3636 C C . ALA A 1 477 ? 0.026 15.374 2.079 1.00 56.69 477 ALA A C 1
ATOM 3638 O O . ALA A 1 477 ? 0.677 14.988 3.049 1.00 56.69 477 ALA A O 1
ATOM 3639 N N . THR A 1 478 ? 0.610 16.014 1.059 1.00 53.69 478 THR A N 1
ATOM 3640 C CA . THR A 1 478 ? 2.057 16.291 1.033 1.00 53.69 478 THR A CA 1
ATOM 3641 C C . THR A 1 478 ? 2.374 17.708 1.509 1.00 53.69 478 THR A C 1
ATOM 3643 O O . THR A 1 478 ? 1.629 18.651 1.241 1.00 53.69 478 THR A O 1
ATOM 3646 N N . LEU A 1 479 ? 3.512 17.867 2.195 1.00 52.62 479 LEU A N 1
ATOM 3647 C CA . LEU A 1 479 ? 4.046 19.174 2.615 1.00 52.62 479 LEU A CA 1
ATOM 3648 C C . LEU A 1 479 ? 4.256 20.129 1.426 1.00 52.62 479 LEU A C 1
ATOM 3650 O O . LEU A 1 479 ? 4.189 21.344 1.592 1.00 52.62 479 LEU A O 1
ATOM 3654 N N . ASP A 1 480 ? 4.442 19.561 0.233 1.00 59.16 480 ASP A N 1
ATOM 3655 C CA . ASP A 1 480 ? 4.651 20.275 -1.026 1.00 59.16 480 ASP A CA 1
ATOM 3656 C C . ASP A 1 480 ? 3.340 20.773 -1.661 1.00 59.16 480 ASP A C 1
ATOM 3658 O O . ASP A 1 480 ? 3.359 21.428 -2.702 1.00 59.16 480 ASP A O 1
ATOM 3662 N N . GLY A 1 481 ? 2.188 20.460 -1.057 1.00 67.00 481 GLY A N 1
ATOM 3663 C CA . GLY A 1 481 ? 0.868 20.859 -1.546 1.00 67.00 481 GLY A CA 1
ATOM 3664 C C . GLY A 1 481 ? 0.333 20.013 -2.705 1.00 67.00 481 GLY A C 1
ATOM 3665 O O . GLY A 1 481 ? -0.732 20.327 -3.231 1.00 67.00 481 GLY A O 1
ATOM 3666 N N . ASN A 1 482 ? 1.030 18.938 -3.084 1.00 77.19 482 ASN A N 1
ATOM 3667 C CA . ASN A 1 482 ? 0.563 17.989 -4.090 1.00 77.19 482 ASN A CA 1
ATOM 3668 C C . ASN A 1 482 ? -0.327 16.912 -3.459 1.00 77.19 482 ASN A C 1
ATOM 3670 O O . ASN A 1 482 ? -0.070 16.433 -2.348 1.00 77.19 482 ASN A O 1
ATOM 3674 N N . ASP A 1 483 ? -1.357 16.495 -4.187 1.00 81.62 483 ASP A N 1
ATOM 3675 C CA . ASP A 1 483 ? -2.182 15.365 -3.776 1.00 81.62 483 ASP A CA 1
ATOM 3676 C C . ASP A 1 483 ? -1.395 14.054 -3.928 1.00 81.62 483 ASP A C 1
ATOM 3678 O O . ASP A 1 483 ? -0.657 13.869 -4.902 1.00 81.62 483 ASP A O 1
ATOM 3682 N N . ALA A 1 484 ? -1.545 13.127 -2.976 1.00 85.69 484 ALA A N 1
ATOM 3683 C CA . ALA A 1 484 ? -1.013 11.777 -3.154 1.00 85.69 484 ALA A CA 1
ATOM 3684 C C . ALA A 1 484 ? -1.744 11.090 -4.317 1.00 85.69 484 ALA A C 1
ATOM 3686 O O . ALA A 1 484 ? -2.939 11.297 -4.498 1.00 85.69 484 ALA A O 1
ATOM 3687 N N . VAL A 1 485 ? -1.040 10.274 -5.102 1.00 93.00 485 VAL A N 1
ATOM 3688 C CA . VAL A 1 485 ? -1.602 9.634 -6.298 1.00 93.00 485 VAL A CA 1
ATOM 3689 C C . VAL A 1 485 ? -1.643 8.124 -6.101 1.00 93.00 485 VAL A C 1
ATOM 3691 O O . VAL A 1 485 ? -0.605 7.478 -5.989 1.00 93.00 485 VAL A O 1
ATOM 3694 N N . TYR A 1 486 ? -2.847 7.561 -6.095 1.00 96.25 486 TYR A N 1
ATOM 3695 C CA . TYR A 1 486 ? -3.093 6.121 -6.007 1.00 96.25 486 TYR A CA 1
ATOM 3696 C C . TYR A 1 486 ? -3.441 5.550 -7.378 1.00 96.25 486 TYR A C 1
ATOM 3698 O O . TYR A 1 486 ? -3.957 6.278 -8.224 1.00 96.25 486 TYR A O 1
ATOM 3706 N N . THR A 1 487 ? -3.205 4.252 -7.597 1.00 97.88 487 THR A N 1
ATOM 3707 C CA . THR A 1 487 ? -3.539 3.577 -8.867 1.00 97.88 487 THR A CA 1
ATOM 3708 C C . THR A 1 487 ? -4.494 2.400 -8.641 1.00 97.88 487 THR A C 1
ATOM 3710 O O . THR A 1 487 ? -4.033 1.262 -8.557 1.00 97.88 487 THR A O 1
ATOM 3713 N N . PRO A 1 488 ? -5.815 2.628 -8.502 1.00 97.62 488 PRO A N 1
ATOM 3714 C CA . PRO A 1 488 ? -6.765 1.564 -8.164 1.00 97.62 488 PRO A CA 1
ATOM 3715 C C . PRO A 1 488 ? -7.151 0.648 -9.335 1.00 97.62 488 PRO A C 1
ATOM 3717 O O . PRO A 1 488 ? -7.678 -0.437 -9.093 1.00 97.62 488 PRO A O 1
ATOM 3720 N N . LEU A 1 489 ? -6.921 1.054 -10.589 1.00 97.94 489 LEU A N 1
ATOM 3721 C CA . LEU A 1 489 ? -7.233 0.249 -11.775 1.00 97.94 489 LEU A CA 1
ATOM 3722 C C . LEU A 1 489 ? -6.147 0.359 -12.833 1.00 97.94 489 LEU A C 1
ATOM 3724 O O . LEU A 1 489 ? -5.545 1.416 -13.020 1.00 97.94 489 LEU A O 1
ATOM 3728 N N . TYR A 1 490 ? -5.981 -0.708 -13.603 1.00 98.38 490 TYR A N 1
ATOM 3729 C CA . TYR A 1 490 ? -5.133 -0.705 -14.788 1.00 98.38 490 TYR A CA 1
ATOM 3730 C C . TYR A 1 490 ? -5.630 -1.707 -15.835 1.00 98.38 490 TYR A C 1
ATOM 3732 O O . TYR A 1 490 ? -6.333 -2.670 -15.530 1.00 98.38 490 TYR A O 1
ATOM 3740 N N . ARG A 1 491 ? -5.285 -1.486 -17.103 1.00 98.06 491 ARG A N 1
ATOM 3741 C CA . ARG A 1 491 ? -5.608 -2.379 -18.222 1.00 98.06 491 ARG A CA 1
ATOM 3742 C C . ARG A 1 491 ? -4.345 -3.072 -18.701 1.00 98.06 491 ARG A C 1
ATOM 3744 O O . ARG A 1 491 ? -3.326 -2.420 -18.916 1.00 98.06 491 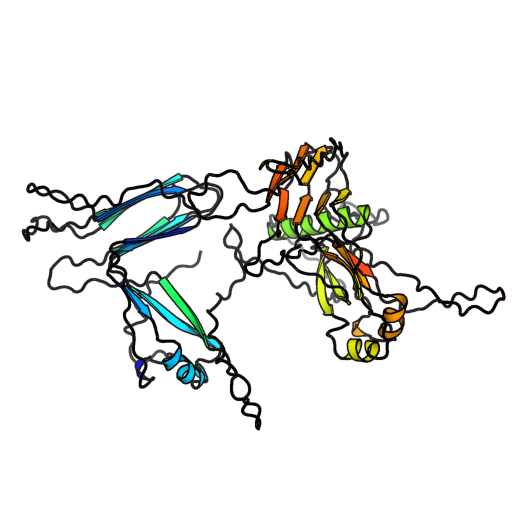ARG A O 1
ATOM 3751 N N . LEU A 1 492 ? -4.439 -4.383 -18.898 1.00 98.12 492 LEU A N 1
ATOM 3752 C CA . LEU A 1 492 ? -3.351 -5.208 -19.404 1.00 98.12 492 LEU A CA 1
ATOM 3753 C C . LEU A 1 492 ? -3.667 -5.711 -20.815 1.00 98.12 492 LEU A C 1
ATOM 3755 O O . LEU A 1 492 ? -4.732 -6.282 -21.058 1.00 98.12 492 LEU A O 1
ATOM 3759 N N . GLU A 1 493 ? -2.716 -5.566 -21.732 1.00 97.38 493 GLU A N 1
ATOM 3760 C CA . GLU A 1 493 ? -2.785 -6.155 -23.074 1.00 97.38 493 GLU A CA 1
ATOM 3761 C C . GLU A 1 493 ? -1.515 -6.958 -23.381 1.00 97.38 493 GLU A C 1
ATOM 3763 O O . GLU A 1 493 ? -0.437 -6.708 -22.829 1.00 97.38 493 GLU A O 1
ATOM 3768 N N . LYS A 1 494 ? -1.648 -7.966 -24.245 1.00 95.81 494 LYS A N 1
ATOM 3769 C CA . LYS A 1 494 ? -0.529 -8.759 -24.765 1.00 95.81 494 LYS A CA 1
ATOM 3770 C C . LYS A 1 494 ? -0.006 -8.123 -26.040 1.00 95.81 494 LYS A C 1
ATOM 3772 O O . LYS A 1 494 ? -0.775 -7.625 -26.858 1.00 95.81 494 LYS A O 1
ATOM 3777 N N . VAL A 1 495 ? 1.305 -8.214 -26.247 1.00 91.94 495 VAL A N 1
ATOM 3778 C CA . VAL A 1 495 ? 1.890 -7.869 -27.544 1.00 91.94 495 VAL A CA 1
ATOM 3779 C C . VAL A 1 495 ? 1.584 -9.009 -28.523 1.00 91.94 495 VAL A C 1
ATOM 3781 O O . VAL A 1 495 ? 2.084 -10.122 -28.320 1.00 91.94 495 VAL A O 1
ATOM 3784 N N . PRO A 1 496 ? 0.777 -8.779 -29.575 1.00 88.44 496 PRO A N 1
ATOM 3785 C CA . PRO A 1 496 ? 0.396 -9.840 -30.494 1.00 88.44 496 PRO A CA 1
ATOM 3786 C C . PRO A 1 496 ? 1.615 -10.290 -31.305 1.00 88.44 496 PRO A C 1
ATOM 3788 O O . PRO A 1 496 ? 2.344 -9.474 -31.874 1.00 88.44 496 PRO A O 1
ATOM 3791 N N . ARG A 1 497 ? 1.832 -11.609 -31.401 1.00 82.50 497 ARG A N 1
ATOM 3792 C CA . ARG A 1 497 ? 2.908 -12.160 -32.249 1.00 82.50 497 ARG A CA 1
ATOM 3793 C C . ARG A 1 497 ? 2.594 -12.044 -33.731 1.00 82.50 497 ARG A C 1
ATOM 3795 O O . ARG A 1 497 ? 3.494 -11.861 -34.545 1.00 82.50 497 ARG A O 1
ATOM 3802 N N . VAL A 1 498 ? 1.323 -12.217 -34.081 1.00 79.94 498 VAL A N 1
ATOM 3803 C CA . VAL A 1 498 ? 0.865 -12.241 -35.466 1.00 79.94 498 VAL A CA 1
ATOM 3804 C C . VAL A 1 498 ? -0.001 -11.021 -35.692 1.00 79.94 498 VAL A C 1
ATOM 3806 O O . VAL A 1 498 ? -1.109 -10.927 -35.172 1.00 79.94 498 VAL A O 1
ATOM 3809 N N . TRP A 1 499 ? 0.498 -10.101 -36.509 1.00 71.62 499 TRP A N 1
ATOM 3810 C CA . TRP A 1 499 ? -0.328 -9.027 -37.033 1.00 71.62 499 TRP A CA 1
ATOM 3811 C C . TRP A 1 499 ? -1.132 -9.592 -38.197 1.00 71.62 499 TRP A C 1
ATOM 3813 O O . TRP A 1 499 ? -0.564 -9.960 -39.228 1.00 71.62 499 TRP A O 1
ATOM 3823 N N . ARG A 1 500 ? -2.447 -9.733 -38.031 1.00 66.06 500 ARG A N 1
ATOM 3824 C CA . ARG A 1 500 ? -3.303 -10.073 -39.167 1.00 66.06 500 ARG A CA 1
ATOM 3825 C C . ARG A 1 500 ? -3.484 -8.807 -39.993 1.00 66.06 500 ARG A C 1
ATOM 3827 O O . ARG A 1 500 ? -4.307 -7.968 -39.653 1.00 66.06 500 ARG A O 1
ATOM 3834 N N . VAL A 1 501 ? -2.718 -8.697 -41.074 1.00 62.50 501 VAL A N 1
ATOM 3835 C CA . VAL A 1 501 ? -2.976 -7.736 -42.149 1.00 62.50 501 VAL A CA 1
ATOM 3836 C C . VAL A 1 501 ? -4.346 -8.082 -42.724 1.00 62.50 501 VAL A C 1
ATOM 3838 O O . VAL A 1 501 ? -4.520 -9.087 -43.419 1.00 62.50 501 VAL A O 1
ATOM 3841 N N . GLY A 1 502 ? -5.361 -7.311 -42.348 1.00 59.78 502 GLY A N 1
ATOM 3842 C CA . GLY A 1 502 ? -6.709 -7.490 -42.858 1.00 59.78 502 GLY A CA 1
ATOM 3843 C C . GLY A 1 502 ? -6.751 -7.094 -44.329 1.00 59.78 502 GLY A C 1
ATOM 3844 O O . GLY A 1 502 ? -7.021 -5.941 -44.645 1.00 59.78 502 GLY A O 1
ATOM 3845 N N . HIS A 1 503 ? -6.526 -8.035 -45.247 1.00 52.66 503 HIS A N 1
ATOM 3846 C CA . HIS A 1 503 ? -6.804 -7.832 -46.670 1.00 52.66 503 HIS A CA 1
ATOM 3847 C C . HIS A 1 503 ? -8.322 -7.808 -46.911 1.00 52.66 503 HIS A C 1
ATOM 3849 O O . HIS A 1 503 ? -8.898 -8.736 -47.479 1.00 52.66 503 HIS A O 1
ATOM 3855 N N . ARG A 1 504 ? -9.005 -6.747 -46.467 1.00 52.06 504 ARG A N 1
ATOM 3856 C CA . ARG A 1 504 ? -10.370 -6.457 -46.918 1.00 52.06 504 ARG A CA 1
ATOM 3857 C C . ARG A 1 504 ? -10.258 -5.822 -48.302 1.00 52.06 504 ARG A C 1
ATOM 3859 O O . ARG A 1 504 ? -9.936 -4.647 -48.435 1.00 52.06 504 ARG A O 1
ATOM 3866 N N . GLY A 1 505 ? -10.445 -6.637 -49.338 1.00 54.66 505 GLY A N 1
ATOM 3867 C CA . GLY A 1 505 ? -10.458 -6.180 -50.725 1.00 54.66 505 GLY A CA 1
ATOM 3868 C C . GLY A 1 505 ? -11.536 -5.117 -50.937 1.00 54.66 505 GLY A C 1
ATOM 3869 O O . GLY A 1 505 ? -12.709 -5.374 -50.684 1.00 54.66 505 GLY A O 1
ATOM 3870 N N . GLY A 1 506 ? -11.135 -3.926 -51.385 1.00 50.75 506 GLY A N 1
ATOM 3871 C CA . GLY A 1 506 ? -12.071 -2.843 -51.680 1.00 50.75 506 GLY A CA 1
ATOM 3872 C C . GLY A 1 506 ? -11.425 -1.462 -51.711 1.00 50.75 506 GLY A C 1
ATOM 3873 O O . GLY A 1 506 ? -11.537 -0.710 -50.756 1.00 50.75 506 GLY A O 1
ATOM 3874 N N . SER A 1 507 ? -10.737 -1.172 -52.816 1.00 54.12 507 SER A N 1
ATOM 3875 C CA . SER A 1 507 ? -10.481 0.146 -53.421 1.00 54.12 507 SER A CA 1
ATOM 3876 C C . SER A 1 507 ? -10.963 1.396 -52.651 1.00 54.12 507 SER A C 1
ATOM 3878 O O . SER A 1 507 ? -12.155 1.668 -52.632 1.00 54.12 507 SER A O 1
ATOM 3880 N N . THR A 1 508 ? -10.038 2.184 -52.084 1.00 49.47 508 THR A N 1
ATOM 3881 C CA . THR A 1 508 ? -9.802 3.621 -52.379 1.00 49.47 508 THR A CA 1
ATOM 3882 C C . THR A 1 508 ? -8.634 4.147 -51.529 1.00 49.47 508 THR A C 1
ATOM 3884 O O . THR A 1 508 ? -8.383 3.656 -50.435 1.00 49.47 508 THR A O 1
ATOM 3887 N N . ALA A 1 509 ? -7.885 5.108 -52.071 1.00 54.53 509 ALA A N 1
ATOM 3888 C CA . ALA A 1 509 ? -6.547 5.556 -51.669 1.00 54.53 509 ALA A CA 1
ATOM 3889 C C . ALA A 1 509 ? -6.442 6.334 -50.334 1.00 54.53 509 ALA A C 1
ATOM 3891 O O . ALA A 1 509 ? -5.877 7.425 -50.294 1.00 54.53 509 ALA A O 1
ATOM 3892 N N . SER A 1 510 ? -6.938 5.777 -49.231 1.00 55.38 510 SER A N 1
ATOM 3893 C CA . SER A 1 510 ? -6.560 6.206 -47.879 1.00 55.38 510 SER A CA 1
ATOM 3894 C C . SER A 1 510 ? -5.662 5.140 -47.271 1.00 55.38 510 SER A C 1
ATOM 3896 O O . SER A 1 510 ? -6.068 3.980 -47.208 1.00 55.38 510 SER A O 1
ATOM 3898 N N . THR A 1 511 ? -4.453 5.513 -46.850 1.00 57.12 511 THR A N 1
ATOM 3899 C CA . THR A 1 511 ? -3.511 4.645 -46.131 1.00 57.12 511 THR A CA 1
ATOM 3900 C C . THR A 1 511 ? -4.277 3.857 -45.064 1.00 57.12 511 THR A C 1
ATOM 3902 O O . THR A 1 511 ? -4.798 4.484 -44.139 1.00 57.12 511 THR A O 1
ATOM 3905 N N . PRO A 1 512 ? -4.436 2.526 -45.191 1.00 52.31 512 PRO A N 1
ATOM 3906 C CA . PRO A 1 512 ? -5.158 1.761 -44.192 1.00 52.31 512 PRO A CA 1
ATOM 3907 C C . PRO A 1 512 ? -4.326 1.811 -42.913 1.00 52.31 512 PRO A C 1
ATOM 3909 O O . PRO A 1 512 ? -3.281 1.170 -42.819 1.00 52.31 512 PRO A O 1
ATOM 3912 N N . MET A 1 513 ? -4.751 2.619 -41.940 1.00 57.56 513 MET A N 1
ATOM 3913 C CA . MET A 1 513 ? -4.309 2.437 -40.563 1.00 57.56 513 MET A CA 1
ATOM 3914 C C . MET A 1 513 ? -4.857 1.077 -40.143 1.00 57.56 513 MET A C 1
ATOM 3916 O O . MET A 1 513 ? -6.037 0.938 -39.833 1.00 57.56 513 MET A O 1
ATOM 3920 N N . GLU A 1 514 ? -4.014 0.051 -40.238 1.00 60.81 514 GLU A N 1
ATOM 3921 C CA . GLU A 1 514 ? -4.290 -1.247 -39.643 1.00 60.81 514 GLU A CA 1
ATOM 3922 C C . GLU A 1 514 ? -4.436 -1.041 -38.142 1.00 60.81 514 GLU A C 1
ATOM 3924 O O . GLU A 1 514 ? -3.445 -0.870 -37.431 1.00 60.81 514 GLU A O 1
ATOM 3929 N N . GLU A 1 515 ? -5.673 -1.018 -37.653 1.00 63.75 515 GLU A N 1
ATOM 3930 C CA . GLU A 1 515 ? -5.897 -1.016 -36.219 1.00 63.75 515 GLU A CA 1
ATOM 3931 C C . GLU A 1 515 ? -5.489 -2.400 -35.678 1.00 63.75 515 GLU A C 1
ATOM 3933 O O . GLU A 1 515 ? -6.019 -3.416 -36.146 1.00 63.75 515 GLU A O 1
ATOM 3938 N N . PRO A 1 516 ? -4.513 -2.477 -34.751 1.00 67.50 516 PRO A N 1
ATOM 3939 C CA . PRO A 1 516 ? -4.107 -3.741 -34.160 1.00 67.50 516 PRO A CA 1
ATOM 3940 C C . PRO A 1 516 ? -5.314 -4.479 -33.600 1.00 67.50 516 PRO A C 1
ATOM 3942 O O . PRO A 1 516 ? -6.123 -3.894 -32.877 1.00 67.50 516 PRO A O 1
ATOM 3945 N N . VAL A 1 517 ? -5.376 -5.791 -33.827 1.00 80.44 517 VAL A N 1
ATOM 3946 C CA . VAL A 1 517 ? -6.220 -6.647 -32.993 1.00 80.44 517 VAL A CA 1
ATOM 3947 C C . VAL A 1 517 ? -5.662 -6.564 -31.574 1.00 80.44 517 VAL A C 1
ATOM 3949 O O . VAL A 1 517 ? -4.575 -7.071 -31.300 1.00 80.44 517 VAL A O 1
ATOM 3952 N N . ARG A 1 518 ? -6.377 -5.865 -30.690 1.00 86.62 518 ARG A N 1
ATOM 3953 C CA . ARG A 1 518 ? -5.994 -5.727 -29.285 1.00 86.62 518 ARG A CA 1
ATOM 3954 C C . ARG A 1 518 ? -6.256 -7.047 -28.577 1.00 86.62 518 ARG A C 1
ATOM 3956 O O . ARG A 1 518 ? -7.402 -7.471 -28.442 1.00 86.62 518 ARG A O 1
ATOM 3963 N N . GLU A 1 519 ? -5.192 -7.705 -28.139 1.00 92.62 519 GLU A N 1
ATOM 3964 C CA . GLU A 1 519 ? -5.290 -8.920 -27.337 1.00 92.62 519 GLU A CA 1
ATOM 3965 C C . GLU A 1 519 ? -5.336 -8.532 -25.857 1.00 92.62 519 GLU A C 1
ATOM 3967 O O . GLU A 1 519 ? -4.302 -8.299 -25.228 1.00 92.62 519 GLU A O 1
ATOM 3972 N N . ILE A 1 520 ? -6.547 -8.454 -25.300 1.00 94.06 520 ILE A N 1
ATOM 3973 C CA . ILE A 1 520 ? -6.743 -8.242 -23.861 1.00 94.06 520 ILE A CA 1
ATOM 3974 C C . ILE A 1 520 ? -6.044 -9.381 -23.108 1.00 94.06 520 ILE A C 1
ATOM 3976 O O . ILE A 1 520 ? -6.200 -10.562 -23.439 1.00 94.06 520 ILE A O 1
ATOM 3980 N N . TYR A 1 521 ? -5.241 -9.037 -22.102 1.00 95.88 521 TYR A N 1
ATOM 3981 C CA . TYR A 1 521 ? -4.671 -10.041 -21.217 1.00 95.88 521 TYR A CA 1
ATOM 3982 C C . TYR A 1 521 ? -5.791 -10.515 -20.290 1.00 95.88 521 TYR A C 1
ATOM 3984 O O . TYR A 1 521 ? -6.218 -9.768 -19.421 1.00 95.88 521 TYR A O 1
ATOM 3992 N N . ASN A 1 522 ? -6.303 -11.725 -20.515 1.00 96.50 522 ASN A N 1
ATOM 3993 C CA . ASN A 1 522 ? -7.292 -12.332 -19.626 1.00 96.50 522 ASN A CA 1
ATOM 3994 C C . ASN A 1 522 ? -6.626 -12.823 -18.329 1.00 96.50 522 ASN A C 1
ATOM 3996 O O . ASN A 1 522 ? -5.451 -13.218 -18.375 1.00 96.50 522 ASN A O 1
ATOM 4000 N N . PRO A 1 523 ? -7.351 -12.839 -17.194 1.00 95.94 523 PRO A N 1
ATOM 4001 C CA . PRO A 1 523 ? -6.840 -13.371 -15.941 1.00 95.94 523 PRO A CA 1
ATOM 4002 C C . PRO A 1 523 ? -6.280 -14.792 -16.101 1.00 95.94 523 PRO A C 1
ATOM 4004 O O . PRO A 1 523 ? -6.810 -15.576 -16.888 1.00 95.94 523 PRO A O 1
ATOM 4007 N N . PRO A 1 524 ? -5.190 -15.142 -15.393 1.00 95.69 524 PRO A N 1
ATOM 4008 C CA . PRO A 1 524 ? -4.533 -16.441 -15.528 1.00 95.69 524 PRO A CA 1
ATOM 4009 C C . PRO A 1 524 ? -5.255 -17.579 -14.784 1.00 95.69 524 PRO A C 1
ATOM 4011 O O . PRO A 1 524 ? -4.660 -18.646 -14.626 1.00 95.69 524 PRO A O 1
ATOM 4014 N N . TRP A 1 525 ? -6.479 -17.353 -14.306 1.00 94.69 525 TRP A N 1
ATOM 4015 C CA . TRP A 1 525 ? -7.348 -18.321 -13.637 1.00 94.69 525 TRP A CA 1
ATOM 4016 C C . TRP A 1 525 ? -8.637 -18.533 -14.437 1.00 94.69 525 TRP A C 1
ATOM 4018 O O . TRP A 1 525 ? -9.026 -17.673 -15.228 1.00 94.69 525 TRP A O 1
ATOM 4028 N N . ASP A 1 526 ? -9.278 -19.679 -14.220 1.00 94.31 526 ASP A N 1
ATOM 4029 C CA . ASP A 1 526 ? -10.594 -20.000 -14.781 1.00 94.31 526 ASP A CA 1
ATOM 4030 C C . ASP A 1 526 ? -11.718 -19.327 -13.973 1.00 94.31 526 ASP A C 1
ATOM 4032 O O . ASP A 1 526 ? -11.459 -18.511 -13.088 1.00 94.31 526 ASP A O 1
ATOM 4036 N N . GLU A 1 527 ? -12.983 -19.627 -14.273 1.00 92.31 527 GLU A N 1
ATOM 4037 C CA . GLU A 1 527 ? -14.100 -19.070 -13.508 1.00 92.31 527 GLU A CA 1
ATOM 4038 C C . GLU A 1 527 ? -13.944 -19.377 -12.013 1.00 92.31 527 GLU A C 1
ATOM 4040 O O . GLU A 1 527 ? -13.826 -20.531 -11.605 1.00 92.31 527 GLU A O 1
ATOM 4045 N N . LEU A 1 528 ? -13.916 -18.319 -11.199 1.00 91.81 528 LEU A N 1
ATOM 4046 C CA . LEU A 1 528 ? -13.858 -18.447 -9.750 1.00 91.81 528 LEU A CA 1
ATOM 4047 C C . LEU A 1 528 ? -15.251 -18.679 -9.176 1.00 91.81 528 LEU A C 1
ATOM 4049 O O . LEU A 1 528 ? -16.215 -18.021 -9.583 1.00 91.81 528 LEU A O 1
ATOM 4053 N N . ASP A 1 529 ? -15.333 -19.575 -8.201 1.00 88.38 529 ASP A N 1
ATOM 4054 C CA . ASP A 1 529 ? -16.523 -19.773 -7.395 1.00 88.38 529 ASP A CA 1
ATOM 4055 C C . ASP A 1 529 ? -16.703 -18.653 -6.357 1.00 88.38 529 ASP A C 1
ATOM 4057 O O . ASP A 1 529 ? -15.940 -17.685 -6.251 1.00 88.38 529 ASP A O 1
ATOM 4061 N N . GLU A 1 530 ? -17.748 -18.787 -5.545 1.00 82.69 530 GLU A N 1
ATOM 4062 C CA . GLU A 1 530 ? -18.031 -17.856 -4.458 1.00 82.69 530 GLU A CA 1
ATOM 4063 C C . GLU A 1 530 ? -16.926 -17.820 -3.389 1.00 82.69 530 GLU A C 1
ATOM 4065 O O . GLU A 1 530 ? -16.879 -16.881 -2.598 1.00 82.69 530 GLU A O 1
ATOM 4070 N N . ASP A 1 531 ? -16.045 -18.814 -3.321 1.00 84.00 531 ASP A N 1
ATOM 4071 C CA . ASP A 1 531 ? -14.902 -18.887 -2.415 1.00 84.00 531 ASP A CA 1
ATOM 4072 C C . ASP A 1 531 ? -13.581 -18.515 -3.090 1.00 84.00 531 ASP A C 1
ATOM 4074 O O . ASP A 1 531 ? -12.545 -18.505 -2.425 1.00 84.00 531 ASP A O 1
ATOM 4078 N N . GLY A 1 532 ? -13.633 -17.998 -4.320 1.00 86.62 532 GLY A N 1
ATOM 4079 C CA . GLY A 1 532 ? -12.463 -17.545 -5.073 1.00 86.62 532 GLY A CA 1
ATOM 4080 C C . GLY A 1 532 ? -11.544 -18.666 -5.510 1.00 86.62 532 GLY A C 1
ATOM 4081 O O . GLY A 1 532 ? -10.422 -18.393 -5.947 1.00 86.62 532 GLY A O 1
ATOM 4082 N N . GLU A 1 533 ? -12.018 -19.894 -5.363 1.00 90.44 533 GLU A N 1
ATOM 4083 C CA . GLU A 1 533 ? -11.363 -21.082 -5.851 1.00 90.44 533 GLU A CA 1
ATOM 4084 C C . GLU A 1 533 ? -11.793 -21.300 -7.298 1.00 90.44 533 GLU A C 1
ATOM 4086 O O . GLU A 1 533 ? -12.872 -20.894 -7.729 1.00 90.44 533 GLU A O 1
ATOM 4091 N N . GLU A 1 534 ? -10.907 -21.881 -8.093 1.00 90.62 534 GLU A N 1
ATOM 4092 C CA . GLU A 1 534 ? -11.188 -22.119 -9.506 1.00 90.62 534 GLU A CA 1
ATOM 4093 C C . GLU A 1 534 ? -12.155 -23.290 -9.653 1.00 90.62 534 GLU A C 1
ATOM 4095 O O . GLU A 1 534 ? -11.913 -24.379 -9.125 1.00 90.62 534 GLU A O 1
ATOM 4100 N N . ILE A 1 535 ? -13.243 -23.076 -10.391 1.00 91.19 535 ILE A N 1
ATOM 4101 C CA . ILE A 1 535 ? -14.203 -24.130 -10.699 1.00 91.19 535 ILE A CA 1
ATOM 4102 C C . ILE A 1 535 ? -13.536 -25.071 -11.711 1.00 91.19 535 ILE A C 1
ATOM 4104 O O . ILE A 1 535 ? -13.181 -24.629 -12.809 1.00 91.19 535 ILE A O 1
ATOM 4108 N N . PRO A 1 536 ? -13.349 -26.365 -11.389 1.00 87.75 536 PRO A N 1
ATOM 4109 C CA . PRO A 1 536 ? -12.798 -27.308 -12.350 1.00 87.75 536 PRO A CA 1
ATOM 4110 C C . PRO A 1 536 ? -13.723 -27.397 -13.575 1.00 87.75 536 PRO A C 1
ATOM 4112 O O . PRO A 1 536 ? -14.948 -27.379 -13.422 1.00 87.75 536 PRO A O 1
ATOM 4115 N N . PRO A 1 537 ? -13.178 -27.515 -14.798 1.00 87.56 537 PRO A N 1
ATOM 4116 C CA . PRO A 1 537 ? -13.998 -27.570 -16.000 1.00 87.56 537 PRO A CA 1
ATOM 4117 C C . PRO A 1 537 ? -14.943 -28.775 -15.935 1.00 87.56 537 PRO A C 1
ATOM 4119 O O . PRO A 1 537 ? -14.519 -29.863 -15.537 1.00 87.56 537 PRO A O 1
ATOM 4122 N N . ALA A 1 538 ? -16.204 -28.580 -16.340 1.00 81.25 538 ALA A N 1
ATOM 4123 C CA . ALA A 1 538 ? -17.295 -29.554 -16.193 1.00 81.25 538 ALA A CA 1
ATOM 4124 C C . ALA A 1 538 ? -17.014 -30.930 -16.833 1.00 81.25 538 ALA A C 1
ATOM 4126 O O . ALA A 1 538 ? -17.589 -31.929 -16.413 1.00 81.25 538 ALA A O 1
ATOM 4127 N N . ASP A 1 539 ? -16.099 -30.984 -17.805 1.00 79.19 539 ASP A N 1
ATOM 4128 C CA . ASP A 1 539 ? -15.680 -32.208 -18.496 1.00 79.19 539 ASP A CA 1
ATOM 4129 C C . ASP A 1 539 ? -14.495 -32.927 -17.826 1.00 79.19 539 ASP A C 1
ATOM 4131 O O . ASP A 1 539 ? -13.985 -33.919 -18.354 1.00 79.19 539 ASP A O 1
ATOM 4135 N N . SER A 1 540 ? -14.023 -32.448 -16.670 1.00 72.19 540 SER A N 1
ATOM 4136 C CA . SER A 1 540 ? -13.036 -33.185 -15.881 1.00 72.19 540 SER A CA 1
ATOM 4137 C C . SER A 1 540 ? -13.700 -34.478 -15.409 1.00 72.19 540 SER A C 1
ATOM 4139 O O . SER A 1 540 ? -14.682 -34.395 -14.669 1.00 72.19 540 SER A O 1
ATOM 4141 N N . PRO A 1 541 ? -13.228 -35.668 -15.833 1.00 71.31 541 PRO A N 1
ATOM 4142 C CA . PRO A 1 541 ? -13.838 -36.918 -15.406 1.00 71.31 541 PRO A CA 1
ATOM 4143 C C . PRO A 1 541 ? -13.809 -36.933 -13.883 1.00 71.31 541 PRO A C 1
ATOM 4145 O O . PRO A 1 541 ? -12.721 -36.883 -13.305 1.00 71.31 541 PRO A O 1
ATOM 4148 N N . MET A 1 542 ? -14.990 -36.936 -13.245 1.00 66.62 542 MET A N 1
ATOM 4149 C CA . MET A 1 542 ? -15.084 -37.093 -11.796 1.00 66.62 542 MET A CA 1
ATOM 4150 C C . MET A 1 542 ? -14.211 -38.289 -11.445 1.00 66.62 542 MET A C 1
ATOM 4152 O O . MET A 1 542 ? -14.424 -39.380 -11.985 1.00 66.62 542 MET A O 1
ATOM 4156 N N . SER A 1 543 ? -13.167 -38.066 -10.641 1.00 62.97 543 SER A N 1
ATOM 4157 C CA . SER A 1 543 ? -12.329 -39.168 -10.193 1.00 62.97 543 SER A CA 1
ATOM 4158 C C . SER A 1 543 ? -13.273 -40.182 -9.555 1.00 62.97 543 SER A C 1
ATOM 4160 O O . SER A 1 543 ? -14.032 -39.771 -8.677 1.00 62.97 543 SER A O 1
ATOM 4162 N N . PRO A 1 544 ? -13.309 -41.442 -10.020 1.00 68.19 544 PRO A N 1
ATOM 4163 C CA . PRO A 1 544 ? -14.209 -42.426 -9.445 1.00 68.19 544 PRO A CA 1
ATOM 4164 C C . PRO A 1 544 ? -13.940 -42.478 -7.943 1.00 68.19 544 PRO A C 1
ATOM 4166 O O . PRO A 1 544 ? -12.789 -42.658 -7.544 1.00 68.19 544 PRO A O 1
ATOM 4169 N N . ASP A 1 545 ? -14.981 -42.239 -7.145 1.00 64.50 545 ASP A N 1
ATOM 4170 C CA . ASP A 1 545 ? -14.913 -42.324 -5.690 1.00 64.50 545 ASP A CA 1
ATOM 4171 C C . ASP A 1 545 ? -14.339 -43.703 -5.321 1.00 64.50 545 ASP A C 1
ATOM 4173 O O . ASP A 1 545 ? -14.926 -44.735 -5.665 1.00 64.50 545 ASP A O 1
ATOM 4177 N N . PHE A 1 546 ? -13.159 -43.713 -4.697 1.00 50.84 546 PHE A N 1
ATOM 4178 C CA . PHE A 1 546 ? -12.455 -44.914 -4.237 1.00 50.84 546 PHE A CA 1
ATOM 4179 C C . PHE A 1 546 ? -12.546 -45.059 -2.724 1.00 50.84 546 PHE A C 1
ATOM 4181 O O . PHE A 1 546 ? -12.329 -44.043 -2.022 1.00 50.84 546 PHE A O 1
#

Radius of gyration: 31.61 Å; chains: 1; bounding box: 71×76×112 Å

pLDDT: mean 75.56, std 20.86, range [23.47, 98.5]